Protein AF-0000000082330488 (afdb_homodimer)

Nearest PDB structures (foldseek):
  5jdq-assembly1_A  TM=1.752E-01  e=2.697E-01  Methanocaldococcus jannaschii DSM 2661
  3gi8-assembly1_C  TM=2.253E-01  e=5.415E-01  Methanocaldococcus jannaschii
  5jdq-assembly1_A  TM=1.752E-01  e=2.741E-01  Methanocaldococcus jannaschii DSM 2661
  5hxs-assembly1_A  TM=1.822E-01  e=3.880E-01  Methanocaldococcus jannaschii DSM 2661
  3gi8-assembly1_C  TM=2.253E-01  e=4.617E-01  Methanocaldococcus jannaschii

Radius of gyration: 28.43 Å; Cα contacts (8 Å, |Δi|>4): 1187; chains: 2; bounding box: 70×102×54 Å

Solvent-accessible surface area (backbone atoms only — not comparable to full-atom values): 33733 Å² total; per-residue (Å²): 135,80,78,71,72,74,54,67,67,55,55,53,49,51,50,51,48,50,50,63,70,45,34,75,83,74,42,57,65,68,59,41,44,50,49,28,55,13,36,35,42,9,40,33,17,28,20,49,20,56,24,25,33,29,34,54,54,51,58,48,19,54,15,37,18,20,25,43,0,20,48,45,12,49,41,39,29,67,76,68,63,43,53,48,69,58,18,23,53,50,3,13,50,53,6,20,50,49,14,43,57,57,16,52,51,52,59,78,38,60,60,44,57,35,21,47,51,33,36,47,50,20,57,34,51,53,47,52,28,56,70,38,32,89,74,53,22,21,82,79,16,38,72,79,63,62,52,66,66,85,53,90,62,77,50,65,73,48,42,71,74,71,39,87,42,47,67,49,48,38,42,52,53,50,28,52,52,36,48,52,50,36,51,50,50,48,51,50,52,54,53,44,54,71,35,74,64,24,51,50,27,42,44,38,43,72,37,48,67,61,41,45,72,74,70,44,67,60,47,61,53,49,22,48,33,30,19,52,22,10,27,45,13,0,35,31,22,13,51,45,40,28,73,48,74,50,51,26,41,79,74,35,22,33,62,65,41,12,52,47,40,51,44,26,18,31,68,23,13,50,52,59,47,58,27,9,27,54,30,20,34,53,44,44,54,51,51,50,50,36,50,69,31,74,58,56,44,81,92,73,72,44,36,35,32,76,43,35,66,42,53,47,46,51,49,47,47,50,46,53,65,74,34,75,79,21,48,35,56,56,50,47,48,46,46,43,50,49,45,50,49,48,51,59,64,64,48,68,90,119,134,79,78,72,72,74,54,68,67,54,54,54,49,50,50,53,48,50,51,63,69,45,35,76,81,75,41,56,68,68,57,38,45,50,48,29,54,14,36,36,42,9,39,33,16,27,20,48,19,56,23,25,34,27,33,53,54,52,57,49,20,54,15,37,18,21,24,43,0,20,49,46,11,49,41,39,28,66,75,69,63,45,51,50,69,58,18,23,52,50,4,14,51,52,6,19,52,48,14,43,57,58,16,52,52,53,58,77,37,60,59,45,58,35,21,48,52,33,36,48,49,20,57,33,50,53,47,50,29,57,71,37,34,90,73,53,23,21,83,78,15,36,73,78,62,61,52,66,66,86,50,88,63,77,51,65,72,49,41,71,74,70,39,86,42,47,66,49,47,37,41,52,53,51,28,52,52,36,48,52,50,35,52,51,50,49,51,50,52,53,52,44,55,72,35,73,64,24,51,50,29,42,42,38,43,72,38,49,67,61,41,44,71,74,70,45,66,60,48,61,53,49,22,48,32,31,19,51,22,9,27,45,14,0,35,30,21,13,51,46,40,29,73,48,72,50,52,27,43,78,73,35,22,34,64,65,41,13,52,47,40,51,44,26,18,32,68,22,12,50,53,57,45,59,28,9,27,52,32,19,36,53,44,44,54,53,51,50,48,36,51,68,31,75,57,55,43,79,90,74,73,44,36,35,33,74,44,34,66,43,53,47,47,51,50,45,48,51,46,54,65,73,34,74,79,20,49,34,56,57,50,46,47,47,47,41,51,51,45,51,48,49,50,61,63,65,48,67,91,117

Foldseek 3Di:
DPCPVCPPVVVVVVVVLVCLVCVLVVDDLVVLLLLLLLLLLLLLLLLQLLQCQQQVQHALFSLLLLVQLQQQLQLCCPVVVDALVVSLQVLLVRLLVVLLVLLVVVLPDDDPVSNVVNLCNLVVVLVVCQVCCVRQVHQFFDADGAANDDQPDDDVVCVVSPQPDSSSVSSSVSSVVSVVLSVVSLVVSVVCCPDPLVVLSNVNSVPVVVCVVVPHSNSVSSSVSSSSSSSSSSSSNSNVSNSDGGDGCVVRRDSLSSLVSVLLCQAQARSPSVRSSVSSSVVSVVLVCQLPFQDADVVPRDGSNVCVSVVVVVVSVVSCVPRVRGCVVVVVVVVVVVVVVVVVVPPPPD/DPCPVCPVVVVVVVVVLVCLVCVLVVDDLVVLLLLLLLLLLLLLLLLQLLQCQQQVQHALFSLLLLVQLQQQLQLCCPVVVDALVVSLQVLLVRLLVVLLVLLVVVLPDDDPVSNVVNLCNLVVVLVVCQVCCVRQVHQFFDADGAANDDQPDDDVVCVVSPQPDSSSVSSSVSSVVSVVLSVVSLVVSVVCCPDPLVVLSNVNSVPVVVCVVVPHSNSVSSSVSSSSSSSSSSSSNSNVSNSDGGDGCVDRRDSLSSLVSVLLCQQQFRSPSVRSSVSSSVVSVVLVCQLPFQDADVVPRDGSNVCVSVVVVVVSVVSCVPRVRGCVVVVVVVVVVVVVVVVVVPPPPD

Structure (mmCIF, N/CA/C/O backbone):
data_AF-0000000082330488-model_v1
#
loop_
_entity.id
_entity.type
_entity.pdbx_description
1 polymer 'Branched-chain amino acid ABC transporter permease'
#
loop_
_atom_site.group_PDB
_atom_site.id
_atom_site.type_symbol
_atom_site.label_atom_id
_atom_site.label_alt_id
_atom_site.label_comp_id
_atom_site.label_asym_id
_atom_site.label_entity_id
_atom_site.label_seq_id
_atom_site.pdbx_PDB_ins_code
_atom_site.Cartn_x
_atom_site.Cartn_y
_atom_site.Cartn_z
_atom_site.occupancy
_atom_site.B_iso_or_equiv
_atom_site.auth_seq_id
_atom_site.auth_comp_id
_atom_site.auth_asym_id
_atom_site.auth_atom_id
_atom_site.pdbx_PDB_model_num
ATOM 1 N N . MET A 1 1 ? 30.219 -48.906 -13.133 1 31.17 1 MET A N 1
ATOM 2 C CA . MET A 1 1 ? 28.906 -48.281 -13.148 1 31.17 1 MET A CA 1
ATOM 3 C C . MET A 1 1 ? 28.688 -47.438 -11.875 1 31.17 1 MET A C 1
ATOM 5 O O . MET A 1 1 ? 28.453 -48 -10.805 1 31.17 1 MET A O 1
ATOM 9 N N . THR A 1 2 ? 29.562 -46.469 -11.594 1 36.12 2 THR A N 1
ATOM 10 C CA . THR A 1 2 ? 29.703 -45.656 -10.414 1 36.12 2 THR A CA 1
ATOM 11 C C . THR A 1 2 ? 28.344 -45.094 -9.984 1 36.12 2 THR A C 1
ATOM 13 O O . THR A 1 2 ? 27.531 -44.688 -10.828 1 36.12 2 THR A O 1
ATOM 16 N N . HIS A 1 3 ? 27.781 -45.594 -8.938 1 36.88 3 HIS A N 1
ATOM 17 C CA . HIS A 1 3 ? 26.562 -45.156 -8.258 1 36.88 3 HIS A CA 1
ATOM 18 C C . HIS A 1 3 ? 26.453 -43.625 -8.219 1 36.88 3 HIS A C 1
ATOM 20 O O . HIS A 1 3 ? 27.25 -42.969 -7.539 1 36.88 3 HIS A O 1
ATOM 26 N N . ARG A 1 4 ? 26.344 -42.938 -9.305 1 41.59 4 ARG A N 1
ATOM 27 C CA . ARG A 1 4 ? 25.922 -41.562 -9.227 1 41.59 4 ARG A CA 1
ATOM 28 C C . ARG A 1 4 ? 24.922 -41.344 -8.102 1 41.59 4 ARG A C 1
ATOM 30 O O . ARG A 1 4 ? 23.797 -41.844 -8.164 1 41.59 4 ARG A O 1
ATOM 37 N N . VAL A 1 5 ? 25.359 -41.406 -6.953 1 43.69 5 VAL A N 1
ATOM 38 C CA . VAL A 1 5 ? 24.609 -41.031 -5.762 1 43.69 5 VAL A CA 1
ATOM 39 C C . VAL A 1 5 ? 23.578 -39.969 -6.113 1 43.69 5 VAL A C 1
ATOM 41 O O . VAL A 1 5 ? 23.953 -38.875 -6.566 1 43.69 5 VAL A O 1
ATOM 44 N N . SER A 1 6 ? 22.375 -40.25 -6.59 1 53.44 6 SER A N 1
ATOM 45 C CA . SER A 1 6 ? 21.266 -39.344 -6.926 1 53.44 6 SER A CA 1
ATOM 46 C C . SER A 1 6 ? 21.172 -38.219 -5.934 1 53.44 6 SER A C 1
ATOM 48 O O . SER A 1 6 ? 21.172 -38.406 -4.719 1 53.44 6 SER A O 1
ATOM 50 N N . ASN A 1 7 ? 21.703 -37.031 -6.105 1 64.69 7 ASN A N 1
ATOM 51 C CA . ASN A 1 7 ? 21.688 -35.812 -5.297 1 64.69 7 ASN A CA 1
ATOM 52 C C . ASN A 1 7 ? 20.375 -35.688 -4.52 1 64.69 7 ASN A C 1
ATOM 54 O O . ASN A 1 7 ? 19.297 -35.812 -5.094 1 64.69 7 ASN A O 1
ATOM 58 N N . PRO A 1 8 ? 20.438 -35.906 -3.131 1 73.06 8 PRO A N 1
ATOM 59 C CA . PRO A 1 8 ? 19.281 -35.812 -2.238 1 73.06 8 PRO A CA 1
ATOM 60 C C . PRO A 1 8 ? 18.281 -34.75 -2.676 1 73.06 8 PRO A C 1
ATOM 62 O O . PRO A 1 8 ? 17.078 -34.875 -2.432 1 73.06 8 PRO A O 1
ATOM 65 N N . ARG A 1 9 ? 18.703 -33.844 -3.318 1 74.88 9 ARG A N 1
ATOM 66 C CA . ARG A 1 9 ? 17.797 -32.781 -3.783 1 74.88 9 ARG A CA 1
ATOM 67 C C . ARG A 1 9 ? 16.875 -33.312 -4.887 1 74.88 9 ARG A C 1
ATOM 69 O O . ARG A 1 9 ? 15.703 -32.938 -4.949 1 74.88 9 ARG A O 1
ATOM 76 N N . TYR A 1 10 ? 17.359 -34.188 -5.648 1 78.38 10 TYR A N 1
ATOM 77 C CA . TYR A 1 10 ? 16.562 -34.719 -6.734 1 78.38 10 TYR A CA 1
ATOM 78 C C . TYR A 1 10 ? 15.531 -35.719 -6.199 1 78.38 10 TYR A C 1
ATOM 80 O O . TYR A 1 10 ? 14.406 -35.781 -6.688 1 78.38 10 TYR A O 1
ATOM 88 N N . LEU A 1 11 ? 15.93 -36.438 -5.195 1 84.06 11 LEU A N 1
ATOM 89 C CA . LEU A 1 11 ? 15.016 -37.406 -4.59 1 84.06 11 LEU A CA 1
ATOM 90 C C . LEU A 1 11 ? 13.844 -36.688 -3.922 1 84.06 11 LEU A C 1
ATOM 92 O O . LEU A 1 11 ? 12.695 -37.125 -4.043 1 84.06 11 LEU A O 1
ATOM 96 N N . VAL A 1 12 ? 14.172 -35.594 -3.258 1 84.06 12 VAL A N 1
ATOM 97 C CA . VAL A 1 12 ? 13.125 -34.812 -2.609 1 84.06 12 VAL A CA 1
ATOM 98 C C . VAL A 1 12 ? 12.164 -34.281 -3.662 1 84.06 12 VAL A C 1
ATOM 100 O O . VAL A 1 12 ? 10.945 -34.281 -3.471 1 84.06 12 VAL A O 1
ATOM 103 N N . GLY A 1 13 ? 12.688 -33.875 -4.766 1 86.81 13 GLY A N 1
ATOM 104 C CA . GLY A 1 13 ? 11.867 -33.375 -5.852 1 86.81 13 GLY A CA 1
ATOM 105 C C . GLY A 1 13 ? 10.945 -34.406 -6.441 1 86.81 13 GLY A C 1
ATOM 106 O O . GLY A 1 13 ? 9.766 -34.156 -6.688 1 86.81 13 GLY A O 1
ATOM 107 N N . ILE A 1 14 ? 11.484 -35.562 -6.586 1 88.25 14 ILE A N 1
ATOM 108 C CA . ILE A 1 14 ? 10.711 -36.656 -7.16 1 88.25 14 ILE A CA 1
ATOM 109 C C . ILE A 1 14 ? 9.602 -37.094 -6.191 1 88.25 14 ILE A C 1
ATOM 111 O O . ILE A 1 14 ? 8.469 -37.312 -6.605 1 88.25 14 ILE A O 1
ATOM 115 N N . VAL A 1 15 ? 9.953 -37.156 -4.938 1 88.75 15 VAL A N 1
ATOM 116 C CA . VAL A 1 15 ? 8.969 -37.531 -3.928 1 88.75 15 VAL A CA 1
ATOM 117 C C . VAL A 1 15 ? 7.852 -36.5 -3.893 1 88.75 15 VAL A C 1
ATOM 119 O O . VAL A 1 15 ? 6.668 -36.844 -3.844 1 88.75 15 VAL A O 1
ATOM 122 N N . CYS A 1 16 ? 8.234 -35.188 -3.943 1 90.12 16 CYS A N 1
ATOM 123 C CA . CYS A 1 16 ? 7.238 -34.125 -3.949 1 90.12 16 CYS A CA 1
ATOM 124 C C . CYS A 1 16 ? 6.332 -34.25 -5.172 1 90.12 16 CYS A C 1
ATOM 126 O O . CYS A 1 16 ? 5.117 -34.062 -5.062 1 90.12 16 CYS A O 1
ATOM 128 N N . LEU A 1 17 ? 6.898 -34.625 -6.27 1 90.81 17 LEU A N 1
ATOM 129 C CA . LEU A 1 17 ? 6.133 -34.75 -7.504 1 90.81 17 LEU A CA 1
ATOM 130 C C . LEU A 1 17 ? 5.148 -35.906 -7.398 1 90.81 17 LEU A C 1
ATOM 132 O O . LEU A 1 17 ? 3.994 -35.781 -7.816 1 90.81 17 LEU A O 1
ATOM 136 N N . ILE A 1 18 ? 5.617 -37 -6.844 1 91.12 18 ILE A N 1
ATOM 137 C CA . ILE A 1 18 ? 4.773 -38.188 -6.703 1 91.12 18 ILE A CA 1
ATOM 138 C C . ILE A 1 18 ? 3.635 -37.906 -5.727 1 91.12 18 ILE A C 1
ATOM 140 O O . ILE A 1 18 ? 2.486 -38.281 -5.973 1 91.12 18 ILE A O 1
ATOM 144 N N . VAL A 1 19 ? 3.963 -37.219 -4.699 1 92.12 19 VAL A N 1
ATOM 145 C CA . VAL A 1 19 ? 2.957 -36.875 -3.699 1 92.12 19 VAL A CA 1
ATOM 146 C C . VAL A 1 19 ? 1.905 -35.969 -4.32 1 92.12 19 VAL A C 1
ATOM 148 O O . VAL A 1 19 ? 0.704 -36.156 -4.133 1 92.12 19 VAL A O 1
ATOM 151 N N . LEU A 1 20 ? 2.352 -34.969 -5.098 1 94.81 20 LEU A N 1
ATOM 152 C CA . LEU A 1 20 ? 1.415 -34.062 -5.734 1 94.81 20 LEU A CA 1
ATOM 153 C C . LEU A 1 20 ? 0.59 -34.781 -6.801 1 94.81 20 LEU A C 1
ATOM 155 O O . LEU A 1 20 ? -0.61 -34.531 -6.934 1 94.81 20 LEU A O 1
ATOM 159 N N . ALA A 1 21 ? 1.259 -35.688 -7.504 1 93.94 21 ALA A N 1
ATOM 160 C CA . ALA A 1 21 ? 0.555 -36.406 -8.555 1 93.94 21 ALA A CA 1
ATOM 161 C C . ALA A 1 21 ? -0.475 -37.375 -7.965 1 93.94 21 ALA A C 1
ATOM 163 O O . ALA A 1 21 ? -1.525 -37.625 -8.562 1 93.94 21 ALA A O 1
ATOM 164 N N . SER A 1 22 ? -0.263 -37.906 -6.773 1 93.94 22 SER A N 1
ATOM 165 C CA . SER A 1 22 ? -1.142 -38.906 -6.164 1 93.94 22 SER A CA 1
ATOM 166 C C . SER A 1 22 ? -2.111 -38.25 -5.18 1 93.94 22 SER A C 1
ATOM 168 O O . SER A 1 22 ? -2.846 -38.969 -4.477 1 93.94 22 SER A O 1
ATOM 170 N N . ALA A 1 23 ? -2.137 -36.969 -5.133 1 93.25 23 ALA A N 1
ATOM 171 C CA . ALA A 1 23 ? -2.914 -36.25 -4.133 1 93.25 23 ALA A CA 1
ATOM 172 C C . ALA A 1 23 ? -4.395 -36.625 -4.219 1 93.25 23 ALA A C 1
ATOM 174 O O . ALA A 1 23 ? -5.066 -36.75 -3.197 1 93.25 23 ALA A O 1
ATOM 175 N N . PRO A 1 24 ? -4.965 -36.812 -5.453 1 90.56 24 PRO A N 1
ATOM 176 C CA . PRO A 1 24 ? -6.395 -37.125 -5.531 1 90.56 24 PRO A CA 1
ATOM 177 C C . PRO A 1 24 ? -6.742 -38.438 -4.855 1 90.56 24 PRO A C 1
ATOM 179 O O . PRO A 1 24 ? -7.887 -38.625 -4.434 1 90.56 24 PRO A O 1
ATOM 182 N N . LEU A 1 25 ? -5.785 -39.312 -4.734 1 89.75 25 LEU A N 1
ATOM 183 C CA . LEU A 1 25 ? -6.02 -40.594 -4.109 1 89.75 25 LEU A CA 1
ATOM 184 C C . LEU A 1 25 ? -5.852 -40.5 -2.596 1 89.75 25 LEU A C 1
ATOM 186 O O . LEU A 1 25 ? -6.289 -41.406 -1.868 1 89.75 25 LEU A O 1
ATOM 190 N N . LEU A 1 26 ? -5.258 -39.469 -2.125 1 90 26 LEU A N 1
ATOM 191 C CA . LEU A 1 26 ? -4.887 -39.375 -0.716 1 90 26 LEU A CA 1
ATOM 192 C C . LEU A 1 26 ? -5.75 -38.344 0.012 1 90 26 LEU A C 1
ATOM 194 O O . LEU A 1 26 ? -5.906 -38.406 1.233 1 90 26 LEU A O 1
ATOM 198 N N . LEU A 1 27 ? -6.305 -37.406 -0.746 1 92.25 27 LEU A N 1
ATOM 199 C CA . LEU A 1 27 ? -7 -36.281 -0.123 1 92.25 27 LEU A CA 1
ATOM 200 C C . LEU A 1 27 ? -8.492 -36.344 -0.422 1 92.25 27 LEU A C 1
ATOM 202 O O . LEU A 1 27 ? -8.906 -36.906 -1.44 1 92.25 27 LEU A O 1
ATOM 206 N N . ASP A 1 28 ? -9.289 -35.781 0.47 1 92 28 ASP A N 1
ATOM 207 C CA . ASP A 1 28 ? -10.719 -35.625 0.191 1 92 28 ASP A CA 1
ATOM 208 C C . ASP A 1 28 ? -10.945 -34.531 -0.872 1 92 28 ASP A C 1
ATOM 210 O O . ASP A 1 28 ? -10.062 -33.719 -1.144 1 92 28 ASP A O 1
ATOM 214 N N . VAL A 1 29 ? -12.102 -34.531 -1.41 1 91.12 29 VAL A N 1
ATOM 215 C CA . VAL A 1 29 ? -12.43 -33.75 -2.584 1 91.12 29 VAL A CA 1
ATOM 216 C C . VAL A 1 29 ? -12.281 -32.25 -2.254 1 91.12 29 VAL A C 1
ATOM 218 O O . VAL A 1 29 ? -11.781 -31.469 -3.07 1 91.12 29 VAL A O 1
ATOM 221 N N . LEU A 1 30 ? -12.672 -31.844 -1.094 1 91.31 30 LEU A N 1
ATOM 222 C CA . LEU A 1 30 ? -12.602 -30.422 -0.728 1 91.31 30 LEU A CA 1
ATOM 223 C C . LEU A 1 30 ? -11.156 -29.984 -0.543 1 91.31 30 LEU A C 1
ATOM 225 O O . LEU A 1 30 ? -10.773 -28.891 -0.986 1 91.31 30 LEU A O 1
ATOM 229 N N . THR A 1 31 ? -10.367 -30.766 0.078 1 94.69 31 THR A N 1
ATOM 230 C CA . THR A 1 31 ? -8.945 -30.484 0.257 1 94.69 31 THR A CA 1
ATOM 231 C C . THR A 1 31 ? -8.227 -30.453 -1.087 1 94.69 31 THR A C 1
ATOM 233 O O . THR A 1 31 ? -7.305 -29.656 -1.29 1 94.69 31 THR A O 1
ATOM 236 N N . LEU A 1 32 ? -8.641 -31.344 -1.96 1 94.75 32 LEU A N 1
ATOM 237 C CA . LEU A 1 32 ? -8.055 -31.359 -3.297 1 94.75 32 LEU A CA 1
ATOM 238 C C . LEU A 1 32 ? -8.352 -30.062 -4.043 1 94.75 32 LEU A C 1
ATOM 240 O O . LEU A 1 32 ? -7.488 -29.531 -4.742 1 94.75 32 LEU A O 1
ATOM 244 N N . ARG A 1 33 ? -9.578 -29.578 -3.875 1 94.25 33 ARG A N 1
ATOM 245 C CA . ARG A 1 33 ? -9.945 -28.297 -4.473 1 94.25 33 ARG A CA 1
ATOM 246 C C . ARG A 1 33 ? -9.07 -27.172 -3.93 1 94.25 33 ARG A C 1
ATOM 248 O O . ARG A 1 33 ? -8.617 -26.312 -4.688 1 94.25 33 ARG A O 1
ATOM 255 N N . GLN A 1 34 ? -8.844 -27.141 -2.662 1 95.44 34 GLN A N 1
ATOM 256 C CA . GLN A 1 34 ? -7.98 -26.141 -2.031 1 95.44 34 GLN A CA 1
ATOM 257 C C . GLN A 1 34 ? -6.547 -26.25 -2.549 1 95.44 34 GLN A C 1
ATOM 259 O O . GLN A 1 34 ? -5.875 -25.234 -2.748 1 95.44 34 GLN A O 1
ATOM 264 N N . LEU A 1 35 ? -6.117 -27.484 -2.703 1 97.31 35 LEU A N 1
ATOM 265 C CA . LEU A 1 35 ? -4.758 -27.688 -3.197 1 97.31 35 LEU A CA 1
ATOM 266 C C . LEU A 1 35 ? -4.598 -27.109 -4.602 1 97.31 35 LEU A C 1
ATOM 268 O O . LEU A 1 35 ? -3.541 -26.578 -4.941 1 97.31 35 LEU A O 1
ATOM 272 N N . SER A 1 36 ? -5.645 -27.25 -5.426 1 97.38 36 SER A N 1
ATOM 273 C CA . SER A 1 36 ? -5.609 -26.625 -6.746 1 97.38 36 SER A CA 1
ATOM 274 C C . SER A 1 36 ? -5.395 -25.109 -6.641 1 97.38 36 SER A C 1
ATOM 276 O O . SER A 1 36 ? -4.543 -24.547 -7.328 1 97.38 36 SER A O 1
ATOM 278 N N . SER A 1 37 ? -6.141 -24.484 -5.777 1 97.12 37 SER A N 1
ATOM 279 C CA . SER A 1 37 ? -5.992 -23.047 -5.559 1 97.12 37 SER A CA 1
ATOM 280 C C . SER A 1 37 ? -4.605 -22.719 -5.016 1 97.12 37 SER A C 1
ATOM 282 O O . SER A 1 37 ? -4.02 -21.688 -5.383 1 97.12 37 SER A O 1
ATOM 284 N N . ALA A 1 38 ? -4.094 -23.578 -4.176 1 98.25 38 ALA A N 1
ATOM 285 C CA . ALA A 1 38 ? -2.758 -23.391 -3.613 1 98.25 38 ALA A CA 1
ATOM 286 C C . ALA A 1 38 ? -1.693 -23.406 -4.707 1 98.25 38 ALA A C 1
ATOM 288 O O . ALA A 1 38 ? -0.708 -22.672 -4.637 1 98.25 38 ALA A O 1
ATOM 289 N N . LEU A 1 39 ? -1.894 -24.266 -5.656 1 98.69 39 LEU A N 1
ATOM 290 C CA . LEU A 1 39 ? -0.95 -24.344 -6.766 1 98.69 39 LEU A CA 1
ATOM 291 C C . LEU A 1 39 ? -0.935 -23.047 -7.566 1 98.69 39 LEU A C 1
ATOM 293 O O . LEU A 1 39 ? 0.125 -22.594 -8.008 1 98.69 39 LEU A O 1
ATOM 297 N N . PHE A 1 40 ? -2.09 -22.406 -7.742 1 98.56 40 PHE A N 1
ATOM 298 C CA . PHE A 1 40 ? -2.145 -21.141 -8.438 1 98.56 40 PHE A CA 1
ATOM 299 C C . PHE A 1 40 ? -1.447 -20.047 -7.633 1 98.56 40 PHE A C 1
ATOM 301 O O . PHE A 1 40 ? -0.769 -19.188 -8.195 1 98.56 40 PHE A O 1
ATOM 308 N N . LEU A 1 41 ? -1.611 -20.109 -6.324 1 98.38 41 LEU A N 1
ATOM 309 C CA . LEU A 1 41 ? -0.888 -19.156 -5.477 1 98.38 41 LEU A CA 1
ATOM 310 C C . LEU A 1 41 ? 0.618 -19.375 -5.586 1 98.38 41 LEU A C 1
ATOM 312 O O . LEU A 1 41 ? 1.39 -18.422 -5.582 1 98.38 41 LEU A O 1
ATOM 316 N N . GLY A 1 42 ? 1.017 -20.641 -5.645 1 98.69 42 GLY A N 1
ATOM 317 C CA . GLY A 1 42 ? 2.422 -20.938 -5.871 1 98.69 42 GLY A CA 1
ATOM 318 C C . GLY A 1 42 ? 2.955 -20.359 -7.168 1 98.69 42 GLY A C 1
ATOM 319 O O . GLY A 1 42 ? 4.062 -19.828 -7.203 1 98.69 42 GLY A O 1
ATOM 320 N N . MET A 1 43 ? 2.178 -20.484 -8.242 1 98.81 43 MET A N 1
ATOM 321 C CA . MET A 1 43 ? 2.555 -19.891 -9.523 1 98.81 43 MET A CA 1
ATOM 322 C C . MET A 1 43 ? 2.697 -18.391 -9.406 1 98.81 43 MET A C 1
ATOM 324 O O . MET A 1 43 ? 3.654 -17.797 -9.914 1 98.81 43 MET A O 1
ATOM 328 N N . PHE A 1 44 ? 1.735 -17.828 -8.719 1 98.81 44 PHE A N 1
ATOM 329 C CA . PHE A 1 44 ? 1.749 -16.391 -8.5 1 98.81 44 PHE A CA 1
ATOM 330 C C . PHE A 1 44 ? 2.984 -15.977 -7.707 1 98.81 44 PHE A C 1
ATOM 332 O O . PHE A 1 44 ? 3.631 -14.984 -8.031 1 98.81 44 PHE A O 1
ATOM 339 N N . ALA A 1 45 ? 3.311 -16.75 -6.68 1 98.75 45 ALA A N 1
ATOM 340 C CA . ALA A 1 45 ? 4.492 -16.484 -5.863 1 98.75 45 ALA A CA 1
ATOM 341 C C . ALA A 1 45 ? 5.77 -16.609 -6.688 1 98.75 45 ALA A C 1
ATOM 343 O O . ALA A 1 45 ? 6.691 -15.797 -6.539 1 98.75 45 ALA A O 1
ATOM 344 N N . MET A 1 46 ? 5.836 -17.594 -7.574 1 98.75 46 MET A N 1
ATOM 345 C CA . MET A 1 46 ? 6.988 -17.75 -8.461 1 98.75 46 MET A CA 1
ATOM 346 C C . MET A 1 46 ? 7.125 -16.531 -9.375 1 98.75 46 MET A C 1
ATOM 348 O O . MET A 1 46 ? 8.242 -16.078 -9.648 1 98.75 46 MET A O 1
ATOM 352 N N . SER A 1 47 ? 5.984 -16.047 -9.82 1 98.81 47 SER A N 1
ATOM 353 C CA . SER A 1 47 ? 6.016 -14.883 -10.703 1 98.81 47 SER A CA 1
ATOM 354 C C . SER A 1 47 ? 6.582 -13.664 -9.984 1 98.81 47 SER A C 1
ATOM 356 O O . SER A 1 47 ? 7.336 -12.883 -10.578 1 98.81 47 SER A O 1
ATOM 358 N N . TRP A 1 48 ? 6.242 -13.461 -8.758 1 98.56 48 TRP A N 1
ATOM 359 C CA . TRP A 1 48 ? 6.789 -12.359 -7.973 1 98.56 48 TRP A CA 1
ATOM 360 C C . TRP A 1 48 ? 8.289 -12.539 -7.75 1 98.56 48 TRP A C 1
ATOM 362 O O . TRP A 1 48 ? 9.062 -11.594 -7.879 1 98.56 48 TRP A O 1
ATOM 372 N N . ASP A 1 49 ? 8.664 -13.789 -7.41 1 98.12 49 ASP A N 1
ATOM 373 C CA . ASP A 1 49 ? 10.062 -14.086 -7.105 1 98.12 49 ASP A CA 1
ATOM 374 C C . ASP A 1 49 ? 10.953 -13.852 -8.328 1 98.12 49 ASP A C 1
ATOM 376 O O . ASP A 1 49 ? 12.109 -13.453 -8.195 1 98.12 49 ASP A O 1
ATOM 380 N N . TYR A 1 50 ? 10.414 -14.133 -9.453 1 98 50 TYR A N 1
ATOM 381 C CA . TYR A 1 50 ? 11.156 -14.008 -10.703 1 98 50 TYR A CA 1
ATOM 382 C C . TYR A 1 50 ? 11.641 -12.578 -10.906 1 98 50 TYR A C 1
ATOM 384 O O . TYR A 1 50 ? 12.789 -12.359 -11.297 1 98 50 TYR A O 1
ATOM 392 N N . VAL A 1 51 ? 10.789 -11.625 -10.578 1 96.88 51 VAL A N 1
ATOM 393 C CA . VAL A 1 51 ? 11.203 -10.242 -10.812 1 96.88 51 VAL A CA 1
ATOM 394 C C . VAL A 1 51 ? 11.766 -9.648 -9.523 1 96.88 51 VAL A C 1
ATOM 396 O O . VAL A 1 51 ? 12.859 -9.078 -9.516 1 96.88 51 VAL A O 1
ATOM 399 N N . SER A 1 52 ? 11.102 -9.797 -8.469 1 96 52 SER A N 1
ATOM 400 C CA . SER A 1 52 ? 11.516 -9.172 -7.215 1 96 52 SER A CA 1
ATOM 401 C C . SER A 1 52 ? 12.68 -9.922 -6.578 1 96 52 SER A C 1
ATOM 403 O O . SER A 1 52 ? 13.625 -9.312 -6.078 1 96 52 SER A O 1
ATOM 405 N N . GLY A 1 53 ? 12.648 -11.211 -6.578 1 94.94 53 GLY A N 1
ATOM 406 C CA . GLY A 1 53 ? 13.68 -12.023 -5.961 1 94.94 53 GLY A CA 1
ATOM 407 C C . GLY A 1 53 ? 14.977 -12.055 -6.758 1 94.94 53 GLY A C 1
ATOM 408 O O . GLY A 1 53 ? 16.062 -11.953 -6.191 1 94.94 53 GLY A O 1
ATOM 409 N N . TYR A 1 54 ? 14.867 -12.125 -8.031 1 96.25 54 TYR A N 1
ATOM 410 C CA . TYR A 1 54 ? 16.062 -12.344 -8.844 1 96.25 54 TYR A CA 1
ATOM 411 C C . TYR A 1 54 ? 16.656 -11.016 -9.305 1 96.25 54 TYR A C 1
ATOM 413 O O . TYR A 1 54 ? 17.875 -10.875 -9.391 1 96.25 54 TYR A O 1
ATOM 421 N N . THR A 1 55 ? 15.805 -10.055 -9.633 1 94.44 55 THR A N 1
ATOM 422 C CA . THR A 1 55 ? 16.344 -8.797 -10.133 1 94.44 55 THR A CA 1
ATOM 423 C C . THR A 1 55 ? 16.5 -7.781 -9 1 94.44 55 THR A C 1
ATOM 425 O O . THR A 1 55 ? 17.188 -6.77 -9.148 1 94.44 55 THR A O 1
ATOM 428 N N . GLY A 1 56 ? 15.789 -7.992 -7.957 1 92.31 56 GLY A N 1
ATOM 429 C CA . GLY A 1 56 ? 15.828 -7.043 -6.859 1 92.31 56 GLY A CA 1
ATOM 430 C C . GLY A 1 56 ? 14.828 -5.906 -7.016 1 92.31 56 GLY A C 1
ATOM 431 O O . GLY A 1 56 ? 14.773 -5.004 -6.18 1 92.31 56 GLY A O 1
ATOM 432 N N . GLN A 1 57 ? 14.039 -5.957 -8.094 1 93.19 57 GLN A N 1
ATOM 433 C CA . GLN A 1 57 ? 12.977 -4.977 -8.289 1 93.19 57 GLN A CA 1
ATOM 434 C C . GLN A 1 57 ? 11.727 -5.348 -7.496 1 93.19 57 GLN A C 1
ATOM 436 O O . GLN A 1 57 ? 10.844 -6.035 -8.008 1 93.19 57 GLN A O 1
ATOM 441 N N . LEU A 1 58 ? 11.633 -4.855 -6.344 1 92.81 58 LEU A N 1
ATOM 442 C CA . LEU A 1 58 ? 10.539 -5.25 -5.457 1 92.81 58 LEU A CA 1
ATOM 443 C C . LEU A 1 58 ? 9.219 -4.66 -5.922 1 92.81 58 LEU A C 1
ATOM 445 O O . LEU A 1 58 ? 9.07 -3.438 -5.992 1 92.81 58 LEU A O 1
ATOM 449 N N . SER A 1 59 ? 8.344 -5.48 -6.238 1 95.44 59 SER A N 1
ATOM 450 C CA . SER A 1 59 ? 6.984 -5.09 -6.609 1 95.44 59 SER A CA 1
ATOM 451 C C . SER A 1 59 ? 6.043 -5.16 -5.41 1 95.44 59 SER A C 1
ATOM 453 O O . SER A 1 59 ? 5.801 -6.242 -4.867 1 95.44 59 SER A O 1
ATOM 455 N N . PHE A 1 60 ? 5.414 -4.047 -5.07 1 95.19 60 PHE A N 1
ATOM 456 C CA . PHE A 1 60 ? 4.512 -4.012 -3.924 1 95.19 60 PHE A CA 1
ATOM 457 C C . PHE A 1 60 ? 3.059 -4.105 -4.375 1 95.19 60 PHE A C 1
ATOM 459 O O . PHE A 1 60 ? 2.15 -4.172 -3.545 1 95.19 60 PHE A O 1
ATOM 466 N N . GLY A 1 61 ? 2.836 -4.113 -5.594 1 96.81 61 GLY A N 1
ATOM 467 C CA . GLY A 1 61 ? 1.506 -4.25 -6.168 1 96.81 61 GLY A CA 1
ATOM 468 C C . GLY A 1 61 ? 1.399 -5.383 -7.168 1 96.81 61 GLY A C 1
ATOM 469 O O . GLY A 1 61 ? 0.823 -5.219 -8.242 1 96.81 61 GLY A O 1
ATOM 470 N N . HIS A 1 62 ? 1.954 -6.457 -6.82 1 98 62 HIS A N 1
ATOM 471 C CA . HIS A 1 62 ? 2.059 -7.574 -7.754 1 98 62 HIS A CA 1
ATOM 472 C C . HIS A 1 62 ? 0.686 -8.156 -8.07 1 98 62 HIS A C 1
ATOM 474 O O . HIS A 1 62 ? 0.514 -8.828 -9.086 1 98 62 HIS A O 1
ATOM 480 N N . SER A 1 63 ? -0.256 -7.848 -7.23 1 98.62 63 SER A N 1
ATOM 481 C CA . SER A 1 63 ? -1.614 -8.336 -7.449 1 98.62 63 SER A CA 1
ATOM 482 C C . SER A 1 63 ? -2.205 -7.77 -8.734 1 98.62 63 SER A C 1
ATOM 484 O O . SER A 1 63 ? -3.186 -8.305 -9.266 1 98.62 63 SER A O 1
ATOM 486 N N . MET A 1 64 ? -1.607 -6.723 -9.25 1 98.44 64 MET A N 1
ATOM 487 C CA . MET A 1 64 ? -2.1 -6.148 -10.5 1 98.44 64 MET A CA 1
ATOM 488 C C . MET A 1 64 ? -2.113 -7.195 -11.609 1 98.44 64 MET A C 1
ATOM 490 O O . MET A 1 64 ? -3.049 -7.246 -12.414 1 98.44 64 MET A O 1
ATOM 494 N N . PHE A 1 65 ? -1.12 -8.055 -11.617 1 98.81 65 PHE A N 1
ATOM 495 C CA . PHE A 1 65 ? -1.015 -9.055 -12.68 1 98.81 65 PHE A CA 1
ATOM 496 C C . PHE A 1 65 ? -2.066 -10.141 -12.5 1 98.81 65 PHE A C 1
ATOM 498 O O . PHE A 1 65 ? -2.752 -10.508 -13.461 1 98.81 65 PHE A O 1
ATOM 505 N N . PHE A 1 66 ? -2.154 -10.57 -11.234 1 98.69 66 PHE A N 1
ATOM 506 C CA . PHE A 1 66 ? -3.164 -11.562 -10.875 1 98.69 66 PHE A CA 1
ATOM 507 C C . PHE A 1 66 ? -4.562 -11.047 -11.188 1 98.69 66 PHE A C 1
ATOM 509 O O . PHE A 1 66 ? -5.363 -11.742 -11.82 1 98.69 66 PHE A O 1
ATOM 516 N N . GLY A 1 67 ? -4.832 -9.82 -10.859 1 98.75 67 GLY A N 1
ATOM 517 C CA . GLY A 1 67 ? -6.117 -9.172 -11.062 1 98.75 67 GLY A CA 1
ATOM 518 C C . GLY A 1 67 ? -6.414 -8.875 -12.516 1 98.75 67 GLY A C 1
ATOM 519 O O . GLY A 1 67 ? -7.504 -9.172 -13.008 1 98.75 67 GLY A O 1
ATOM 520 N N . ILE A 1 68 ? -5.477 -8.297 -13.227 1 98.81 68 ILE A N 1
ATOM 521 C CA . ILE A 1 68 ? -5.691 -7.973 -14.633 1 98.81 68 ILE A CA 1
ATOM 522 C C . ILE A 1 68 ? -5.977 -9.25 -15.422 1 98.81 68 ILE A C 1
ATOM 524 O O . ILE A 1 68 ? -6.906 -9.297 -16.234 1 98.81 68 ILE A O 1
ATOM 528 N N . GLY A 1 69 ? -5.215 -10.273 -15.188 1 98.88 69 GLY A N 1
ATOM 529 C CA . GLY A 1 69 ? -5.48 -11.555 -15.836 1 98.88 69 GLY A CA 1
ATOM 530 C C . GLY A 1 69 ? -6.844 -12.117 -15.5 1 98.88 69 GLY A C 1
ATOM 531 O O . GLY A 1 69 ? -7.605 -12.5 -16.391 1 98.88 69 GLY A O 1
ATOM 532 N N . GLY A 1 70 ? -7.141 -12.188 -14.211 1 98.75 70 GLY A N 1
ATOM 533 C CA . GLY A 1 70 ? -8.406 -12.734 -13.75 1 98.75 70 GLY A CA 1
ATOM 534 C C . GLY A 1 70 ? -9.609 -11.961 -14.25 1 98.75 70 GLY A C 1
ATOM 535 O O . GLY A 1 70 ? -10.562 -12.547 -14.766 1 98.75 70 GLY A O 1
ATOM 536 N N . TYR A 1 71 ? -9.547 -10.648 -14.203 1 98.69 71 TYR A N 1
ATOM 537 C CA . TYR A 1 71 ? -10.695 -9.836 -14.586 1 98.69 71 TYR A CA 1
ATOM 538 C C . TYR A 1 71 ? -10.875 -9.812 -16.094 1 98.69 71 TYR A C 1
ATOM 540 O O . TYR A 1 71 ? -12 -9.805 -16.594 1 98.69 71 TYR A O 1
ATOM 548 N N . THR A 1 72 ? -9.758 -9.734 -16.797 1 98.81 72 THR A N 1
ATOM 549 C CA . THR A 1 72 ? -9.875 -9.805 -18.25 1 98.81 72 THR A CA 1
ATOM 550 C C . THR A 1 72 ? -10.547 -11.109 -18.672 1 98.81 72 THR A C 1
ATOM 552 O O . THR A 1 72 ? -11.484 -11.094 -19.469 1 98.81 72 THR A O 1
ATOM 555 N N . ALA A 1 73 ? -10.109 -12.211 -18.141 1 98.81 73 ALA A N 1
ATOM 556 C CA . ALA A 1 73 ? -10.703 -13.508 -18.469 1 98.81 73 ALA A CA 1
ATOM 557 C C . ALA A 1 73 ? -12.172 -13.555 -18.078 1 98.81 73 ALA A C 1
ATOM 559 O O . ALA A 1 73 ? -13.023 -13.977 -18.875 1 98.81 73 ALA A O 1
ATOM 560 N N . ALA A 1 74 ? -12.469 -13.094 -16.891 1 98.62 74 ALA A N 1
ATOM 561 C CA . ALA A 1 74 ? -13.836 -13.172 -16.375 1 98.62 74 ALA A CA 1
ATOM 562 C C . ALA A 1 74 ? -14.789 -12.312 -17.203 1 98.62 74 ALA A C 1
ATOM 564 O O . ALA A 1 74 ? -15.867 -12.766 -17.578 1 98.62 74 ALA A O 1
ATOM 565 N N . VAL A 1 75 ? -14.383 -11.117 -17.531 1 98.12 75 VAL A N 1
ATOM 566 C CA . VAL A 1 75 ? -15.25 -10.18 -18.234 1 98.12 75 VAL A CA 1
ATOM 567 C C . VAL A 1 75 ? -15.492 -10.672 -19.656 1 98.12 75 VAL A C 1
ATOM 569 O O . VAL A 1 75 ? -16.625 -10.617 -20.156 1 98.12 75 VAL A O 1
ATOM 572 N N . LEU A 1 76 ? -14.445 -11.156 -20.297 1 98.5 76 LEU A N 1
ATOM 573 C CA . LEU A 1 76 ? -14.594 -11.664 -21.656 1 98.5 76 LEU A CA 1
ATOM 574 C C . LEU A 1 76 ? -15.5 -12.898 -21.688 1 98.5 76 LEU A C 1
ATOM 576 O O . LEU A 1 76 ? -16.266 -13.094 -22.625 1 98.5 76 LEU A O 1
ATOM 580 N N . ASN A 1 77 ? -15.43 -13.711 -20.672 1 98.5 77 ASN A N 1
ATOM 581 C CA . ASN A 1 77 ? -16.281 -14.898 -20.578 1 98.5 77 ASN A CA 1
ATOM 582 C C . ASN A 1 77 ? -17.734 -14.523 -20.344 1 98.5 77 ASN A C 1
ATOM 584 O O . ASN A 1 77 ? -18.625 -14.969 -21.062 1 98.5 77 ASN A O 1
ATOM 588 N N . LEU A 1 78 ? -17.969 -13.688 -19.438 1 97.62 78 LEU A N 1
ATOM 589 C CA . LEU A 1 78 ? -19.312 -13.367 -18.984 1 97.62 78 LEU A CA 1
ATOM 590 C C . LEU A 1 78 ? -20.016 -12.469 -20 1 97.62 78 LEU A C 1
ATOM 592 O O . LEU A 1 78 ? -21.219 -12.625 -20.25 1 97.62 78 LEU A O 1
ATOM 596 N N . ASN A 1 79 ? -19.297 -11.516 -20.562 1 96.56 79 ASN A N 1
ATOM 597 C CA . ASN A 1 79 ? -19.953 -10.5 -21.375 1 96.56 79 ASN A CA 1
ATOM 598 C C . ASN A 1 79 ? -19.938 -10.883 -22.859 1 96.56 79 ASN A C 1
ATOM 600 O O . ASN A 1 79 ? -20.797 -10.453 -23.625 1 96.56 79 ASN A O 1
ATOM 604 N N . PHE A 1 80 ? -18.969 -11.695 -23.25 1 97.38 80 PHE A N 1
ATOM 605 C CA . PHE A 1 80 ? -18.844 -11.992 -24.672 1 97.38 80 PHE A CA 1
ATOM 606 C C . PHE A 1 80 ? -19.016 -13.492 -24.922 1 97.38 80 PHE A C 1
ATOM 608 O O . PHE A 1 80 ? -19.047 -13.93 -26.078 1 97.38 80 PHE A O 1
ATOM 615 N N . GLY A 1 81 ? -18.984 -14.258 -23.922 1 96.88 81 GLY A N 1
ATOM 616 C CA . GLY A 1 81 ? -19.25 -15.68 -24.047 1 96.88 81 GLY A CA 1
ATOM 617 C C . GLY A 1 81 ? -18.062 -16.453 -24.594 1 96.88 81 GLY A C 1
ATOM 618 O O . GLY A 1 81 ? -18.219 -17.562 -25.125 1 96.88 81 GLY A O 1
ATOM 619 N N . TYR A 1 82 ? -16.906 -15.852 -24.531 1 98 82 TYR A N 1
ATOM 620 C CA . TYR A 1 82 ? -15.727 -16.547 -25.031 1 98 82 TYR A CA 1
ATOM 621 C C . TYR A 1 82 ? -15.375 -17.734 -24.156 1 98 82 TYR A C 1
ATOM 623 O O . TYR A 1 82 ? -15.633 -17.719 -22.938 1 98 82 TYR A O 1
ATOM 631 N N . SER A 1 83 ? -14.828 -18.734 -24.75 1 97.94 83 SER A N 1
ATOM 632 C CA . SER A 1 83 ? -14.484 -19.969 -24.031 1 97.94 83 SER A CA 1
ATOM 633 C C . SER A 1 83 ? -13.391 -19.703 -23 1 97.94 83 SER A C 1
ATOM 635 O O . SER A 1 83 ? -12.578 -18.797 -23.156 1 97.94 83 SER A O 1
ATOM 637 N N . PRO A 1 84 ? -13.328 -20.5 -21.969 1 97.56 84 PRO A N 1
ATOM 638 C CA . PRO A 1 84 ? -12.312 -20.328 -20.938 1 97.56 84 PRO A CA 1
ATOM 639 C C . PRO A 1 84 ? -10.891 -20.344 -21.484 1 97.56 84 PRO A C 1
ATOM 641 O O . PRO A 1 84 ? -10.055 -19.531 -21.062 1 97.56 84 PRO A O 1
ATOM 644 N N . VAL A 1 85 ? -10.57 -21.188 -22.422 1 97.75 85 VAL A N 1
ATOM 645 C CA . VAL A 1 85 ? -9.227 -21.266 -22.969 1 97.75 85 VAL A CA 1
ATOM 646 C C . VAL A 1 85 ? -8.859 -19.938 -23.625 1 97.75 85 VAL A C 1
ATOM 648 O O . VAL A 1 85 ? -7.766 -19.406 -23.391 1 97.75 85 VAL A O 1
ATOM 651 N N . LEU A 1 86 ? -9.789 -19.375 -24.375 1 98.38 86 LEU A N 1
ATOM 652 C CA . LEU A 1 86 ? -9.531 -18.109 -25.062 1 98.38 86 LEU A CA 1
ATOM 653 C C . LEU A 1 86 ? -9.414 -16.969 -24.062 1 98.38 86 LEU A C 1
ATOM 655 O O . LEU A 1 86 ? -8.57 -16.078 -24.219 1 98.38 86 LEU A O 1
ATOM 659 N N . THR A 1 87 ? -10.328 -16.984 -23.094 1 98.75 87 THR A N 1
ATOM 660 C CA . 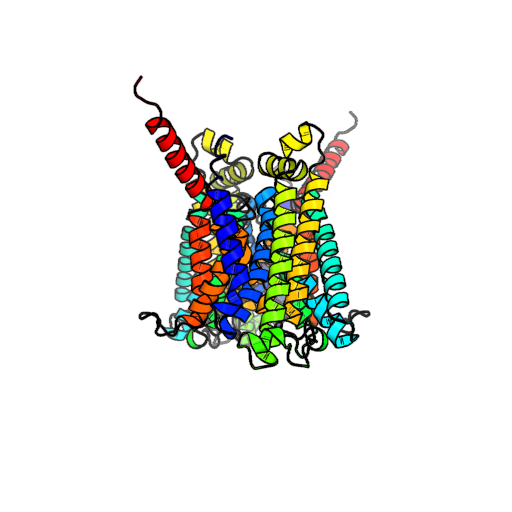THR A 1 87 ? -10.312 -15.883 -22.141 1 98.75 87 THR A CA 1
ATOM 661 C C . THR A 1 87 ? -9.07 -15.945 -21.25 1 98.75 87 THR A C 1
ATOM 663 O O . THR A 1 87 ? -8.531 -14.906 -20.859 1 98.75 87 THR A O 1
ATOM 666 N N . ILE A 1 88 ? -8.57 -17.156 -20.938 1 98.75 88 ILE A N 1
ATOM 667 C CA . ILE A 1 88 ? -7.336 -17.312 -20.172 1 98.75 88 ILE A CA 1
ATOM 668 C C . ILE A 1 88 ? -6.156 -16.766 -20.984 1 98.75 88 ILE A C 1
ATOM 670 O O . ILE A 1 88 ? -5.316 -16.047 -20.453 1 98.75 88 ILE A O 1
ATOM 674 N N . LEU A 1 89 ? -6.094 -17.078 -22.266 1 98.81 89 LEU A N 1
ATOM 675 C CA . LEU A 1 89 ? -5.035 -16.578 -23.125 1 98.81 89 LEU A CA 1
ATOM 676 C C . LEU A 1 89 ? -5.082 -15.047 -23.203 1 98.81 89 LEU A C 1
ATOM 678 O O . LEU A 1 89 ? -4.047 -14.383 -23.094 1 98.81 89 LEU A O 1
ATOM 682 N N . ALA A 1 90 ? -6.293 -14.523 -23.344 1 98.88 90 ALA A N 1
ATOM 683 C CA . ALA A 1 90 ? -6.453 -13.078 -23.406 1 98.88 90 ALA A CA 1
ATOM 684 C C . ALA A 1 90 ? -6.027 -12.414 -22.109 1 98.88 90 ALA A C 1
ATOM 686 O O . ALA A 1 90 ? -5.363 -11.375 -22.109 1 98.88 90 ALA A O 1
ATOM 687 N N . GLY A 1 91 ? -6.492 -13.008 -20.953 1 98.94 91 GLY A N 1
ATOM 688 C CA . GLY A 1 91 ? -6.082 -12.484 -19.672 1 98.94 91 GLY A CA 1
ATOM 689 C C . GLY A 1 91 ? -4.582 -12.539 -19.453 1 98.94 91 GLY A C 1
ATOM 690 O O . GLY A 1 91 ? -3.998 -11.609 -18.891 1 98.94 91 GLY A O 1
ATOM 691 N N . THR A 1 92 ? -3.965 -13.609 -19.906 1 98.88 92 THR A N 1
ATOM 692 C CA . THR A 1 92 ? -2.52 -13.773 -19.797 1 98.88 92 THR A CA 1
ATOM 693 C C . THR A 1 92 ? -1.796 -12.703 -20.609 1 98.88 92 THR A C 1
ATOM 695 O O . THR A 1 92 ? -0.86 -12.07 -20.109 1 98.88 92 THR A O 1
ATOM 698 N N . VAL A 1 93 ? -2.232 -12.422 -21.797 1 98.88 93 VAL A N 1
ATOM 699 C CA . VAL A 1 93 ? -1.637 -11.414 -22.672 1 98.88 93 VAL A CA 1
ATOM 700 C C . VAL A 1 93 ? -1.827 -10.023 -22.078 1 98.88 93 VAL A C 1
ATOM 702 O O . VAL A 1 93 ? -0.894 -9.219 -22.062 1 98.88 93 VAL A O 1
ATOM 705 N N . ALA A 1 94 ? -3.029 -9.781 -21.562 1 98.88 94 ALA A N 1
ATOM 706 C CA . ALA A 1 94 ? -3.309 -8.477 -20.969 1 98.88 94 ALA A CA 1
ATOM 707 C C . ALA A 1 94 ? -2.379 -8.211 -19.781 1 98.88 94 ALA A C 1
ATOM 709 O O . ALA A 1 94 ? -1.849 -7.109 -19.641 1 98.88 94 ALA A O 1
ATOM 710 N N . ALA A 1 95 ? -2.215 -9.203 -18.938 1 98.88 95 ALA A N 1
ATOM 711 C CA . ALA A 1 95 ? -1.318 -9.062 -17.781 1 98.88 95 ALA A CA 1
ATOM 712 C C . ALA A 1 95 ? 0.131 -8.922 -18.234 1 98.88 95 ALA A C 1
ATOM 714 O O . ALA A 1 95 ? 0.916 -8.195 -17.625 1 98.88 95 ALA A O 1
ATOM 715 N N . GLY A 1 96 ? 0.494 -9.641 -19.312 1 98.81 96 GLY A N 1
ATOM 716 C CA . GLY A 1 96 ? 1.815 -9.461 -19.891 1 98.81 96 GLY A CA 1
ATOM 717 C C . GLY A 1 96 ? 2.057 -8.047 -20.391 1 98.81 96 GLY A C 1
ATOM 718 O O . GLY A 1 96 ? 3.137 -7.484 -20.188 1 98.81 96 GLY A O 1
ATOM 719 N N . ILE A 1 97 ? 1.106 -7.453 -21.031 1 98.69 97 ILE A N 1
ATOM 720 C CA . ILE A 1 97 ? 1.188 -6.074 -21.5 1 98.69 97 ILE A CA 1
ATOM 721 C C . ILE A 1 97 ? 1.338 -5.133 -20.312 1 98.69 97 ILE A C 1
ATOM 723 O O . ILE A 1 97 ? 2.127 -4.184 -20.344 1 98.69 97 ILE A O 1
ATOM 727 N N . ALA A 1 98 ? 0.583 -5.402 -19.266 1 98.06 98 ALA A N 1
ATOM 728 C CA . ALA A 1 98 ? 0.74 -4.609 -18.047 1 98.06 98 ALA A CA 1
ATOM 729 C C . ALA A 1 98 ? 2.162 -4.719 -17.5 1 98.06 98 ALA A C 1
ATOM 731 O O . ALA A 1 98 ? 2.729 -3.73 -17.031 1 98.06 98 ALA A O 1
ATOM 732 N N . GLY A 1 99 ? 2.66 -5.965 -17.531 1 98 99 GLY A N 1
ATOM 733 C CA . GLY A 1 99 ? 4.043 -6.152 -17.125 1 98 99 GLY A CA 1
ATOM 734 C C . GLY A 1 99 ? 5.023 -5.348 -17.953 1 98 99 GLY A C 1
ATOM 735 O O . GLY A 1 99 ? 5.973 -4.773 -17.406 1 98 99 GLY A O 1
ATOM 736 N N . LEU A 1 100 ? 4.797 -5.234 -19.219 1 97.06 100 LEU A N 1
ATOM 737 C CA . LEU A 1 100 ? 5.613 -4.426 -20.125 1 97.06 100 LEU A CA 1
ATOM 738 C C . LEU A 1 100 ? 5.512 -2.945 -19.75 1 97.06 100 LEU A C 1
ATOM 740 O O . LEU A 1 100 ? 6.523 -2.24 -19.719 1 97.06 100 LEU A O 1
ATOM 744 N N . LEU A 1 101 ? 4.367 -2.539 -19.453 1 94.5 101 LEU A N 1
ATOM 745 C CA . LEU A 1 101 ? 4.141 -1.135 -19.141 1 94.5 101 LEU A CA 1
ATOM 746 C C . LEU A 1 101 ? 4.801 -0.768 -17.812 1 94.5 101 LEU A C 1
ATOM 748 O O . LEU A 1 101 ? 5.418 0.292 -17.688 1 94.5 101 LEU A O 1
ATOM 752 N N . VAL A 1 102 ? 4.641 -1.603 -16.844 1 91 102 VAL A N 1
ATOM 753 C CA . VAL A 1 102 ? 5.23 -1.345 -15.523 1 91 102 VAL A CA 1
ATOM 754 C C . VAL A 1 102 ? 6.75 -1.465 -15.609 1 91 102 VAL A C 1
ATOM 756 O O . VAL A 1 102 ? 7.473 -0.885 -14.797 1 91 102 VAL A O 1
ATOM 759 N N . GLY A 1 103 ? 7.199 -2.271 -16.562 1 89.31 103 GLY A N 1
ATOM 760 C CA . GLY A 1 103 ? 8.633 -2.391 -16.766 1 89.31 103 GLY A CA 1
ATOM 761 C C . GLY A 1 103 ? 9.273 -1.093 -17.219 1 89.31 103 GLY A C 1
ATOM 762 O O . GLY A 1 103 ? 10.461 -0.865 -16.969 1 89.31 103 GLY A O 1
ATOM 763 N N . VAL A 1 104 ? 8.539 -0.184 -17.734 1 86.81 104 VAL A N 1
ATOM 764 C CA . VAL A 1 104 ? 9.078 1.065 -18.266 1 86.81 104 VAL A CA 1
ATOM 765 C C . VAL A 1 104 ? 9.57 1.943 -17.125 1 86.81 104 VAL A C 1
ATOM 767 O O . VAL A 1 104 ? 10.711 2.408 -17.141 1 86.81 104 VAL A O 1
ATOM 770 N N . PRO A 1 105 ? 8.734 2.152 -16.109 1 82.75 105 PRO A N 1
ATOM 771 C CA . PRO A 1 105 ? 9.266 2.91 -14.969 1 82.75 105 PRO A CA 1
ATOM 772 C C . PRO A 1 105 ? 10.5 2.262 -14.352 1 82.75 105 PRO A C 1
ATOM 774 O O . PRO A 1 105 ? 11.352 2.955 -13.781 1 82.75 105 PRO A O 1
ATOM 777 N N . ALA A 1 106 ? 10.578 1.003 -14.414 1 75.69 106 ALA A N 1
ATOM 778 C CA . ALA A 1 106 ? 11.711 0.284 -13.844 1 75.69 106 ALA A CA 1
ATOM 779 C C . ALA A 1 106 ? 13.008 0.642 -14.562 1 75.69 106 ALA A C 1
ATOM 781 O O . ALA A 1 106 ? 14.102 0.362 -14.07 1 75.69 106 ALA A O 1
ATOM 782 N N . LEU A 1 107 ? 12.844 1.243 -15.734 1 79.19 107 LEU A N 1
ATOM 783 C CA . LEU A 1 107 ? 14.008 1.678 -16.5 1 79.19 107 LEU A CA 1
ATOM 784 C C . LEU A 1 107 ? 14.68 2.873 -15.836 1 79.19 107 LEU A C 1
ATOM 786 O O . LEU A 1 107 ? 15.891 3.059 -15.969 1 79.19 107 LEU A O 1
ATOM 790 N N . ARG A 1 108 ? 13.836 3.568 -15.055 1 79.38 108 ARG A N 1
ATOM 791 C CA . ARG A 1 108 ? 14.336 4.844 -14.562 1 79.38 108 ARG A CA 1
ATOM 792 C C . ARG A 1 108 ? 14.312 4.891 -13.039 1 79.38 108 ARG A C 1
ATOM 794 O O . ARG A 1 108 ? 15.078 5.629 -12.414 1 79.38 108 ARG A O 1
ATOM 801 N N . LEU A 1 109 ? 13.453 4.113 -12.617 1 79.06 109 LEU A N 1
ATOM 802 C CA . LEU A 1 109 ? 13.234 4.207 -11.18 1 79.06 109 LEU A CA 1
ATOM 803 C C . LEU A 1 109 ? 13.828 3.002 -10.461 1 79.06 109 LEU A C 1
ATOM 805 O O . LEU A 1 109 ? 13.953 1.924 -11.047 1 79.06 109 LEU A O 1
ATOM 809 N N . ARG A 1 110 ? 14.266 3.324 -9.21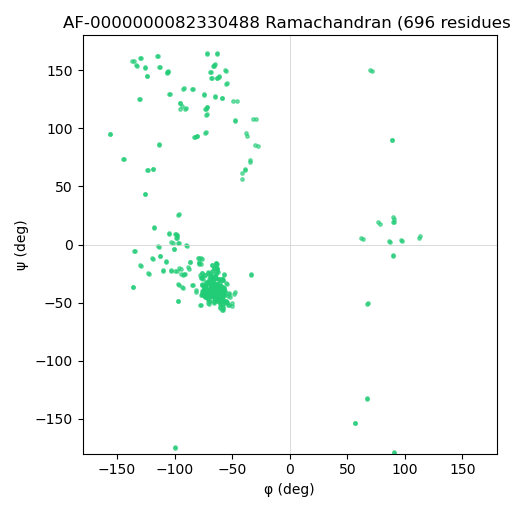9 1 79.81 110 ARG A N 1
ATOM 810 C CA . ARG A 1 110 ? 14.797 2.254 -8.383 1 79.81 110 ARG A CA 1
ATOM 811 C C . ARG A 1 110 ? 14.289 2.373 -6.949 1 79.81 110 ARG A C 1
ATOM 813 O O . ARG A 1 110 ? 13.742 3.408 -6.562 1 79.81 110 ARG A O 1
ATOM 820 N N . GLY A 1 111 ? 14.383 1.192 -6.391 1 81.62 111 GLY A N 1
ATOM 821 C CA . GLY A 1 111 ? 14.148 1.206 -4.957 1 81.62 111 GLY A CA 1
ATOM 822 C C . GLY A 1 111 ? 12.719 1.542 -4.586 1 81.62 111 GLY A C 1
ATOM 823 O O . GLY A 1 111 ? 11.781 0.936 -5.105 1 81.62 111 GLY A O 1
ATOM 824 N N . PRO A 1 112 ? 12.602 2.447 -3.645 1 83.38 112 PRO A N 1
ATOM 825 C CA . PRO A 1 112 ? 11.273 2.734 -3.098 1 83.38 112 PRO A CA 1
ATOM 826 C C . PRO A 1 112 ? 10.344 3.389 -4.117 1 83.38 112 PRO A C 1
ATOM 828 O O . PRO A 1 112 ? 9.125 3.25 -4.02 1 83.38 112 PRO A O 1
ATOM 831 N N . TYR A 1 113 ? 10.859 3.988 -5.078 1 85.44 113 TYR A N 1
ATOM 832 C CA . TYR A 1 113 ? 10.016 4.672 -6.055 1 85.44 113 TYR A CA 1
ATOM 833 C C . TYR A 1 113 ? 9.328 3.674 -6.977 1 85.44 113 TYR A C 1
ATOM 835 O O . TYR A 1 113 ? 8.141 3.822 -7.289 1 85.44 113 TYR A O 1
ATOM 843 N N . LEU A 1 114 ? 10.109 2.711 -7.422 1 88.31 114 LEU A N 1
ATOM 844 C CA . LEU A 1 114 ? 9.492 1.647 -8.211 1 88.31 114 LEU A CA 1
ATOM 845 C C . LEU A 1 114 ? 8.453 0.898 -7.387 1 88.31 114 LEU A C 1
ATOM 847 O O . LEU A 1 114 ? 7.371 0.585 -7.883 1 88.31 114 LEU A O 1
ATOM 851 N N . ALA A 1 115 ? 8.805 0.609 -6.148 1 90.12 115 ALA A N 1
ATOM 852 C CA . ALA A 1 115 ? 7.879 -0.074 -5.242 1 90.12 115 ALA A CA 1
ATOM 853 C C . ALA A 1 115 ? 6.578 0.708 -5.098 1 90.12 115 ALA A C 1
ATOM 855 O O . ALA A 1 115 ? 5.492 0.121 -5.09 1 90.12 115 ALA A O 1
ATOM 856 N N . LEU A 1 116 ? 6.66 1.974 -5.043 1 90.12 116 LEU A N 1
ATOM 857 C CA . LEU A 1 116 ? 5.484 2.822 -4.883 1 90.12 116 LEU A CA 1
ATOM 858 C C . LEU A 1 116 ? 4.625 2.803 -6.141 1 90.12 116 LEU A C 1
ATOM 860 O O . LEU A 1 116 ? 3.396 2.721 -6.059 1 90.12 116 LEU A O 1
ATOM 864 N N . ILE A 1 117 ? 5.25 2.869 -7.266 1 90.12 117 ILE A N 1
ATOM 865 C CA . ILE A 1 117 ? 4.52 2.85 -8.531 1 90.12 117 ILE A CA 1
ATOM 866 C C . ILE A 1 117 ? 3.74 1.544 -8.656 1 90.12 117 ILE A C 1
ATOM 868 O O . ILE A 1 117 ? 2.564 1.549 -9.031 1 90.12 117 ILE A O 1
ATOM 872 N N . THR A 1 118 ? 4.441 0.494 -8.352 1 94.88 118 THR A N 1
ATOM 873 C CA . THR A 1 118 ? 3.762 -0.793 -8.453 1 94.88 118 THR A CA 1
ATOM 874 C C . THR A 1 118 ? 2.654 -0.906 -7.41 1 94.88 118 THR A C 1
ATOM 876 O O . THR A 1 118 ? 1.631 -1.549 -7.652 1 94.88 118 THR A O 1
ATOM 879 N N . LEU A 1 119 ? 2.811 -0.29 -6.301 1 94.19 119 LEU A N 1
ATOM 880 C CA . LEU A 1 119 ? 1.823 -0.307 -5.227 1 94.19 119 LEU A CA 1
ATOM 881 C C . LEU A 1 119 ? 0.541 0.397 -5.652 1 94.19 119 LEU A C 1
ATOM 883 O O . LEU A 1 119 ? -0.559 -0.042 -5.309 1 94.19 119 LEU A O 1
ATOM 887 N N . ILE A 1 120 ? 0.629 1.447 -6.395 1 94.81 120 ILE A N 1
ATOM 888 C CA . ILE A 1 120 ? -0.495 2.324 -6.707 1 94.81 120 ILE A CA 1
ATOM 889 C C . ILE A 1 120 ? -1.387 1.667 -7.754 1 94.81 120 ILE A C 1
ATOM 891 O O . ILE A 1 120 ? -2.6 1.885 -7.773 1 94.81 120 ILE A O 1
ATOM 895 N N . VAL A 1 121 ? -0.869 0.766 -8.57 1 95.44 121 VAL A N 1
ATOM 896 C CA . VAL A 1 121 ? -1.604 0.223 -9.703 1 95.44 121 VAL A CA 1
ATOM 897 C C . VAL A 1 121 ? -2.793 -0.597 -9.211 1 95.44 121 VAL A C 1
ATOM 899 O O . VAL A 1 121 ? -3.934 -0.361 -9.617 1 95.44 121 VAL A O 1
ATOM 902 N N . PRO A 1 122 ? -2.582 -1.489 -8.289 1 96.56 122 PRO A N 1
ATOM 903 C CA . PRO A 1 122 ? -3.768 -2.217 -7.824 1 96.56 122 PRO A CA 1
ATOM 904 C C . PRO A 1 122 ? -4.781 -1.311 -7.129 1 96.56 122 PRO A C 1
ATOM 906 O O . PRO A 1 122 ? -5.984 -1.574 -7.176 1 96.56 122 PRO A O 1
ATOM 909 N N . LEU A 1 123 ? -4.348 -0.252 -6.512 1 94.06 123 LEU A N 1
ATOM 910 C CA . LEU A 1 123 ? -5.27 0.693 -5.895 1 94.06 123 LEU A CA 1
ATOM 911 C C . LEU A 1 123 ? -6.176 1.331 -6.941 1 94.06 123 LEU A C 1
ATOM 913 O O . LEU A 1 123 ? -7.383 1.46 -6.73 1 94.06 123 LEU A O 1
ATOM 917 N N . VAL A 1 124 ? -5.594 1.661 -8.078 1 94.12 124 VAL A N 1
ATOM 918 C CA . VAL A 1 124 ? -6.363 2.223 -9.18 1 94.12 124 VAL A CA 1
ATOM 919 C C . VAL A 1 124 ? -7.367 1.191 -9.688 1 94.12 124 VAL A C 1
ATOM 921 O O . VAL A 1 124 ? -8.547 1.506 -9.883 1 94.12 124 VAL A O 1
ATOM 924 N N . LEU A 1 125 ? -6.918 0.032 -9.828 1 96.56 125 LEU A N 1
ATOM 925 C CA . LEU A 1 125 ? -7.742 -1.016 -10.422 1 96.56 125 LEU A CA 1
ATOM 926 C C . LEU A 1 125 ? -8.906 -1.373 -9.508 1 96.56 125 LEU A C 1
ATOM 928 O O . LEU A 1 125 ? -10.023 -1.614 -9.977 1 96.56 125 LEU A O 1
ATOM 932 N N . VAL A 1 126 ? -8.648 -1.43 -8.219 1 95.94 126 VAL A N 1
ATOM 933 C CA . VAL A 1 126 ? -9.719 -1.712 -7.27 1 95.94 126 VAL A CA 1
ATOM 934 C C . VAL A 1 126 ? -10.781 -0.621 -7.352 1 95.94 126 VAL A C 1
ATOM 936 O O . VAL A 1 126 ? -11.984 -0.909 -7.301 1 95.94 126 VAL A O 1
ATOM 939 N N . GLN A 1 127 ? -10.367 0.628 -7.508 1 92.94 127 GLN A N 1
ATOM 940 C CA . GLN A 1 127 ? -11.328 1.721 -7.645 1 92.94 127 GLN A CA 1
ATOM 941 C C . GLN A 1 127 ? -12.164 1.565 -8.914 1 92.94 127 GLN A C 1
ATOM 943 O O . GLN A 1 127 ? -13.367 1.823 -8.906 1 92.94 127 GLN A O 1
ATOM 948 N N . ILE A 1 128 ? -11.539 1.142 -9.938 1 94.06 128 ILE A N 1
ATOM 949 C CA . ILE A 1 128 ? -12.25 0.928 -11.195 1 94.06 128 ILE A CA 1
ATOM 950 C C . ILE A 1 128 ? -13.289 -0.179 -11.023 1 94.06 128 ILE A C 1
ATOM 952 O O . ILE A 1 128 ? -14.422 -0.05 -11.477 1 94.06 128 ILE A O 1
ATOM 956 N N . VAL A 1 129 ? -12.938 -1.236 -10.367 1 96.31 129 VAL A N 1
ATOM 957 C CA . VAL A 1 129 ? -13.852 -2.344 -10.102 1 96.31 129 VAL A CA 1
ATOM 958 C C . VAL A 1 129 ? -15.055 -1.841 -9.305 1 96.31 129 VAL A C 1
ATOM 960 O O . VAL A 1 129 ? -16.188 -2.244 -9.57 1 96.31 129 VAL A O 1
ATOM 963 N N . ASN A 1 130 ? -14.812 -0.944 -8.406 1 92.31 130 ASN A N 1
ATOM 964 C CA . ASN A 1 130 ? -15.875 -0.431 -7.543 1 92.31 130 ASN A CA 1
ATOM 965 C C . ASN A 1 130 ? -16.766 0.557 -8.281 1 92.31 130 ASN A C 1
ATOM 967 O O . ASN A 1 130 ? -17.953 0.688 -7.965 1 92.31 130 ASN A O 1
ATOM 971 N N . ILE A 1 131 ? -16.234 1.25 -9.266 1 91.44 131 ILE A N 1
ATOM 972 C CA . ILE A 1 131 ? -16.969 2.262 -10.016 1 91.44 131 ILE A CA 1
ATOM 973 C C . ILE A 1 131 ? -17.906 1.582 -11.023 1 91.44 131 ILE A C 1
ATOM 975 O O . ILE A 1 131 ? -18.969 2.102 -11.336 1 91.44 131 ILE A O 1
ATOM 979 N N . PHE A 1 132 ? -17.5 0.335 -11.469 1 92.38 132 PHE A N 1
ATOM 980 C CA . PHE A 1 132 ? -18.297 -0.384 -12.461 1 92.38 132 PHE A CA 1
ATOM 981 C C . PHE A 1 132 ? -18.703 -1.756 -11.938 1 92.38 132 PHE A C 1
ATOM 983 O O . PHE A 1 132 ? -18.391 -2.777 -12.547 1 92.38 132 PHE A O 1
ATOM 990 N N . PRO A 1 133 ? -19.469 -1.781 -10.922 1 93.38 133 PRO A N 1
ATOM 991 C CA . PRO A 1 133 ? -19.828 -3.066 -10.312 1 93.38 133 PRO A CA 1
ATOM 992 C C . PRO A 1 133 ? -20.656 -3.953 -11.242 1 93.38 133 PRO A C 1
ATOM 994 O O . PRO A 1 133 ? -20.594 -5.184 -11.148 1 93.38 133 PRO A O 1
ATOM 997 N N . ASP A 1 134 ? -21.422 -3.389 -12.141 1 93.31 134 ASP A N 1
ATOM 998 C CA . ASP A 1 134 ? -22.25 -4.172 -13.055 1 93.31 134 ASP A CA 1
ATOM 999 C C . ASP A 1 134 ? -21.391 -4.996 -14.008 1 93.31 134 ASP A C 1
ATOM 1001 O O . ASP A 1 134 ? -21.766 -6.117 -14.367 1 93.31 134 ASP A O 1
ATOM 1005 N N . THR A 1 135 ? -20.266 -4.418 -14.336 1 93.88 135 THR A N 1
ATOM 1006 C CA . THR A 1 135 ? -19.391 -5.094 -15.297 1 93.88 135 THR A CA 1
ATOM 1007 C C . THR A 1 135 ? -18.312 -5.883 -14.57 1 93.88 135 THR A C 1
ATOM 1009 O O . THR A 1 135 ? -17.922 -6.969 -15.008 1 93.88 135 THR A O 1
ATOM 1012 N N . LEU A 1 136 ? -17.844 -5.352 -13.43 1 97 136 LEU A N 1
ATOM 1013 C CA . LEU A 1 136 ? -16.641 -5.918 -12.82 1 97 136 LEU A CA 1
ATOM 1014 C C . LEU A 1 136 ? -16.969 -6.578 -11.484 1 97 136 LEU A C 1
ATOM 1016 O O . LEU A 1 136 ? -16.078 -7.121 -10.82 1 97 136 LEU A O 1
ATOM 1020 N N . GLY A 1 137 ? -18.234 -6.508 -11.078 1 96.44 137 GLY A N 1
ATOM 1021 C CA . GLY A 1 137 ? -18.703 -7.293 -9.945 1 96.44 137 GLY A CA 1
ATOM 1022 C C . GLY A 1 137 ? -18.562 -6.574 -8.617 1 96.44 137 GLY A C 1
ATOM 1023 O O . GLY A 1 137 ? -19.062 -7.043 -7.594 1 96.44 137 GLY A O 1
ATOM 1024 N N . GLY A 1 138 ? -17.875 -5.43 -8.594 1 95.62 138 GLY A N 1
ATOM 1025 C CA . GLY A 1 138 ? -17.688 -4.703 -7.348 1 95.62 138 GLY A CA 1
ATOM 1026 C C . GLY A 1 138 ? -17.031 -5.535 -6.262 1 95.62 138 GLY A C 1
ATOM 1027 O O . GLY A 1 138 ? -16.266 -6.461 -6.555 1 95.62 138 GLY A O 1
ATOM 1028 N N . GLU A 1 139 ? -17.312 -5.18 -5.004 1 91.56 139 GLU A N 1
ATOM 1029 C CA . GLU A 1 139 ? -16.719 -5.871 -3.867 1 91.56 139 GLU A CA 1
ATOM 1030 C C . GLU A 1 139 ? -17.25 -7.297 -3.746 1 91.56 139 GLU A C 1
ATOM 1032 O O . GLU A 1 139 ? -16.562 -8.18 -3.232 1 91.56 139 GLU A O 1
ATOM 1037 N N . GLY A 1 140 ? -18.422 -7.52 -4.246 1 93.5 140 GLY A N 1
ATOM 1038 C CA . GLY A 1 140 ? -19.094 -8.812 -4.129 1 93.5 140 GLY A CA 1
ATOM 1039 C C . GLY A 1 140 ? -18.547 -9.844 -5.098 1 93.5 140 GLY A C 1
ATOM 1040 O O . GLY A 1 140 ? -18.766 -11.047 -4.922 1 93.5 140 GLY A O 1
ATOM 1041 N N . GLY A 1 141 ? -17.812 -9.383 -6.141 1 96.56 141 GLY A N 1
ATOM 1042 C CA . GLY A 1 141 ? -17.203 -10.312 -7.082 1 96.56 141 GLY A CA 1
ATOM 1043 C C . GLY A 1 141 ? -18.094 -10.633 -8.266 1 96.56 141 GLY A C 1
ATOM 1044 O O . GLY A 1 141 ? -19.141 -10.008 -8.445 1 96.56 141 GLY A O 1
ATOM 1045 N N . LEU A 1 142 ? -17.625 -11.445 -9.102 1 97.25 142 LEU A N 1
ATOM 1046 C CA . LEU A 1 142 ? -18.297 -11.875 -10.312 1 97.25 142 LEU A CA 1
ATOM 1047 C C . LEU A 1 142 ? -18.828 -13.305 -10.164 1 97.25 142 LEU A C 1
ATOM 1049 O O . LEU A 1 142 ? -18.281 -14.094 -9.391 1 97.25 142 LEU A O 1
ATOM 1053 N N . GLN A 1 143 ? -19.938 -13.602 -10.844 1 95.94 143 GLN A N 1
ATOM 1054 C CA . GLN A 1 143 ? -20.531 -14.93 -10.766 1 95.94 143 GLN A CA 1
ATOM 1055 C C . GLN A 1 143 ? -20.891 -15.469 -12.148 1 95.94 143 GLN A C 1
ATOM 1057 O O . GLN A 1 143 ? -21.031 -14.695 -13.094 1 95.94 143 GLN A O 1
ATOM 1062 N N . GLY A 1 144 ? -20.922 -16.828 -12.211 1 94.75 144 GLY A N 1
ATOM 1063 C CA . GLY A 1 144 ? -21.484 -17.469 -13.398 1 94.75 144 GLY A CA 1
ATOM 1064 C C . GLY A 1 144 ? -20.453 -17.719 -14.484 1 94.75 144 GLY A C 1
ATOM 1065 O O . GLY A 1 144 ? -20.781 -17.797 -15.664 1 94.75 144 GLY A O 1
ATOM 1066 N N . LEU A 1 145 ? -19.203 -17.719 -14.133 1 96.38 145 LEU A N 1
ATOM 1067 C CA . LEU A 1 145 ? -18.172 -18.016 -15.125 1 96.38 145 LEU A CA 1
ATOM 1068 C C . LEU A 1 145 ? -18.25 -19.484 -15.562 1 96.38 145 LEU A C 1
ATOM 1070 O O . LEU A 1 145 ? -18.594 -20.359 -14.758 1 96.38 145 LEU A O 1
ATOM 1074 N N . ASP A 1 146 ? -17.984 -19.656 -16.828 1 95.44 146 ASP A N 1
ATOM 1075 C CA . ASP A 1 146 ? -17.891 -21.031 -17.312 1 95.44 146 ASP A CA 1
ATOM 1076 C C . ASP A 1 146 ? -16.766 -21.797 -16.625 1 95.44 146 ASP A C 1
ATOM 1078 O O . ASP A 1 146 ? -15.711 -21.219 -16.312 1 95.44 146 ASP A O 1
ATOM 1082 N N . PRO A 1 147 ? -17.016 -23.047 -16.406 1 92.06 147 PRO A N 1
ATOM 1083 C CA . PRO A 1 147 ? -15.953 -23.844 -15.812 1 92.06 147 PRO A CA 1
ATOM 1084 C C . PRO A 1 147 ? -14.742 -24 -16.734 1 92.06 147 PRO A C 1
ATOM 1086 O O . PRO A 1 147 ? -14.875 -23.891 -17.953 1 92.06 147 PRO A O 1
ATOM 1089 N N . LEU A 1 148 ? -13.617 -24.203 -16.125 1 91.25 148 LEU A N 1
ATOM 1090 C CA . LEU A 1 148 ? -12.367 -24.375 -16.844 1 91.25 148 LEU A CA 1
ATOM 1091 C C . LEU A 1 148 ? -12.492 -25.469 -17.906 1 91.25 148 LEU A C 1
ATOM 1093 O O . LEU A 1 148 ? -12.125 -25.266 -19.062 1 91.25 148 LEU A O 1
ATOM 1097 N N . ILE A 1 149 ? -12.945 -26.594 -17.484 1 88.31 149 ILE A N 1
ATOM 1098 C CA . ILE A 1 149 ? -13.258 -27.719 -18.344 1 88.31 149 ILE A CA 1
ATOM 1099 C C . ILE A 1 149 ? -14.648 -28.25 -18.016 1 88.31 149 ILE A C 1
ATOM 1101 O O . ILE A 1 149 ? -14.953 -28.531 -16.859 1 88.31 149 ILE A O 1
ATOM 1105 N N . ALA A 1 150 ? -15.422 -28.312 -18.984 1 85.12 150 ALA A N 1
ATOM 1106 C CA . ALA A 1 150 ? -16.766 -28.828 -18.766 1 85.12 150 ALA A CA 1
ATOM 1107 C C . ALA A 1 150 ? -16.75 -30.344 -18.562 1 85.12 150 ALA A C 1
ATOM 1109 O O . ALA A 1 150 ? -16.125 -31.078 -19.328 1 85.12 150 ALA A O 1
ATOM 1110 N N . VAL A 1 151 ? -17.172 -30.719 -17.344 1 83.38 151 VAL A N 1
ATOM 1111 C CA . VAL A 1 151 ? -17.344 -32.125 -17.047 1 83.38 151 VAL A CA 1
ATOM 1112 C C . VAL A 1 151 ? -18.828 -32.438 -16.828 1 83.38 151 VAL A C 1
ATOM 1114 O O . VAL A 1 151 ? -19.328 -32.344 -15.719 1 83.38 151 VAL A O 1
ATOM 1117 N N . ASP A 1 152 ? -19.453 -32.688 -17.828 1 79.19 152 ASP A N 1
ATOM 1118 C CA . ASP A 1 152 ? -20.906 -32.844 -17.781 1 79.19 152 ASP A CA 1
ATOM 1119 C C . ASP A 1 152 ? -21.266 -34.312 -17.562 1 79.19 152 ASP A C 1
ATOM 1121 O O . ASP A 1 152 ? -22.375 -34.625 -17.094 1 79.19 152 ASP A O 1
ATOM 1125 N N . GLU A 1 153 ? -20.375 -35.219 -17.953 1 76 153 GLU A N 1
ATOM 1126 C CA . GLU A 1 153 ? -20.594 -36.656 -17.781 1 76 153 GLU A CA 1
ATOM 1127 C C . GLU A 1 153 ? -19.453 -37.281 -17 1 76 153 GLU A C 1
ATOM 1129 O O . GLU A 1 153 ? -18.312 -36.812 -17.047 1 76 153 GLU A O 1
ATOM 1134 N N . PRO A 1 154 ? -19.859 -38.312 -16.156 1 80.62 154 PRO A N 1
ATOM 1135 C CA . PRO A 1 154 ? -18.812 -39 -15.398 1 80.62 154 PRO A CA 1
ATOM 1136 C C . PRO A 1 154 ? -17.703 -39.562 -16.281 1 80.62 154 PRO A C 1
ATOM 1138 O O . PRO A 1 154 ? -17.984 -40 -17.391 1 80.62 154 PRO A O 1
ATOM 1141 N N . ILE A 1 155 ? -16.609 -39.406 -15.836 1 82.62 155 ILE A N 1
ATOM 1142 C CA . ILE A 1 155 ? -15.43 -39.938 -16.5 1 82.62 155 ILE A CA 1
ATOM 1143 C C . ILE A 1 155 ? -15.141 -41.344 -15.984 1 82.62 155 ILE A C 1
ATOM 1145 O O . ILE A 1 155 ? -14.867 -41.531 -14.797 1 82.62 155 ILE A O 1
ATOM 1149 N N . GLY A 1 156 ? -15.203 -42.25 -16.797 1 81.06 156 GLY A N 1
ATOM 1150 C CA . GLY A 1 156 ? -15.133 -43.688 -16.469 1 81.06 156 GLY A CA 1
ATOM 1151 C C . GLY A 1 156 ? -13.961 -44.031 -15.578 1 81.06 156 GLY A C 1
ATOM 1152 O O . GLY A 1 156 ? -14.133 -44.656 -14.539 1 81.06 156 GLY A O 1
ATOM 1153 N N . ILE A 1 157 ? -12.797 -43.625 -15.984 1 81.69 157 ILE A N 1
ATOM 1154 C CA . ILE A 1 157 ? -11.586 -43.969 -15.266 1 81.69 157 ILE A CA 1
ATOM 1155 C C . ILE A 1 157 ? -11.633 -43.438 -13.844 1 81.69 157 ILE A C 1
ATOM 1157 O O . ILE A 1 157 ? -11.18 -44.094 -12.898 1 81.69 157 ILE A O 1
ATOM 1161 N N . LEU A 1 158 ? -12.188 -42.312 -13.664 1 83.88 158 LEU A N 1
ATOM 1162 C CA . LEU A 1 158 ? -12.273 -41.719 -12.336 1 83.88 158 LEU A CA 1
ATOM 1163 C C . LEU A 1 158 ? -13.328 -42.406 -11.484 1 83.88 158 LEU A C 1
ATOM 1165 O O . LEU A 1 158 ? -13.141 -42.594 -10.281 1 83.88 158 LEU A O 1
ATOM 1169 N N . SER A 1 159 ? -14.391 -42.781 -12.125 1 82.31 159 SER A N 1
ATOM 1170 C CA . SER A 1 159 ? -15.406 -43.562 -11.43 1 82.31 159 SER A CA 1
ATOM 1171 C C . SER A 1 159 ? -14.844 -44.906 -10.945 1 82.31 159 SER A C 1
ATOM 1173 O O . SER A 1 159 ? -15.172 -45.344 -9.844 1 82.31 159 SER A O 1
ATOM 1175 N N . ALA A 1 160 ? -14.047 -45.375 -11.797 1 80.06 160 ALA A N 1
ATOM 1176 C CA . ALA A 1 160 ? -13.469 -46.688 -11.5 1 80.06 160 ALA A CA 1
ATOM 1177 C C . ALA A 1 160 ? -12.531 -46.594 -10.297 1 80.06 160 ALA A C 1
ATOM 1179 O O . ALA A 1 160 ? -12.359 -47.594 -9.578 1 80.06 160 ALA A O 1
ATOM 1180 N N . ILE A 1 161 ? -11.992 -45.469 -10.102 1 78.88 161 ILE A N 1
ATOM 1181 C CA . ILE A 1 161 ? -11.016 -45.375 -9.031 1 78.88 161 ILE A CA 1
ATOM 1182 C C . ILE A 1 161 ? -11.664 -44.781 -7.789 1 78.88 161 ILE A C 1
ATOM 1184 O O . ILE A 1 161 ? -10.969 -44.344 -6.875 1 78.88 161 ILE A O 1
ATOM 1188 N N . GLY A 1 162 ? -13.016 -44.625 -7.785 1 77.88 162 GLY A N 1
ATOM 1189 C CA . GLY A 1 162 ? -13.711 -44.344 -6.535 1 77.88 162 GLY A CA 1
ATOM 1190 C C . GLY A 1 162 ? -14.312 -42.969 -6.477 1 77.88 162 GLY A C 1
ATOM 1191 O O . GLY A 1 162 ? -14.883 -42.562 -5.457 1 77.88 162 GLY A O 1
ATOM 1192 N N . PHE A 1 163 ? -14.211 -42.281 -7.637 1 81.5 163 PHE A N 1
ATOM 1193 C CA . PHE A 1 163 ? -14.844 -40.969 -7.625 1 81.5 163 PHE A CA 1
ATOM 1194 C C . PHE A 1 163 ? -16.266 -41.062 -8.164 1 81.5 163 PHE A C 1
ATOM 1196 O O . PHE A 1 163 ? -16.5 -41.594 -9.25 1 81.5 163 PHE A O 1
ATOM 1203 N N . GLU A 1 164 ? -17.234 -40.781 -7.539 1 74.19 164 GLU A N 1
ATOM 1204 C CA . GLU A 1 164 ? -18.609 -41.156 -7.863 1 74.19 164 GLU A CA 1
ATOM 1205 C C . GLU A 1 164 ? -19.359 -40 -8.539 1 74.19 164 GLU A C 1
ATOM 1207 O O . GLU A 1 164 ? -20.219 -40.219 -9.391 1 74.19 164 GLU A O 1
ATOM 1212 N N . GLY A 1 165 ? -18.922 -38.719 -8.344 1 82.56 165 GLY A N 1
ATOM 1213 C CA . GLY A 1 165 ? -19.766 -37.625 -8.781 1 82.56 165 GLY A CA 1
ATOM 1214 C C . GLY A 1 165 ? -19.062 -36.656 -9.711 1 82.56 165 GLY A C 1
ATOM 1215 O O . GLY A 1 165 ? -17.828 -36.656 -9.805 1 82.56 165 GLY A O 1
ATOM 1216 N N . THR A 1 166 ? -20.031 -36.031 -10.578 1 83.31 166 THR A N 1
ATOM 1217 C CA . THR A 1 166 ? -19.531 -35.062 -11.555 1 83.31 166 THR A CA 1
ATOM 1218 C C . THR A 1 166 ? -18.719 -33.969 -10.875 1 83.31 166 THR A C 1
ATOM 1220 O O . THR A 1 166 ? -17.719 -33.5 -11.43 1 83.31 166 THR A O 1
ATOM 1223 N N . PHE A 1 167 ? -19.156 -33.688 -9.711 1 84.94 167 PHE A N 1
ATOM 1224 C CA . PHE A 1 167 ? -18.422 -32.688 -8.953 1 84.94 167 PHE A CA 1
ATOM 1225 C C . PHE A 1 167 ? -17.016 -33.156 -8.633 1 84.94 167 PHE A C 1
ATOM 1227 O O . PHE A 1 167 ? -16.047 -32.438 -8.859 1 84.94 167 PHE A O 1
ATOM 1234 N N . GLU A 1 168 ? -16.922 -34.344 -8.219 1 88.56 168 GLU A N 1
ATOM 1235 C CA . GLU A 1 168 ? -15.617 -34.938 -7.883 1 88.56 168 GLU A CA 1
ATOM 1236 C C . GLU A 1 168 ? -14.734 -35.031 -9.125 1 88.56 168 GLU A C 1
ATOM 1238 O O . GLU A 1 168 ? -13.531 -34.781 -9.062 1 88.56 168 GLU A O 1
ATOM 1243 N N . HIS A 1 169 ? -15.406 -35.469 -10.148 1 90.06 169 HIS A N 1
ATOM 1244 C CA . HIS A 1 169 ? -14.664 -35.562 -11.398 1 90.06 169 HIS A CA 1
ATOM 1245 C C . HIS A 1 169 ? -14.102 -34.219 -11.836 1 90.06 169 HIS A C 1
ATOM 1247 O O . HIS A 1 169 ? -12.945 -34.156 -12.258 1 90.06 169 HIS A O 1
ATOM 1253 N N . ARG A 1 170 ? -14.891 -33.25 -11.68 1 90.19 170 ARG A N 1
ATOM 1254 C CA . ARG A 1 170 ? -14.461 -31.891 -12.039 1 90.19 170 ARG A CA 1
ATOM 1255 C C . ARG A 1 170 ? -13.281 -31.438 -11.18 1 90.19 170 ARG A C 1
ATOM 1257 O O . ARG A 1 170 ? -12.328 -30.859 -11.688 1 90.19 170 ARG A O 1
ATOM 1264 N N . VAL A 1 171 ? -13.344 -31.703 -9.93 1 92.88 171 VAL A N 1
ATOM 1265 C CA . VAL A 1 171 ? -12.305 -31.297 -9 1 92.88 171 VAL A CA 1
ATOM 1266 C C . VAL A 1 171 ? -10.984 -31.969 -9.359 1 92.88 171 VAL A C 1
ATOM 1268 O O . VAL A 1 171 ? -9.93 -31.344 -9.352 1 92.88 171 VAL A O 1
ATOM 1271 N N . VAL A 1 172 ? -11.062 -33.25 -9.734 1 93.06 172 VAL A N 1
ATOM 1272 C CA . VAL A 1 172 ? -9.859 -34 -10.07 1 93.06 172 VAL A CA 1
ATOM 1273 C C . VAL A 1 172 ? -9.258 -33.469 -11.367 1 93.06 172 VAL A C 1
ATOM 1275 O O . VAL A 1 172 ? -8.047 -33.281 -11.461 1 93.06 172 VAL A O 1
ATOM 1278 N N . VAL A 1 173 ? -10.125 -33.188 -12.32 1 92.75 173 VAL A N 1
ATOM 1279 C CA . VAL A 1 173 ? -9.664 -32.688 -13.609 1 92.75 173 VAL A CA 1
ATOM 1280 C C . VAL A 1 173 ? -9.008 -31.312 -13.414 1 92.75 173 VAL A C 1
ATOM 1282 O O . VAL A 1 173 ? -7.918 -31.062 -13.938 1 92.75 173 VAL A O 1
ATOM 1285 N N . TYR A 1 174 ? -9.672 -30.453 -12.641 1 94.69 174 TYR A N 1
ATOM 1286 C CA . TYR A 1 174 ? -9.125 -29.125 -12.359 1 94.69 174 TYR A CA 1
ATOM 1287 C C . TYR A 1 174 ? -7.777 -29.234 -11.664 1 94.69 174 TYR A C 1
ATOM 1289 O O . TYR A 1 174 ? -6.863 -28.453 -11.945 1 94.69 174 TYR A O 1
ATOM 1297 N N . TYR A 1 175 ? -7.668 -30.172 -10.781 1 96.12 175 TYR A N 1
ATOM 1298 C CA . TYR A 1 175 ? -6.426 -30.359 -10.039 1 96.12 175 TYR A CA 1
ATOM 1299 C C . TYR A 1 175 ? -5.277 -30.703 -10.984 1 96.12 175 TYR A C 1
ATOM 1301 O O . TYR A 1 175 ? -4.199 -30.109 -10.891 1 96.12 175 TYR A O 1
ATOM 1309 N N . TYR A 1 176 ? -5.477 -31.625 -11.875 1 95.38 176 TYR A N 1
ATOM 1310 C CA . TYR A 1 176 ? -4.398 -32.062 -12.758 1 95.38 176 TYR A CA 1
ATOM 1311 C C . TYR A 1 176 ? -4.043 -30.953 -13.758 1 95.38 176 TYR A C 1
ATOM 1313 O O . TYR A 1 176 ? -2.885 -30.828 -14.164 1 95.38 176 TYR A O 1
ATOM 1321 N N . VAL A 1 177 ? -5.039 -30.141 -14.148 1 95.94 177 VAL A N 1
ATOM 1322 C CA . VAL A 1 177 ? -4.738 -28.984 -14.984 1 95.94 177 VAL A CA 1
ATOM 1323 C C . VAL A 1 177 ? -3.859 -28 -14.211 1 95.94 177 VAL A C 1
ATOM 1325 O O . VAL A 1 177 ? -2.846 -27.531 -14.727 1 95.94 177 VAL A O 1
ATOM 1328 N N . ALA A 1 178 ? -4.273 -27.688 -12.953 1 97.88 178 ALA A N 1
ATOM 1329 C CA . ALA A 1 178 ? -3.492 -26.781 -12.102 1 97.88 178 ALA A CA 1
ATOM 1330 C C . ALA A 1 178 ? -2.084 -27.328 -11.891 1 97.88 178 ALA A C 1
ATOM 1332 O O . ALA A 1 178 ? -1.106 -26.578 -11.945 1 97.88 178 ALA A O 1
ATOM 1333 N N . LEU A 1 179 ? -1.975 -28.656 -11.656 1 98.06 179 LEU A N 1
ATOM 1334 C CA . LEU A 1 179 ? -0.681 -29.281 -11.422 1 98.06 179 LEU A CA 1
ATOM 1335 C C . LEU A 1 179 ? 0.194 -29.203 -12.672 1 98.06 179 LEU A C 1
ATOM 1337 O O . LEU A 1 179 ? 1.38 -28.875 -12.578 1 98.06 179 LEU A O 1
ATOM 1341 N N . ALA A 1 180 ? -0.394 -29.531 -13.797 1 97.88 180 ALA A N 1
ATOM 1342 C CA . ALA A 1 180 ? 0.352 -29.469 -15.047 1 97.88 180 ALA A CA 1
ATOM 1343 C C . ALA A 1 180 ? 0.875 -28.062 -15.305 1 97.88 180 ALA A C 1
ATOM 1345 O O . ALA A 1 180 ? 2.033 -27.875 -15.688 1 97.88 180 ALA A O 1
ATOM 1346 N N . LEU A 1 181 ? 0.02 -27.062 -15.094 1 98.38 181 LEU A N 1
ATOM 1347 C CA . LEU A 1 181 ? 0.424 -25.672 -15.289 1 98.38 181 LEU A CA 1
ATOM 1348 C C . LEU A 1 181 ? 1.508 -25.281 -14.289 1 98.38 181 LEU A C 1
ATOM 1350 O O . LEU A 1 181 ? 2.484 -24.625 -14.656 1 98.38 181 LEU A O 1
ATOM 1354 N N . PHE A 1 182 ? 1.299 -25.625 -13.039 1 98.62 182 PHE A N 1
ATOM 1355 C CA . PHE A 1 182 ? 2.271 -25.328 -11.992 1 98.62 182 PHE A CA 1
ATOM 1356 C C . PHE A 1 182 ? 3.639 -25.906 -12.352 1 98.62 182 PHE A C 1
ATOM 1358 O O . PHE A 1 182 ? 4.652 -25.219 -12.258 1 98.62 182 PHE A O 1
ATOM 1365 N N . LEU A 1 183 ? 3.699 -27.188 -12.75 1 98.12 183 LEU A N 1
ATOM 1366 C CA . LEU A 1 183 ? 4.949 -27.859 -13.086 1 98.12 183 LEU A CA 1
ATOM 1367 C C . LEU A 1 183 ? 5.586 -27.234 -14.328 1 98.12 183 LEU A C 1
ATOM 1369 O O . LEU A 1 183 ? 6.809 -27.094 -14.398 1 98.12 183 LEU A O 1
ATOM 1373 N N . ALA A 1 184 ? 4.781 -26.875 -15.305 1 98.44 184 ALA A N 1
ATOM 1374 C CA . ALA A 1 184 ? 5.293 -26.219 -16.5 1 98.44 184 ALA A CA 1
ATOM 1375 C C . ALA A 1 184 ? 5.934 -24.875 -16.172 1 98.44 184 ALA A C 1
ATOM 1377 O O . ALA A 1 184 ? 7.031 -24.562 -16.641 1 98.44 184 ALA A O 1
ATOM 1378 N N . ILE A 1 185 ? 5.234 -24.094 -15.352 1 98.56 185 ILE A N 1
ATOM 1379 C CA . ILE A 1 185 ? 5.73 -22.781 -14.969 1 98.56 185 ILE A CA 1
ATOM 1380 C C . ILE A 1 185 ? 6.98 -22.922 -14.102 1 98.56 185 ILE A C 1
ATOM 1382 O O . ILE A 1 185 ? 7.945 -22.172 -14.258 1 98.56 185 ILE A O 1
ATOM 1386 N N . TYR A 1 186 ? 6.934 -23.859 -13.172 1 97.75 186 TYR A N 1
ATOM 1387 C CA . TYR A 1 186 ? 8.117 -24.141 -12.359 1 97.75 186 TYR A CA 1
ATOM 1388 C C . TYR A 1 186 ? 9.305 -24.5 -13.242 1 97.75 186 TYR A C 1
ATOM 1390 O O . TYR A 1 186 ? 10.406 -23.953 -13.055 1 97.75 186 TYR A O 1
ATOM 1398 N N . ALA A 1 187 ? 9.094 -25.422 -14.188 1 97.12 187 ALA A N 1
ATOM 1399 C CA . ALA A 1 187 ? 10.156 -25.828 -15.094 1 97.12 187 ALA A CA 1
ATOM 1400 C C . ALA A 1 187 ? 10.672 -24.641 -15.906 1 97.12 187 ALA A C 1
ATOM 1402 O O . ALA A 1 187 ? 11.883 -24.469 -16.078 1 97.12 187 ALA A O 1
ATOM 1403 N N . LEU A 1 188 ? 9.727 -23.828 -16.344 1 97.88 188 LEU A N 1
ATOM 1404 C CA . LEU A 1 188 ? 10.078 -22.641 -17.125 1 97.88 188 LEU A CA 1
ATOM 1405 C C . LEU A 1 188 ? 10.969 -21.703 -16.312 1 97.88 188 LEU A C 1
ATOM 1407 O O . LEU A 1 188 ? 12.039 -21.312 -16.781 1 97.88 188 LEU A O 1
ATOM 1411 N N . PHE A 1 189 ? 10.523 -21.328 -15.125 1 97.75 189 PHE A N 1
ATOM 1412 C CA . PHE A 1 189 ? 11.289 -20.406 -14.305 1 97.75 189 PHE A CA 1
ATOM 1413 C C . PHE A 1 189 ? 12.586 -21.047 -13.836 1 97.75 189 PHE A C 1
ATOM 1415 O O . PHE A 1 189 ? 13.609 -20.359 -13.703 1 97.75 189 PHE A O 1
ATOM 1422 N N . TYR A 1 190 ? 12.523 -22.344 -13.586 1 93.19 190 TYR A N 1
ATOM 1423 C CA . TYR A 1 190 ? 13.727 -23.078 -13.18 1 93.19 190 TYR A CA 1
ATOM 1424 C C . TYR A 1 190 ? 14.797 -23 -14.258 1 93.19 190 TYR A C 1
ATOM 1426 O O . TYR A 1 190 ? 15.969 -22.75 -13.969 1 93.19 190 TYR A O 1
ATOM 1434 N N . VAL A 1 191 ? 14.453 -23.219 -15.492 1 95.19 191 VAL A N 1
ATOM 1435 C CA . VAL A 1 191 ? 15.383 -23.188 -16.609 1 95.19 191 VAL A CA 1
ATOM 1436 C C . VAL A 1 191 ? 15.867 -21.75 -16.844 1 95.19 191 VAL A C 1
ATOM 1438 O O . VAL A 1 191 ? 17.062 -21.516 -17.031 1 95.19 191 VAL A O 1
ATOM 1441 N N . PHE A 1 192 ? 15 -20.766 -16.766 1 95.06 192 PHE A N 1
ATOM 1442 C CA . PHE A 1 192 ? 15.352 -19.375 -17.047 1 95.06 192 PHE A CA 1
ATOM 1443 C C . PHE A 1 192 ? 16.312 -18.828 -15.992 1 95.06 192 PHE A C 1
ATOM 1445 O O . PHE A 1 192 ? 17.25 -18.109 -16.312 1 95.06 192 PHE A O 1
ATOM 1452 N N . THR A 1 193 ? 16.094 -19.172 -14.734 1 93.38 193 THR A N 1
ATOM 1453 C CA . THR A 1 193 ? 16.906 -18.609 -13.664 1 93.38 193 THR A CA 1
ATOM 1454 C C . THR A 1 193 ? 18.281 -19.266 -13.625 1 93.38 193 THR A C 1
ATOM 1456 O O . THR A 1 193 ? 19.203 -18.766 -12.984 1 93.38 193 THR A O 1
ATOM 1459 N N . ARG A 1 194 ? 18.469 -20.406 -14.359 1 93.44 194 ARG A N 1
ATOM 1460 C CA . ARG A 1 194 ? 19.766 -21.062 -14.453 1 93.44 194 ARG A CA 1
ATOM 1461 C C . ARG A 1 194 ? 20.422 -20.812 -15.805 1 93.44 194 ARG A C 1
ATOM 1463 O O . ARG A 1 194 ? 21.484 -21.359 -16.094 1 93.44 194 ARG A O 1
ATOM 1470 N N . SER A 1 195 ? 19.891 -19.984 -16.516 1 96.75 195 SER A N 1
ATOM 1471 C CA . SER A 1 195 ? 20.422 -19.578 -17.812 1 96.75 195 SER A CA 1
ATOM 1472 C C . SER A 1 195 ? 21.188 -18.266 -17.703 1 96.75 195 SER A C 1
ATOM 1474 O O . SER A 1 195 ? 21.438 -17.766 -16.609 1 96.75 195 SER A O 1
ATOM 1476 N N . TYR A 1 196 ? 21.609 -17.781 -18.891 1 96.12 196 TYR A N 1
ATOM 1477 C CA . TYR A 1 196 ? 22.297 -16.484 -19 1 96.12 196 TYR A CA 1
ATOM 1478 C C . TYR A 1 196 ? 21.406 -15.359 -18.469 1 96.12 196 TYR A C 1
ATOM 1480 O O . TYR A 1 196 ? 21.891 -14.477 -17.75 1 96.12 196 TYR A O 1
ATOM 1488 N N . VAL A 1 197 ? 20.172 -15.461 -18.719 1 96.12 197 VAL A N 1
ATOM 1489 C CA . VAL A 1 197 ? 19.219 -14.438 -18.297 1 96.12 197 VAL A CA 1
ATOM 1490 C C . VAL A 1 197 ? 19.172 -14.383 -16.766 1 96.12 197 VAL A C 1
ATOM 1492 O O . VAL A 1 197 ? 19.219 -13.305 -16.172 1 96.12 197 VAL A O 1
ATOM 1495 N N . GLY A 1 198 ? 19.062 -15.516 -16.141 1 96.5 198 GLY A N 1
ATOM 1496 C CA . GLY A 1 198 ? 19.062 -15.578 -14.688 1 96.5 198 GLY A CA 1
ATOM 1497 C C . GLY A 1 198 ? 20.297 -14.992 -14.055 1 96.5 198 GLY A C 1
ATOM 1498 O O . GLY A 1 198 ? 20.219 -14.328 -13.023 1 96.5 198 GLY A O 1
ATOM 1499 N N . SER A 1 199 ? 21.422 -15.203 -14.734 1 96.88 199 SER A N 1
ATOM 1500 C CA . SER A 1 199 ? 22.688 -14.672 -14.234 1 96.88 199 SER A CA 1
ATOM 1501 C C . SER A 1 199 ? 22.719 -13.148 -14.305 1 96.88 199 SER A C 1
ATOM 1503 O O . SER A 1 199 ? 23.234 -12.484 -13.406 1 96.88 199 SER A O 1
ATOM 1505 N N . ILE A 1 200 ? 22.172 -12.672 -15.32 1 97.5 200 ILE A N 1
ATOM 1506 C CA . ILE A 1 200 ? 22.125 -11.227 -15.461 1 97.5 200 ILE A CA 1
ATOM 1507 C C . ILE A 1 200 ? 21.172 -10.633 -14.43 1 97.5 200 ILE A C 1
ATOM 1509 O O . ILE A 1 200 ? 21.438 -9.578 -13.859 1 97.5 200 ILE A O 1
ATOM 1513 N N . PHE A 1 201 ? 20.031 -11.312 -14.203 1 97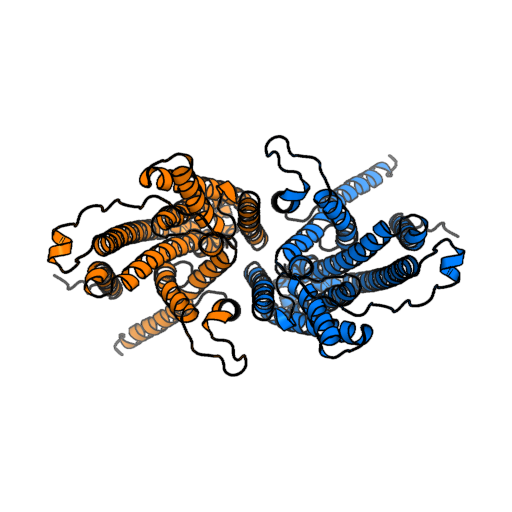.25 201 PHE A N 1
ATOM 1514 C CA . PHE A 1 201 ? 19.094 -10.867 -13.18 1 97.25 201 PHE A CA 1
ATOM 1515 C C . PHE A 1 201 ? 19.797 -10.734 -11.828 1 97.25 201 PHE A C 1
ATOM 1517 O O . PHE A 1 201 ? 19.719 -9.695 -11.18 1 97.25 201 PHE A O 1
ATOM 1524 N N . THR A 1 202 ? 20.5 -11.727 -11.461 1 96.31 202 THR A N 1
ATOM 1525 C CA . THR A 1 202 ? 21.203 -11.75 -10.18 1 96.31 202 THR A CA 1
ATOM 1526 C C . THR A 1 202 ? 22.266 -10.664 -10.117 1 96.31 202 THR A C 1
ATOM 1528 O O . THR A 1 202 ? 22.453 -10.023 -9.078 1 96.31 202 THR A O 1
ATOM 1531 N N . ALA A 1 203 ? 22.969 -10.469 -11.219 1 96.81 203 ALA A N 1
ATOM 1532 C CA . ALA A 1 203 ? 23.984 -9.414 -11.289 1 96.81 203 ALA A CA 1
ATOM 1533 C C . ALA A 1 203 ? 23.359 -8.039 -11.102 1 96.81 203 ALA A C 1
ATOM 1535 O O . ALA A 1 203 ? 23.922 -7.172 -10.438 1 96.81 203 ALA A O 1
ATOM 1536 N N . ILE A 1 204 ? 22.188 -7.836 -11.695 1 94.75 204 ILE A N 1
ATOM 1537 C CA . ILE A 1 204 ? 21.469 -6.574 -11.555 1 94.75 204 ILE A CA 1
ATOM 1538 C C . ILE A 1 204 ? 21.109 -6.352 -10.086 1 94.75 204 ILE A C 1
ATOM 1540 O O . ILE A 1 204 ? 21.266 -5.246 -9.562 1 94.75 204 ILE A O 1
ATOM 1544 N N . ARG A 1 205 ? 20.594 -7.395 -9.453 1 93.44 205 ARG A N 1
ATOM 1545 C CA . ARG A 1 205 ? 20.219 -7.312 -8.047 1 93.44 205 ARG A CA 1
ATOM 1546 C C . ARG A 1 205 ? 21.422 -6.93 -7.184 1 93.44 205 ARG A C 1
ATOM 1548 O O . ARG A 1 205 ? 21.281 -6.16 -6.23 1 93.44 205 ARG A O 1
ATOM 1555 N N . GLU A 1 206 ? 22.531 -7.422 -7.547 1 92.31 206 GLU A N 1
ATOM 1556 C CA . GLU A 1 206 ? 23.734 -7.191 -6.75 1 92.31 206 GLU A CA 1
ATOM 1557 C C . GLU A 1 206 ? 24.297 -5.789 -6.988 1 92.31 206 GLU A C 1
ATOM 1559 O O . GLU A 1 206 ? 24.641 -5.082 -6.039 1 92.31 206 GLU A O 1
ATOM 1564 N N . ASP A 1 207 ? 24.484 -5.488 -8.242 1 94.19 207 ASP A N 1
ATOM 1565 C CA . ASP A 1 207 ? 25.031 -4.176 -8.578 1 94.19 207 ASP A CA 1
ATOM 1566 C C . ASP A 1 207 ? 24.656 -3.771 -10 1 94.19 207 ASP A C 1
ATOM 1568 O O . ASP A 1 207 ? 25.375 -4.078 -10.953 1 94.19 207 ASP A O 1
ATOM 1572 N N . GLU A 1 208 ? 23.594 -3.033 -10.031 1 92.75 208 GLU A N 1
ATOM 1573 C CA . GLU A 1 208 ? 23.078 -2.645 -11.352 1 92.75 208 GLU A CA 1
ATOM 1574 C C . GLU A 1 208 ? 24.094 -1.767 -12.086 1 92.75 208 GLU A C 1
ATOM 1576 O O . GLU A 1 208 ? 24.203 -1.852 -13.312 1 92.75 208 GLU A O 1
ATOM 1581 N N . ASP A 1 209 ? 24.75 -0.896 -11.375 1 92 209 ASP A N 1
ATOM 1582 C CA . ASP A 1 209 ? 25.734 -0.006 -11.992 1 92 209 ASP A CA 1
ATOM 1583 C C . ASP A 1 209 ? 26.891 -0.798 -12.602 1 92 209 ASP A C 1
ATOM 1585 O O . ASP A 1 209 ? 27.391 -0.451 -13.672 1 92 209 ASP A O 1
ATOM 1589 N N . ALA A 1 210 ? 27.281 -1.846 -11.945 1 94.88 210 ALA A N 1
ATOM 1590 C CA . ALA A 1 210 ? 28.344 -2.703 -12.477 1 94.88 210 ALA A CA 1
ATOM 1591 C C . ALA A 1 210 ? 27.891 -3.387 -13.766 1 94.88 210 ALA A C 1
ATOM 1593 O O . ALA A 1 210 ? 28.688 -3.533 -14.703 1 94.88 210 ALA A O 1
ATOM 1594 N N . VAL A 1 211 ? 26.656 -3.783 -13.844 1 95.81 211 VAL A N 1
ATOM 1595 C CA . VAL A 1 211 ? 26.109 -4.426 -15.031 1 95.81 211 VAL A CA 1
ATOM 1596 C C . VAL A 1 211 ? 26.141 -3.453 -16.203 1 95.81 211 VAL A C 1
ATOM 1598 O O . VAL A 1 211 ? 26.562 -3.816 -17.312 1 95.81 211 VAL A O 1
ATOM 1601 N N . ARG A 1 212 ? 25.812 -2.225 -15.961 1 93.38 212 ARG A N 1
ATOM 1602 C CA . ARG A 1 212 ? 25.844 -1.2 -17 1 93.38 212 ARG A CA 1
ATOM 1603 C C . ARG A 1 212 ? 27.266 -0.893 -17.438 1 93.38 212 ARG A C 1
ATOM 1605 O O . ARG A 1 212 ? 27.516 -0.649 -18.609 1 93.38 212 ARG A O 1
ATOM 1612 N N . ALA A 1 213 ? 28.125 -0.923 -16.531 1 96.38 213 ALA A N 1
ATOM 1613 C CA . ALA A 1 213 ? 29.531 -0.59 -16.797 1 96.38 213 ALA A CA 1
ATOM 1614 C C . ALA A 1 213 ? 30.156 -1.587 -17.766 1 96.38 213 ALA A C 1
ATOM 1616 O O . ALA A 1 213 ? 31.078 -1.242 -18.516 1 96.38 213 ALA A O 1
ATOM 1617 N N . VAL A 1 214 ? 29.672 -2.777 -17.859 1 96.56 214 VAL A N 1
ATOM 1618 C CA . VAL A 1 214 ? 30.25 -3.781 -18.734 1 96.56 214 VAL A CA 1
ATOM 1619 C C . VAL A 1 214 ? 29.469 -3.844 -20.047 1 96.56 214 VAL A C 1
ATOM 1621 O O . VAL A 1 214 ? 29.688 -4.742 -20.859 1 96.56 214 VAL A O 1
ATOM 1624 N N . GLY A 1 215 ? 28.516 -2.955 -20.234 1 95.19 215 GLY A N 1
ATOM 1625 C CA . GLY A 1 215 ? 27.875 -2.766 -21.516 1 95.19 215 GLY A CA 1
ATOM 1626 C C . GLY A 1 215 ? 26.562 -3.525 -21.641 1 95.19 215 GLY A C 1
ATOM 1627 O O . GLY A 1 215 ? 25.984 -3.598 -22.734 1 95.19 215 GLY A O 1
ATOM 1628 N N . VAL A 1 216 ? 26.141 -4.164 -20.609 1 95.88 216 VAL A N 1
ATOM 1629 C CA . VAL A 1 216 ? 24.891 -4.898 -20.656 1 95.88 216 VAL A CA 1
ATOM 1630 C C . VAL A 1 216 ? 23.734 -3.945 -20.359 1 95.88 216 VAL A C 1
ATOM 1632 O O . VAL A 1 216 ? 23.812 -3.125 -19.438 1 95.88 216 VAL A O 1
ATOM 1635 N N . ASN A 1 217 ? 22.688 -4.027 -21.156 1 94.5 217 ASN A N 1
ATOM 1636 C CA . ASN A 1 217 ? 21.516 -3.174 -20.969 1 94.5 217 ASN A CA 1
ATOM 1637 C C . ASN A 1 217 ? 20.594 -3.709 -19.875 1 94.5 217 ASN A C 1
ATOM 1639 O O . ASN A 1 217 ? 19.703 -4.508 -20.141 1 94.5 217 ASN A O 1
ATOM 1643 N N . ALA A 1 218 ? 20.766 -3.252 -18.703 1 94.06 218 ALA A N 1
ATOM 1644 C CA . ALA A 1 218 ? 19.984 -3.717 -17.547 1 94.06 218 ALA A CA 1
ATOM 1645 C C . ALA A 1 218 ? 18.5 -3.445 -17.75 1 94.06 218 ALA A C 1
ATOM 1647 O O . ALA A 1 218 ? 17.656 -4.234 -17.312 1 94.06 218 ALA A O 1
ATOM 1648 N N . ALA A 1 219 ? 18.203 -2.424 -18.453 1 91.38 219 ALA A N 1
ATOM 1649 C CA . ALA A 1 219 ? 16.812 -1.996 -18.656 1 91.38 219 ALA A CA 1
ATOM 1650 C C . ALA A 1 219 ? 16.016 -3.055 -19.406 1 91.38 219 ALA A C 1
ATOM 1652 O O . ALA A 1 219 ? 14.883 -3.363 -19.031 1 91.38 219 ALA A O 1
ATOM 1653 N N . LYS A 1 220 ? 16.547 -3.547 -20.391 1 94.12 220 LYS A N 1
ATOM 1654 C CA . LYS A 1 220 ? 15.867 -4.547 -21.203 1 94.12 220 LYS A CA 1
ATOM 1655 C C . LYS A 1 220 ? 15.555 -5.797 -20.375 1 94.12 220 LYS A C 1
ATOM 1657 O O . LYS A 1 220 ? 14.5 -6.406 -20.547 1 94.12 220 LYS A O 1
ATOM 1662 N N . PHE A 1 221 ? 16.484 -6.148 -19.547 1 95.44 221 PHE A N 1
ATOM 1663 C CA . PHE A 1 221 ? 16.297 -7.348 -18.734 1 95.44 221 PHE A CA 1
ATOM 1664 C C . PHE A 1 221 ? 15.266 -7.113 -17.641 1 95.44 221 PHE A C 1
ATOM 1666 O O . PHE A 1 221 ? 14.492 -8.016 -17.312 1 95.44 221 PHE A O 1
ATOM 1673 N N . LYS A 1 222 ? 15.242 -5.941 -17.094 1 95.31 222 LYS A N 1
ATOM 1674 C CA . LYS A 1 222 ? 14.227 -5.605 -16.109 1 95.31 222 LYS A CA 1
ATOM 1675 C C . LYS A 1 222 ? 12.828 -5.617 -16.719 1 95.31 222 LYS A C 1
ATOM 1677 O O . LYS A 1 222 ? 11.891 -6.152 -16.141 1 95.31 222 LYS A O 1
ATOM 1682 N N . VAL A 1 223 ? 12.758 -5.055 -17.891 1 96 223 VAL A N 1
ATOM 1683 C CA . VAL A 1 223 ? 11.484 -5.035 -18.594 1 96 223 VAL A CA 1
ATOM 1684 C C . VAL A 1 223 ? 11.047 -6.465 -18.906 1 96 223 VAL A C 1
ATOM 1686 O O . VAL A 1 223 ? 9.875 -6.812 -18.734 1 96 223 VAL A O 1
ATOM 1689 N N . PHE A 1 224 ? 11.961 -7.227 -19.328 1 96.88 224 PHE A N 1
ATOM 1690 C CA . PHE A 1 224 ? 11.672 -8.625 -19.625 1 96.88 224 PHE A CA 1
ATOM 1691 C C . PHE A 1 224 ? 11.188 -9.352 -18.375 1 96.88 224 PHE A C 1
ATOM 1693 O O . PHE A 1 224 ? 10.234 -10.125 -18.422 1 96.88 224 PHE A O 1
ATOM 1700 N N . ALA A 1 225 ? 11.844 -9.141 -17.266 1 97.31 225 ALA A N 1
ATOM 1701 C CA . ALA A 1 225 ? 11.461 -9.773 -16 1 97.31 225 ALA A CA 1
ATOM 1702 C C . ALA A 1 225 ? 10.031 -9.406 -15.609 1 97.31 225 ALA A C 1
ATOM 1704 O O . ALA A 1 225 ? 9.242 -10.281 -15.25 1 97.31 225 ALA A O 1
ATOM 1705 N N . PHE A 1 226 ? 9.695 -8.156 -15.75 1 97.94 226 PHE A N 1
ATOM 1706 C CA . PHE A 1 226 ? 8.352 -7.711 -15.406 1 97.94 226 PHE A CA 1
ATOM 1707 C C . PHE A 1 226 ? 7.32 -8.281 -16.375 1 97.94 226 PHE A C 1
ATOM 1709 O O . PHE A 1 226 ? 6.227 -8.672 -15.969 1 97.94 226 PHE A O 1
ATOM 1716 N N . THR A 1 227 ? 7.66 -8.297 -17.625 1 98.38 227 THR A N 1
ATOM 1717 C CA . THR A 1 227 ? 6.746 -8.836 -18.625 1 98.38 227 THR A CA 1
ATOM 1718 C C . THR A 1 227 ? 6.449 -10.305 -18.359 1 98.38 227 THR A C 1
ATOM 1720 O O . THR A 1 227 ? 5.289 -10.719 -18.328 1 98.38 227 THR A O 1
ATOM 1723 N N . MET A 1 228 ? 7.488 -11.062 -18.141 1 98.25 228 MET A N 1
ATOM 1724 C CA . MET A 1 228 ? 7.32 -12.492 -17.859 1 98.25 228 MET A CA 1
ATOM 1725 C C . MET A 1 228 ? 6.555 -12.711 -16.562 1 98.25 228 MET A C 1
ATOM 1727 O O . MET A 1 228 ? 5.727 -13.617 -16.469 1 98.25 228 MET A O 1
ATOM 1731 N N . SER A 1 229 ? 6.859 -11.906 -15.547 1 98.44 229 SER A N 1
ATOM 1732 C CA . SER A 1 229 ? 6.117 -11.969 -14.289 1 98.44 229 SER A CA 1
ATOM 1733 C C . SER A 1 229 ? 4.637 -11.68 -14.508 1 98.44 229 SER A C 1
ATOM 1735 O O . SER A 1 229 ? 3.777 -12.352 -13.93 1 98.44 229 SER A O 1
ATOM 1737 N N . GLY A 1 230 ? 4.371 -10.656 -15.344 1 98.81 230 GLY A N 1
ATOM 1738 C CA . GLY A 1 230 ? 2.992 -10.344 -15.688 1 98.81 230 GLY A CA 1
ATOM 1739 C C . GLY A 1 230 ? 2.285 -11.477 -16.406 1 98.81 230 GLY A C 1
ATOM 1740 O O . GLY A 1 230 ? 1.139 -11.805 -16.094 1 98.81 230 GLY A O 1
ATOM 1741 N N . VAL A 1 231 ? 2.988 -12.102 -17.328 1 98.88 231 VAL A N 1
ATOM 1742 C CA . VAL A 1 231 ? 2.428 -13.203 -18.094 1 98.88 231 VAL A CA 1
ATOM 1743 C C . VAL A 1 231 ? 2.047 -14.352 -17.172 1 98.88 231 VAL A C 1
ATOM 1745 O O . VAL A 1 231 ? 0.908 -14.82 -17.188 1 98.88 231 VAL A O 1
ATOM 1748 N N . ILE A 1 232 ? 2.949 -14.719 -16.312 1 98.88 232 ILE A N 1
ATOM 1749 C CA . ILE A 1 232 ? 2.729 -15.891 -15.477 1 98.88 232 ILE A CA 1
ATOM 1750 C C . ILE A 1 232 ? 1.755 -15.539 -14.352 1 98.88 232 ILE A C 1
ATOM 1752 O O . ILE A 1 232 ? 0.879 -16.344 -14.008 1 98.88 232 ILE A O 1
ATOM 1756 N N . GLY A 1 233 ? 1.92 -14.375 -13.719 1 98.81 233 GLY A N 1
ATOM 1757 C CA . GLY A 1 233 ? 0.952 -13.93 -12.727 1 98.81 233 GLY A CA 1
ATOM 1758 C C . GLY A 1 233 ? -0.456 -13.812 -13.273 1 98.81 233 GLY A C 1
ATOM 1759 O O . GLY A 1 233 ? -1.421 -14.211 -12.617 1 98.81 233 GLY A O 1
ATOM 1760 N N . GLY A 1 234 ? -0.545 -13.273 -14.469 1 98.88 234 GLY A N 1
ATOM 1761 C CA . GLY A 1 234 ? -1.832 -13.156 -15.133 1 98.88 234 GLY A CA 1
ATOM 1762 C C . GLY A 1 234 ? -2.443 -14.492 -15.492 1 98.88 234 GLY A C 1
ATOM 1763 O O . GLY A 1 234 ? -3.656 -14.68 -15.375 1 98.88 234 GLY A O 1
ATOM 1764 N N . LEU A 1 235 ? -1.589 -15.422 -15.953 1 98.88 235 LEU A N 1
ATOM 1765 C CA . LEU A 1 235 ? -2.053 -16.766 -16.266 1 98.88 235 LEU A CA 1
ATOM 1766 C C . LEU A 1 235 ? -2.662 -17.438 -15.039 1 98.88 235 LEU A C 1
ATOM 1768 O O . LEU A 1 235 ? -3.721 -18.062 -15.133 1 98.88 235 LEU A O 1
ATOM 1772 N N . ALA A 1 236 ? -1.988 -17.312 -13.906 1 98.75 236 ALA A N 1
ATOM 1773 C CA . ALA A 1 236 ? -2.496 -17.875 -12.656 1 98.75 236 ALA A CA 1
ATOM 1774 C C . ALA A 1 236 ? -3.857 -17.281 -12.305 1 98.75 236 ALA A C 1
ATOM 1776 O O . ALA A 1 236 ? -4.793 -18.016 -11.977 1 98.75 236 ALA A O 1
ATOM 1777 N N . GLY A 1 237 ? -4.012 -15.984 -12.422 1 98.56 237 GLY A N 1
ATOM 1778 C CA . GLY A 1 237 ? -5.273 -15.328 -12.125 1 98.56 237 GLY A CA 1
ATOM 1779 C C . GLY A 1 237 ? -6.371 -15.672 -13.109 1 98.56 237 GLY A C 1
ATOM 1780 O O . GLY A 1 237 ? -7.504 -15.953 -12.711 1 98.56 237 GLY A O 1
ATOM 1781 N N . ALA A 1 238 ? -6 -15.664 -14.344 1 98.81 238 ALA A N 1
ATOM 1782 C CA . ALA A 1 238 ? -6.969 -15.938 -15.406 1 98.81 238 ALA A CA 1
ATOM 1783 C C . ALA A 1 238 ? -7.52 -17.359 -15.297 1 98.81 238 ALA A C 1
ATOM 1785 O O . ALA A 1 238 ? -8.695 -17.594 -15.578 1 98.81 238 ALA A O 1
ATOM 1786 N N . THR A 1 239 ? -6.684 -18.297 -14.953 1 98.62 239 THR A N 1
ATOM 1787 C CA . THR A 1 239 ? -7.133 -19.688 -14.812 1 98.62 239 THR A CA 1
ATOM 1788 C C . THR A 1 239 ? -7.938 -19.859 -13.523 1 98.62 239 THR A C 1
ATOM 1790 O O . THR A 1 239 ? -8.977 -20.531 -13.523 1 98.62 239 THR A O 1
ATOM 1793 N N . LEU A 1 240 ? -7.531 -19.234 -12.477 1 97.69 240 LEU A N 1
ATOM 1794 C CA . LEU A 1 240 ? -8.164 -19.375 -11.172 1 97.69 240 LEU A CA 1
ATOM 1795 C C . LEU A 1 240 ? -9.625 -18.938 -11.227 1 97.69 240 LEU A C 1
ATOM 1797 O O . LEU A 1 240 ? -10.484 -19.578 -10.602 1 97.69 240 LEU A O 1
ATOM 1801 N N . VAL A 1 241 ? -9.93 -17.891 -11.945 1 97.81 241 VAL A N 1
ATOM 1802 C CA . VAL A 1 241 ? -11.281 -17.328 -11.898 1 97.81 241 VAL A CA 1
ATOM 1803 C C . VAL A 1 241 ? -12.273 -18.328 -12.492 1 97.81 241 VAL A C 1
ATOM 1805 O O . VAL A 1 241 ? -13.477 -18.234 -12.234 1 97.81 241 VAL A O 1
ATOM 1808 N N . HIS A 1 242 ? -11.805 -19.266 -13.273 1 96.94 242 HIS A N 1
ATOM 1809 C CA . HIS A 1 242 ? -12.68 -20.297 -13.844 1 96.94 242 HIS A CA 1
ATOM 1810 C C . HIS A 1 242 ? -12.781 -21.5 -12.922 1 96.94 242 HIS A C 1
ATOM 1812 O O . HIS A 1 242 ? -13.445 -22.484 -13.25 1 96.94 242 HIS A O 1
ATOM 1818 N N . THR A 1 243 ? -12.094 -21.484 -11.789 1 94.06 243 THR A N 1
ATOM 1819 C CA . THR A 1 243 ? -12.117 -22.609 -10.859 1 94.06 243 THR A CA 1
ATOM 1820 C C . THR A 1 243 ? -12.828 -22.219 -9.562 1 94.06 243 THR A C 1
ATOM 1822 O O . THR A 1 243 ? -13.062 -23.062 -8.703 1 94.06 243 THR A O 1
ATOM 1825 N N . VAL A 1 244 ? -13.125 -20.938 -9.383 1 91 244 VAL A N 1
ATOM 1826 C CA . VAL A 1 244 ? -13.789 -20.484 -8.172 1 91 244 VAL A CA 1
ATOM 1827 C C . VAL A 1 244 ? -15.18 -19.938 -8.516 1 91 244 VAL A C 1
ATOM 1829 O O . VAL A 1 244 ? -15.445 -19.578 -9.664 1 91 244 VAL A O 1
ATOM 1832 N N . SER A 1 245 ? -16.062 -19.812 -7.516 1 87.94 245 SER A N 1
ATOM 1833 C CA . SER A 1 245 ? -17.469 -19.469 -7.758 1 87.94 245 SER A CA 1
ATOM 1834 C C . SER A 1 245 ? -17.656 -17.969 -7.879 1 87.94 245 SER A C 1
ATOM 1836 O O . SER A 1 245 ? -18.547 -17.5 -8.609 1 87.94 245 SER A O 1
ATOM 1838 N N . ASN A 1 246 ? -16.906 -17.156 -7.148 1 93.25 246 ASN A N 1
ATOM 1839 C CA . ASN A 1 246 ? -17.125 -15.719 -7.09 1 93.25 246 ASN A CA 1
ATOM 1840 C C . ASN A 1 246 ? -15.805 -14.961 -6.961 1 93.25 246 ASN A C 1
ATOM 1842 O O . ASN A 1 246 ? -15.492 -14.414 -5.902 1 93.25 246 ASN A O 1
ATOM 1846 N N . PRO A 1 247 ? -15.086 -14.922 -8.055 1 94.81 247 PRO A N 1
ATOM 1847 C CA . PRO A 1 247 ? -13.867 -14.117 -7.969 1 94.81 247 PRO A CA 1
ATOM 1848 C C . PRO A 1 247 ? -14.148 -12.656 -7.613 1 94.81 247 PRO A C 1
ATOM 1850 O O . PRO A 1 247 ? -15.008 -12.023 -8.234 1 94.81 247 PRO A O 1
ATOM 1853 N N . ALA A 1 248 ? -13.484 -12.211 -6.586 1 96.62 248 ALA A N 1
ATOM 1854 C CA . ALA A 1 248 ? -13.672 -10.867 -6.047 1 96.62 248 ALA A CA 1
ATOM 1855 C C . ALA A 1 248 ? -12.336 -10.156 -5.863 1 96.62 248 ALA A C 1
ATOM 1857 O O . ALA A 1 248 ? -11.281 -10.805 -5.84 1 96.62 248 ALA A O 1
ATOM 1858 N N . PRO A 1 249 ? -12.352 -8.867 -5.773 1 96.12 249 PRO A N 1
ATOM 1859 C CA . PRO A 1 249 ? -11.094 -8.125 -5.629 1 96.12 249 PRO A CA 1
ATOM 1860 C C . PRO A 1 249 ? -10.305 -8.531 -4.391 1 96.12 249 PRO A C 1
ATOM 1862 O O . PRO A 1 249 ? -9.07 -8.508 -4.402 1 96.12 249 PRO A O 1
ATOM 1865 N N . GLY A 1 250 ? -10.961 -8.938 -3.385 1 93.5 250 GLY A N 1
ATOM 1866 C CA . GLY A 1 250 ? -10.289 -9.336 -2.154 1 93.5 250 GLY A CA 1
ATOM 1867 C C . GLY A 1 250 ? -9.383 -10.531 -2.324 1 93.5 250 GLY A C 1
ATOM 1868 O O . GLY A 1 250 ? -8.398 -10.688 -1.594 1 93.5 250 GLY A O 1
ATOM 1869 N N . GLN A 1 251 ? -9.633 -11.281 -3.357 1 93.31 251 GLN A N 1
ATOM 1870 C CA . GLN A 1 251 ? -8.898 -12.531 -3.518 1 93.31 251 GLN A CA 1
ATOM 1871 C C . GLN A 1 251 ? -7.812 -12.391 -4.582 1 93.31 251 GLN A C 1
ATOM 1873 O O . GLN A 1 251 ? -6.844 -13.156 -4.586 1 93.31 251 GLN A O 1
ATOM 1878 N N . ILE A 1 252 ? -7.984 -11.414 -5.477 1 96.62 252 ILE A N 1
ATOM 1879 C CA . ILE A 1 252 ? -7.059 -11.5 -6.598 1 96.62 252 ILE A CA 1
ATOM 1880 C C . ILE A 1 252 ? -6.48 -10.125 -6.898 1 96.62 252 ILE A C 1
ATOM 1882 O O . ILE A 1 252 ? -5.551 -9.992 -7.703 1 96.62 252 ILE A O 1
ATOM 1886 N N . LEU A 1 253 ? -6.973 -9.039 -6.195 1 98 253 LEU A N 1
ATOM 1887 C CA . LEU A 1 253 ? -6.562 -7.734 -6.703 1 98 253 LEU A CA 1
ATOM 1888 C C . LEU A 1 253 ? -6.148 -6.812 -5.562 1 98 253 LEU A C 1
ATOM 1890 O O . LEU A 1 253 ? -5.164 -6.078 -5.68 1 98 253 LEU A O 1
ATOM 1894 N N . GLU A 1 254 ? -6.793 -6.879 -4.441 1 96.38 254 GLU A N 1
ATOM 1895 C CA . GLU A 1 254 ? -6.566 -5.93 -3.355 1 96.38 254 GLU A CA 1
ATOM 1896 C C . GLU A 1 254 ? -5.137 -6.023 -2.832 1 96.38 254 GLU A C 1
ATOM 1898 O O . GLU A 1 254 ? -4.449 -7.02 -3.062 1 96.38 254 GLU A O 1
ATOM 1903 N N . LEU A 1 255 ? -4.734 -5.078 -2.131 1 94.5 255 LEU A N 1
ATOM 1904 C CA . LEU A 1 255 ? -3.35 -4.938 -1.691 1 94.5 255 LEU A CA 1
ATOM 1905 C C . LEU A 1 255 ? -2.961 -6.07 -0.749 1 94.5 255 LEU A C 1
ATOM 1907 O O . LEU A 1 255 ? -1.792 -6.461 -0.689 1 94.5 255 LEU A O 1
ATOM 1911 N N . PHE A 1 256 ? -3.871 -6.609 -0.074 1 94 256 PHE A N 1
ATOM 1912 C CA . PHE A 1 256 ? -3.596 -7.762 0.774 1 94 256 PHE A CA 1
ATOM 1913 C C . PHE A 1 256 ? -2.889 -8.859 -0.014 1 94 256 PHE A C 1
ATOM 1915 O O . PHE A 1 256 ? -1.94 -9.469 0.479 1 94 256 PHE A O 1
ATOM 1922 N N . VAL A 1 257 ? -3.375 -9.047 -1.214 1 96.56 257 VAL A N 1
ATOM 1923 C CA . VAL A 1 257 ? -2.84 -10.109 -2.062 1 96.56 25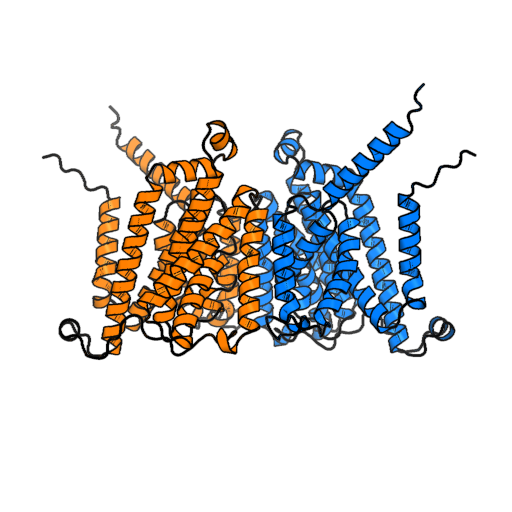7 VAL A CA 1
ATOM 1924 C C . VAL A 1 257 ? -1.379 -9.812 -2.398 1 96.56 257 VAL A C 1
ATOM 1926 O O . VAL A 1 257 ? -0.553 -10.727 -2.459 1 96.56 257 VAL A O 1
ATOM 1929 N N . SER A 1 258 ? -1.114 -8.539 -2.549 1 97.44 258 SER A N 1
ATOM 1930 C CA . SER A 1 258 ? 0.257 -8.141 -2.848 1 97.44 258 SER A CA 1
ATOM 1931 C C . SER A 1 258 ? 1.164 -8.328 -1.637 1 97.44 258 SER A C 1
ATOM 1933 O O . SER A 1 258 ? 2.291 -8.812 -1.766 1 97.44 258 SER A O 1
ATOM 1935 N N . VAL A 1 259 ? 0.719 -7.961 -0.492 1 95.62 259 VAL A N 1
ATOM 1936 C CA . VAL A 1 259 ? 1.518 -8.141 0.716 1 95.62 259 VAL A CA 1
ATOM 1937 C C . VAL A 1 259 ? 1.714 -9.625 0.992 1 95.62 259 VAL A C 1
ATOM 1939 O O . VAL A 1 259 ? 2.789 -10.047 1.422 1 95.62 259 VAL A O 1
ATOM 1942 N N . GLU A 1 260 ? 0.66 -10.352 0.7 1 96.12 260 GLU A N 1
ATOM 1943 C CA . GLU A 1 260 ? 0.694 -11.797 0.903 1 96.12 260 GLU A CA 1
ATOM 1944 C C . GLU A 1 260 ? 1.809 -12.438 0.086 1 96.12 260 GLU A C 1
ATOM 1946 O O . GLU A 1 260 ? 2.59 -13.234 0.611 1 96.12 260 GLU A O 1
ATOM 1951 N N . VAL A 1 261 ? 1.885 -12.102 -1.173 1 97.5 261 VAL A N 1
ATOM 1952 C CA . VAL A 1 261 ? 2.867 -12.758 -2.029 1 97.5 261 VAL A CA 1
ATOM 1953 C C . VAL A 1 261 ? 4.273 -12.297 -1.65 1 97.5 261 VAL A C 1
ATOM 1955 O O . VAL A 1 261 ? 5.234 -13.055 -1.771 1 97.5 261 VAL A O 1
ATOM 1958 N N . VAL A 1 262 ? 4.43 -11.062 -1.195 1 95.5 262 VAL A N 1
ATOM 1959 C CA . VAL A 1 262 ? 5.719 -10.586 -0.699 1 95.5 262 VAL A CA 1
ATOM 1960 C C . VAL A 1 262 ? 6.148 -11.43 0.502 1 95.5 262 VAL A C 1
ATOM 1962 O O . VAL A 1 262 ? 7.289 -11.891 0.569 1 95.5 262 VAL A O 1
ATOM 1965 N N . LEU A 1 263 ? 5.215 -11.648 1.4 1 93.81 263 LEU A N 1
ATOM 1966 C CA . LEU A 1 263 ? 5.5 -12.453 2.582 1 93.81 263 LEU A CA 1
ATOM 1967 C C . LEU A 1 263 ? 5.906 -13.867 2.189 1 93.81 263 LEU A C 1
ATOM 1969 O O . LEU A 1 263 ? 6.875 -14.414 2.721 1 93.81 263 LEU A O 1
ATOM 1973 N N . ILE A 1 264 ? 5.172 -14.445 1.257 1 96 264 ILE A N 1
ATOM 1974 C CA . ILE A 1 264 ? 5.465 -15.789 0.769 1 96 264 ILE A CA 1
ATOM 1975 C C . ILE A 1 264 ? 6.875 -15.828 0.187 1 96 264 ILE A C 1
ATOM 1977 O O . ILE A 1 264 ? 7.633 -16.766 0.449 1 96 264 ILE A O 1
ATOM 1981 N N . GLY A 1 265 ? 7.195 -14.828 -0.599 1 94.88 265 GLY A N 1
ATOM 1982 C CA . GLY A 1 265 ? 8.531 -14.742 -1.165 1 94.88 265 GLY A CA 1
ATOM 1983 C C . GLY A 1 265 ? 9.625 -14.703 -0.113 1 94.88 265 GLY A C 1
ATOM 1984 O O . GLY A 1 265 ? 10.625 -15.422 -0.219 1 94.88 265 GLY A O 1
ATOM 1985 N N . PHE A 1 266 ? 9.383 -13.914 0.918 1 90.75 266 PHE A N 1
ATOM 1986 C CA . PHE A 1 266 ? 10.383 -13.766 1.971 1 90.75 266 PHE A CA 1
ATOM 1987 C C . PHE A 1 266 ? 10.477 -15.031 2.811 1 90.75 266 PHE A C 1
ATOM 1989 O O . PHE A 1 266 ? 11.578 -15.5 3.113 1 90.75 266 PHE A O 1
ATOM 1996 N N . LEU A 1 267 ? 9.352 -15.609 3.115 1 90.81 267 LEU A N 1
ATOM 1997 C CA . LEU A 1 267 ? 9.312 -16.828 3.926 1 90.81 267 LEU A CA 1
ATOM 1998 C C . LEU A 1 267 ? 9.906 -18 3.164 1 90.81 267 LEU A C 1
ATOM 2000 O O . LEU A 1 267 ? 10.539 -18.875 3.762 1 90.81 267 LEU A O 1
ATOM 2004 N N . GLY A 1 268 ? 9.633 -18.047 1.875 1 93 268 GLY A N 1
ATOM 2005 C CA . GLY A 1 268 ? 10.102 -19.156 1.051 1 93 268 GLY A CA 1
ATOM 2006 C C . GLY A 1 268 ? 11.562 -19.031 0.652 1 93 268 GLY A C 1
ATOM 2007 O O . GLY A 1 268 ? 12.164 -20 0.183 1 93 268 GLY A O 1
ATOM 2008 N N . GLY A 1 269 ? 12.156 -17.875 0.875 1 91.69 269 GLY A N 1
ATOM 2009 C CA . GLY A 1 269 ? 13.484 -17.609 0.36 1 91.69 269 GLY A CA 1
ATOM 2010 C C . GLY A 1 269 ? 13.484 -17.016 -1.035 1 91.69 269 GLY A C 1
ATOM 2011 O O . GLY A 1 269 ? 13.594 -17.75 -2.025 1 91.69 269 GLY A O 1
ATOM 2012 N N . MET A 1 270 ? 13.438 -15.703 -1.098 1 91.94 270 MET A N 1
ATOM 2013 C CA . MET A 1 270 ? 13.367 -15.016 -2.383 1 91.94 270 MET A CA 1
ATOM 2014 C C . MET A 1 270 ? 14.617 -15.289 -3.217 1 91.94 270 MET A C 1
ATOM 2016 O O . MET A 1 270 ? 15.719 -15.383 -2.676 1 91.94 270 MET A O 1
ATOM 2020 N N . GLY A 1 271 ? 14.469 -15.422 -4.484 1 94.06 271 GLY A N 1
ATOM 2021 C CA . GLY A 1 271 ? 15.57 -15.672 -5.402 1 94.06 271 GLY A CA 1
ATOM 2022 C C . GLY A 1 271 ? 15.836 -17.141 -5.625 1 94.06 271 GLY A C 1
ATOM 2023 O O . GLY A 1 271 ? 16.953 -17.531 -6.008 1 94.06 271 GLY A O 1
ATOM 2024 N N . THR A 1 272 ? 14.797 -18.047 -5.371 1 94.69 272 THR A N 1
ATOM 2025 C CA . THR A 1 272 ? 15.039 -19.484 -5.531 1 94.69 272 THR A CA 1
ATOM 2026 C C . THR A 1 272 ? 13.969 -20.109 -6.41 1 94.69 272 THR A C 1
ATOM 2028 O O . THR A 1 272 ? 14.148 -21.234 -6.91 1 94.69 272 THR A O 1
ATOM 2031 N N . ILE A 1 273 ? 12.883 -19.484 -6.586 1 96.75 273 ILE A N 1
ATOM 2032 C CA . ILE A 1 273 ? 11.711 -19.953 -7.309 1 96.75 273 ILE A CA 1
ATOM 2033 C C . ILE A 1 273 ? 11.07 -21.109 -6.555 1 96.75 273 ILE A C 1
ATOM 2035 O O . ILE A 1 273 ? 9.867 -21.094 -6.266 1 96.75 273 ILE A O 1
ATOM 2039 N N . THR A 1 274 ? 11.891 -22.156 -6.168 1 95.62 274 THR A N 1
ATOM 2040 C CA . THR A 1 274 ? 11.375 -23.344 -5.477 1 95.62 274 THR A CA 1
ATOM 2041 C C . THR A 1 274 ? 10.828 -22.969 -4.105 1 95.62 274 THR A C 1
ATOM 2043 O O . THR A 1 274 ? 9.789 -23.484 -3.686 1 95.62 274 THR A O 1
ATOM 2046 N N . GLY A 1 275 ? 11.523 -22.125 -3.387 1 94.88 275 GLY A N 1
ATOM 2047 C CA . GLY A 1 275 ? 11.094 -21.688 -2.072 1 94.88 275 GLY A CA 1
ATOM 2048 C C . GLY A 1 275 ? 9.734 -21.016 -2.086 1 94.88 275 GLY A C 1
ATOM 2049 O O . GLY A 1 275 ? 8.797 -21.484 -1.443 1 94.88 275 GLY A O 1
ATOM 2050 N N . PRO A 1 276 ? 9.609 -19.969 -2.896 1 97.25 276 PRO A N 1
ATOM 2051 C CA . PRO A 1 276 ? 8.32 -19.297 -2.988 1 97.25 276 PRO A CA 1
ATOM 2052 C C . PRO A 1 276 ? 7.207 -20.203 -3.504 1 97.25 276 PRO A C 1
ATOM 2054 O O . PRO A 1 276 ? 6.062 -20.109 -3.049 1 97.25 276 PRO A O 1
ATOM 2057 N N . ALA A 1 277 ? 7.52 -21.078 -4.422 1 97.69 277 ALA A N 1
ATOM 2058 C CA . ALA A 1 277 ? 6.527 -22.047 -4.887 1 97.69 277 ALA A CA 1
ATOM 2059 C C . ALA A 1 277 ? 6.004 -22.891 -3.727 1 97.69 277 ALA A C 1
ATOM 2061 O O . ALA A 1 277 ? 4.793 -22.984 -3.516 1 97.69 277 ALA A O 1
ATOM 2062 N N . ALA A 1 278 ? 6.895 -23.453 -2.979 1 96.31 278 ALA A N 1
ATOM 2063 C CA . ALA A 1 278 ? 6.531 -24.312 -1.852 1 96.31 278 ALA A CA 1
ATOM 2064 C C . ALA A 1 278 ? 5.848 -23.5 -0.751 1 96.31 278 ALA A C 1
ATOM 2066 O O . ALA A 1 278 ? 4.832 -23.938 -0.197 1 96.31 278 ALA A O 1
ATOM 2067 N N . ALA A 1 279 ? 6.402 -22.359 -0.473 1 96.56 279 ALA A N 1
ATOM 2068 C CA . ALA A 1 279 ? 5.84 -21.5 0.568 1 96.56 279 ALA A CA 1
ATOM 2069 C C . ALA A 1 279 ? 4.434 -21.047 0.201 1 96.56 279 ALA A C 1
ATOM 2071 O O . ALA A 1 279 ? 3.576 -20.891 1.076 1 96.56 279 ALA A O 1
ATOM 2072 N N . GLY A 1 280 ? 4.234 -20.75 -1.078 1 97.88 280 GLY A N 1
ATOM 2073 C CA . GLY A 1 280 ? 2.902 -20.375 -1.521 1 97.88 280 GLY A CA 1
ATOM 2074 C C . GLY A 1 280 ? 1.863 -21.453 -1.267 1 97.88 280 GLY A C 1
ATOM 2075 O O . GLY A 1 280 ? 0.764 -21.156 -0.792 1 97.88 280 GLY A O 1
ATOM 2076 N N . ILE A 1 281 ? 2.238 -22.656 -1.568 1 97.44 281 ILE A N 1
ATOM 2077 C CA . ILE A 1 281 ? 1.328 -23.781 -1.356 1 97.44 281 ILE A CA 1
ATOM 2078 C C . ILE A 1 281 ? 1.053 -23.938 0.136 1 97.44 281 ILE A C 1
ATOM 2080 O O . ILE A 1 281 ? -0.103 -24.031 0.554 1 97.44 281 ILE A O 1
ATOM 2084 N N . VAL A 1 282 ? 2.057 -23.906 0.971 1 96.56 282 VAL A N 1
ATOM 2085 C CA . VAL A 1 282 ? 1.92 -24.094 2.414 1 96.56 282 VAL A CA 1
ATOM 2086 C C . VAL A 1 282 ? 1.104 -22.938 2.996 1 96.56 282 VAL A C 1
ATOM 2088 O O . VAL A 1 282 ? 0.225 -23.156 3.834 1 96.56 282 VAL A O 1
ATOM 2091 N N . TRP A 1 283 ? 1.371 -21.766 2.52 1 96.12 283 TRP A N 1
ATOM 2092 C CA . TRP A 1 283 ? 0.691 -20.578 3.029 1 96.12 283 TRP A CA 1
ATOM 2093 C C . TRP A 1 283 ? -0.812 -20.672 2.787 1 96.12 283 TRP A C 1
ATOM 2095 O O . TRP A 1 283 ? -1.608 -20.234 3.625 1 96.12 283 TRP A O 1
ATOM 2105 N N . TYR A 1 284 ? -1.168 -21.141 1.664 1 96.62 284 TYR A N 1
ATOM 2106 C CA . TYR A 1 284 ? -2.592 -21.281 1.376 1 96.62 284 TYR A CA 1
ATOM 2107 C C . TYR A 1 284 ? -3.303 -22.047 2.482 1 96.62 284 TYR A C 1
ATOM 2109 O O . TYR A 1 284 ? -4.363 -21.625 2.955 1 96.62 284 TYR A O 1
ATOM 2117 N N . PHE A 1 285 ? -2.725 -23.109 2.898 1 95.62 285 PHE A N 1
ATOM 2118 C CA . PHE A 1 285 ? -3.361 -23.953 3.896 1 95.62 285 PHE A CA 1
ATOM 2119 C C . PHE A 1 285 ? -3.258 -23.328 5.285 1 95.62 285 PHE A C 1
ATOM 2121 O O . PHE A 1 285 ? -4.156 -23.5 6.113 1 95.62 285 PHE A O 1
ATOM 2128 N N . VAL A 1 286 ? -2.193 -22.656 5.562 1 93.81 286 VAL A N 1
ATOM 2129 C CA . VAL A 1 286 ? -2.086 -21.922 6.816 1 93.81 286 VAL A CA 1
ATOM 2130 C C . VAL A 1 286 ? -3.193 -20.875 6.891 1 93.81 286 VAL A C 1
ATOM 2132 O O . VAL A 1 286 ? -3.879 -20.75 7.91 1 93.81 286 VAL A O 1
ATOM 2135 N N . LYS A 1 287 ? -3.342 -20.156 5.848 1 93.19 287 LYS A N 1
ATOM 2136 C CA . LYS A 1 287 ? -4.383 -19.125 5.766 1 93.19 287 LYS A CA 1
ATOM 2137 C C . LYS A 1 287 ? -5.77 -19.734 5.949 1 93.19 287 LYS A C 1
ATOM 2139 O O . LYS A 1 287 ? -6.59 -19.203 6.695 1 93.19 287 LYS A O 1
ATOM 2144 N N . ASP A 1 288 ? -5.973 -20.828 5.254 1 92.06 288 ASP A N 1
ATOM 2145 C CA . ASP A 1 288 ? -7.25 -21.516 5.375 1 92.06 288 ASP A CA 1
ATOM 2146 C C . ASP A 1 288 ? -7.488 -21.984 6.809 1 92.06 288 ASP A C 1
ATOM 2148 O O . ASP A 1 288 ? -8.594 -21.828 7.34 1 92.06 288 ASP A O 1
ATOM 2152 N N . ALA A 1 289 ? -6.488 -22.5 7.445 1 91.06 289 ALA A N 1
ATOM 2153 C CA . ALA A 1 289 ? -6.59 -22.953 8.828 1 91.06 289 ALA A CA 1
ATOM 2154 C C . ALA A 1 289 ? -6.883 -21.797 9.773 1 91.06 289 ALA A C 1
ATOM 2156 O O . ALA A 1 289 ? -7.68 -21.922 10.703 1 91.06 289 ALA A O 1
ATOM 2157 N N . LEU A 1 290 ? -6.289 -20.672 9.539 1 90.19 290 LEU A N 1
ATOM 2158 C CA . LEU A 1 290 ? -6.527 -19.5 10.359 1 90.19 290 LEU A CA 1
ATOM 2159 C C . LEU A 1 290 ? -7.949 -18.984 10.172 1 90.19 290 LEU A C 1
ATOM 2161 O O . LEU A 1 290 ? -8.625 -18.656 11.156 1 90.19 290 LEU A O 1
ATOM 2165 N N . GLN A 1 291 ? -8.336 -18.969 8.969 1 90.06 291 GLN A N 1
ATOM 2166 C CA . GLN A 1 291 ? -9.648 -18.422 8.641 1 90.06 291 GLN A CA 1
ATOM 2167 C C . GLN A 1 291 ? -10.758 -19.297 9.219 1 90.06 291 GLN A C 1
ATOM 2169 O O . GLN A 1 291 ? -11.828 -18.797 9.57 1 90.06 291 GLN A O 1
ATOM 2174 N N . THR A 1 292 ? -10.484 -20.562 9.367 1 88.31 292 THR A N 1
ATOM 2175 C CA . THR A 1 292 ? -11.531 -21.484 9.789 1 88.31 292 THR A CA 1
ATOM 2176 C C . THR A 1 292 ? -11.375 -21.844 11.273 1 88.31 292 THR A C 1
ATOM 2178 O O . THR A 1 292 ? -12.172 -22.594 11.82 1 88.31 292 THR A O 1
ATOM 2181 N N . SER A 1 293 ? -10.414 -21.266 11.914 1 88.12 293 SER A N 1
ATOM 2182 C CA . SER A 1 293 ? -10.164 -21.578 13.312 1 88.12 293 SER A CA 1
ATOM 2183 C C . SER A 1 293 ? -11.211 -20.938 14.219 1 88.12 293 SER A C 1
ATOM 2185 O O . SER A 1 293 ? -11.516 -19.75 14.078 1 88.12 293 SER A O 1
ATOM 2187 N N . ASN A 1 294 ? -11.781 -21.703 15.047 1 84.62 294 ASN A N 1
ATOM 2188 C CA . ASN A 1 294 ? -12.742 -21.219 16.016 1 84.62 294 ASN A CA 1
ATOM 2189 C C . ASN A 1 294 ? -12.086 -20.953 17.375 1 84.62 294 ASN A C 1
ATOM 2191 O O . ASN A 1 294 ? -12.758 -20.578 18.344 1 84.62 294 ASN A O 1
ATOM 2195 N N . ALA A 1 295 ? -10.773 -21.188 17.406 1 82.62 295 ALA A N 1
ATOM 2196 C CA . ALA A 1 295 ? -10.062 -20.906 18.656 1 82.62 295 ALA A CA 1
ATOM 2197 C C . ALA A 1 295 ? -10.094 -19.422 18.984 1 82.62 295 ALA A C 1
ATOM 2199 O O . ALA A 1 295 ? -9.984 -18.578 18.094 1 82.62 295 ALA A O 1
ATOM 2200 N N . ALA A 1 296 ? -10.523 -19.078 20.156 1 77.25 296 ALA A N 1
ATOM 2201 C CA . ALA A 1 296 ? -10.664 -17.688 20.547 1 77.25 296 ALA A CA 1
ATOM 2202 C C . ALA A 1 296 ? -9.391 -17.188 21.234 1 77.25 296 ALA A C 1
ATOM 2204 O O . ALA A 1 296 ? -8.711 -17.938 21.938 1 77.25 296 ALA A O 1
ATOM 2205 N N . ILE A 1 297 ? -8.977 -16.078 20.859 1 72.38 297 ILE A N 1
ATOM 2206 C CA . ILE A 1 297 ? -7.926 -15.414 21.625 1 72.38 297 ILE A CA 1
ATOM 2207 C C . ILE A 1 297 ? -8.5 -14.891 22.953 1 72.38 297 ILE A C 1
ATOM 2209 O O . ILE A 1 297 ? -9.445 -14.102 22.953 1 72.38 297 ILE A O 1
ATOM 2213 N N . PRO A 1 298 ? -8.109 -15.453 24 1 66.12 298 PRO A N 1
ATOM 2214 C CA . PRO A 1 298 ? -8.688 -15.164 25.312 1 66.12 298 PRO A CA 1
ATOM 2215 C C . PRO A 1 298 ? -8.82 -13.672 25.594 1 66.12 298 PRO A C 1
ATOM 2217 O O . PRO A 1 298 ? -9.836 -13.227 26.141 1 66.12 298 PRO A O 1
ATOM 2220 N N . ILE A 1 299 ? -7.859 -12.867 25.25 1 62.62 299 ILE A N 1
ATOM 2221 C CA . ILE A 1 299 ? -7.844 -11.461 25.641 1 62.62 299 ILE A CA 1
ATOM 2222 C C . ILE A 1 299 ? -8.875 -10.688 24.812 1 62.62 299 ILE A C 1
ATOM 2224 O O . ILE A 1 299 ? -9.547 -9.789 25.344 1 62.62 299 ILE A O 1
ATOM 2228 N N . LEU A 1 300 ? -9.234 -11.109 23.609 1 69.5 300 LEU A N 1
ATOM 2229 C CA . LEU A 1 300 ? -10.047 -10.305 22.703 1 69.5 300 LEU A CA 1
ATOM 2230 C C . LEU A 1 300 ? -11.461 -10.867 22.594 1 69.5 300 LEU A C 1
ATOM 2232 O O . LEU A 1 300 ? -12.391 -10.148 22.219 1 69.5 300 LEU A O 1
ATOM 2236 N N . GLY A 1 301 ? -11.633 -12.086 23.047 1 69.44 301 GLY A N 1
ATOM 2237 C CA . GLY A 1 301 ? -12.93 -12.734 22.969 1 69.44 301 GLY A CA 1
ATOM 2238 C C . GLY A 1 301 ? -13.391 -12.953 21.531 1 69.44 301 GLY A C 1
ATOM 2239 O O . GLY A 1 301 ? -14.57 -13.234 21.297 1 69.44 301 GLY A O 1
ATOM 2240 N N . THR A 1 302 ? -12.555 -12.633 20.578 1 79.25 302 THR A N 1
ATOM 2241 C CA . THR A 1 302 ? -12.891 -12.789 19.172 1 79.25 302 THR A CA 1
ATOM 2242 C C . THR A 1 302 ? -12.188 -14 18.578 1 79.25 302 THR A C 1
ATOM 2244 O O . THR A 1 302 ? -11.016 -14.258 18.875 1 79.25 302 THR A O 1
ATOM 2247 N N . PRO A 1 303 ? -12.953 -14.812 17.922 1 84.69 303 PRO A N 1
ATOM 2248 C CA . PRO A 1 303 ? -12.328 -15.977 17.281 1 84.69 303 PRO A CA 1
ATOM 2249 C C . PRO A 1 303 ? -11.203 -15.578 16.328 1 84.69 303 PRO A C 1
ATOM 2251 O O . PRO A 1 303 ? -11.234 -14.492 15.742 1 84.69 303 PRO A O 1
ATOM 2254 N N . ILE A 1 304 ? -10.25 -16.438 16.203 1 85.94 304 ILE A N 1
ATOM 2255 C CA . ILE A 1 304 ? -9.086 -16.219 15.336 1 85.94 304 ILE A CA 1
ATOM 2256 C C . ILE A 1 304 ? -9.539 -16 13.898 1 85.94 304 ILE A C 1
ATOM 2258 O O . ILE A 1 304 ? -8.945 -15.203 13.172 1 85.94 304 ILE A O 1
ATOM 2262 N N . GLY A 1 305 ? -10.523 -16.703 13.523 1 87.38 305 GLY A N 1
ATOM 2263 C CA . GLY A 1 305 ? -11.039 -16.578 12.164 1 87.38 305 GLY A CA 1
ATOM 2264 C C . GLY A 1 305 ? -11.453 -15.156 11.82 1 87.38 305 GLY A C 1
ATOM 2265 O O . GLY A 1 305 ? -11.352 -14.734 10.664 1 87.38 305 GLY A O 1
ATOM 2266 N N . GLU A 1 306 ? -11.789 -14.43 12.859 1 83.88 306 GLU A N 1
ATOM 2267 C CA . GLU A 1 306 ? -12.258 -13.07 12.648 1 83.88 306 GLU A CA 1
ATOM 2268 C C . GLU A 1 306 ? -11.094 -12.078 12.602 1 83.88 306 GLU A C 1
ATOM 2270 O O . GLU A 1 306 ? -11.211 -11 12.031 1 83.88 306 GLU A O 1
ATOM 2275 N N . ILE A 1 307 ? -9.984 -12.5 13.164 1 88.69 307 ILE A N 1
ATOM 2276 C CA . ILE A 1 307 ? -8.891 -11.539 13.25 1 88.69 307 ILE A CA 1
ATOM 2277 C C . ILE A 1 307 ? -7.695 -12.047 12.445 1 88.69 307 ILE A C 1
ATOM 2279 O O . ILE A 1 307 ? -6.582 -11.547 12.594 1 88.69 307 ILE A O 1
ATOM 2283 N N . TRP A 1 308 ? -7.855 -12.984 11.625 1 91.06 308 TRP A N 1
ATOM 2284 C CA . TRP A 1 308 ? -6.75 -13.656 10.945 1 91.06 308 TRP A CA 1
ATOM 2285 C C . TRP A 1 308 ? -5.953 -12.664 10.102 1 91.06 308 TRP A C 1
ATOM 2287 O O . TRP A 1 308 ? -4.727 -12.766 10.008 1 91.06 308 TRP A O 1
ATOM 2297 N N . GLN A 1 309 ? -6.621 -11.688 9.531 1 90.81 309 GLN A N 1
ATOM 2298 C CA . GLN A 1 309 ? -5.895 -10.719 8.703 1 90.81 309 GLN A CA 1
ATOM 2299 C C . GLN A 1 309 ? -4.961 -9.867 9.555 1 90.81 309 GLN A C 1
ATOM 2301 O O . GLN A 1 309 ? -3.857 -9.523 9.125 1 90.81 309 GLN A O 1
ATOM 2306 N N . VAL A 1 310 ? -5.41 -9.477 10.734 1 91.06 310 VAL A N 1
ATOM 2307 C CA . VAL A 1 310 ? -4.562 -8.727 11.656 1 91.06 310 VAL A CA 1
ATOM 2308 C C . VAL A 1 310 ? -3.33 -9.555 12.016 1 91.06 310 VAL A C 1
ATOM 2310 O O . VAL A 1 310 ? -2.207 -9.047 12 1 91.06 310 VAL A O 1
ATOM 2313 N N . LEU A 1 311 ? -3.59 -10.797 12.328 1 89 311 LEU A N 1
ATOM 2314 C CA . LEU A 1 311 ? -2.492 -11.703 12.656 1 89 311 LEU A CA 1
ATOM 2315 C C . LEU A 1 311 ? -1.535 -11.844 11.477 1 89 311 LEU A C 1
ATOM 2317 O O . LEU A 1 311 ? -0.316 -11.836 11.656 1 89 311 LEU A O 1
ATOM 2321 N N . PHE A 1 312 ? -2.133 -11.93 10.359 1 89.19 312 PHE A N 1
ATOM 2322 C CA . PHE A 1 312 ? -1.335 -12.008 9.141 1 89.19 312 PHE A CA 1
ATOM 2323 C C . PHE A 1 312 ? -0.414 -10.797 9.016 1 89.19 312 PHE A C 1
ATOM 2325 O O . PHE A 1 312 ? 0.789 -10.945 8.797 1 89.19 312 PHE A O 1
ATOM 2332 N N . PHE A 1 313 ? -0.923 -9.594 9.07 1 89.12 313 PHE A N 1
ATOM 2333 C CA . PHE A 1 313 ? -0.132 -8.383 8.906 1 89.12 313 PHE A CA 1
ATOM 2334 C C . PHE A 1 313 ? 0.898 -8.25 10.023 1 89.12 313 PHE A C 1
ATOM 2336 O O . PHE A 1 313 ? 2.01 -7.766 9.789 1 89.12 313 PHE A O 1
ATOM 2343 N N . PHE A 1 314 ? 0.531 -8.695 11.156 1 87.44 314 PHE A N 1
ATOM 2344 C CA . PHE A 1 314 ? 1.468 -8.672 12.273 1 87.44 314 PHE A CA 1
ATOM 2345 C C . PHE A 1 314 ? 2.641 -9.609 12.016 1 87.44 314 PHE A C 1
ATOM 2347 O O . PHE A 1 314 ? 3.795 -9.242 12.25 1 87.44 314 PHE A O 1
ATOM 2354 N N . VAL A 1 315 ? 2.34 -10.812 11.523 1 87.75 315 VAL A N 1
ATOM 2355 C CA . VAL A 1 315 ? 3.391 -11.766 11.18 1 87.75 315 VAL A CA 1
ATOM 2356 C C . VAL A 1 315 ? 4.254 -11.195 10.055 1 87.75 315 VAL A C 1
ATOM 2358 O O . VAL A 1 315 ? 5.477 -11.328 10.078 1 87.75 315 VAL A O 1
ATOM 2361 N N . ALA A 1 316 ? 3.559 -10.602 9.078 1 89.5 316 ALA A N 1
ATOM 2362 C CA . ALA A 1 316 ? 4.293 -9.977 7.98 1 89.5 316 ALA A CA 1
ATOM 2363 C C . ALA A 1 316 ? 5.273 -8.93 8.5 1 89.5 316 ALA A C 1
ATOM 2365 O O . ALA A 1 316 ? 6.43 -8.891 8.078 1 89.5 316 ALA A O 1
ATOM 2366 N N . LEU A 1 317 ? 4.859 -8.109 9.453 1 88.31 317 LEU A N 1
ATOM 2367 C CA . LEU A 1 317 ? 5.711 -7.086 10.047 1 88.31 317 LEU A CA 1
ATOM 2368 C C . LEU A 1 317 ? 6.898 -7.715 10.766 1 88.31 317 LEU A C 1
ATOM 2370 O O . LEU A 1 317 ? 8.039 -7.27 10.602 1 88.31 317 LEU A O 1
ATOM 2374 N N . LEU A 1 318 ? 6.652 -8.781 11.469 1 86.88 318 LEU A N 1
ATOM 2375 C CA . LEU A 1 318 ? 7.695 -9.445 12.234 1 86.88 318 LEU A CA 1
ATOM 2376 C C . LEU A 1 318 ? 8.727 -10.086 11.312 1 86.88 318 LEU A C 1
ATOM 2378 O O . LEU A 1 318 ? 9.93 -9.977 11.547 1 86.88 318 LEU A O 1
ATOM 2382 N N . VAL A 1 319 ? 8.242 -10.703 10.281 1 84.88 319 VAL A N 1
ATOM 2383 C CA . VAL A 1 319 ? 9.125 -11.383 9.344 1 84.88 319 VAL A CA 1
ATOM 2384 C C . VAL A 1 319 ? 9.977 -10.352 8.602 1 84.88 319 VAL A C 1
ATOM 2386 O O . VAL A 1 319 ? 11.188 -10.531 8.453 1 84.88 319 VAL A O 1
ATOM 2389 N N . LEU A 1 320 ? 9.352 -9.281 8.18 1 81.5 320 LEU A N 1
ATOM 2390 C CA . LEU A 1 320 ? 10.07 -8.258 7.43 1 81.5 320 LEU A CA 1
ATOM 2391 C C . LEU A 1 320 ? 11.078 -7.543 8.32 1 81.5 320 LEU A C 1
ATOM 2393 O O . LEU A 1 320 ? 12.133 -7.117 7.848 1 81.5 320 LEU A O 1
ATOM 2397 N N . PHE A 1 321 ? 10.742 -7.426 9.555 1 80.56 321 PHE A N 1
ATOM 2398 C CA . PHE A 1 321 ? 11.656 -6.781 10.5 1 80.56 321 PHE A CA 1
ATOM 2399 C C . PHE A 1 321 ? 12.844 -7.684 10.805 1 80.56 321 PHE A C 1
ATOM 2401 O O . PHE A 1 321 ? 13.977 -7.215 10.891 1 80.56 321 PHE A O 1
ATOM 2408 N N . ALA A 1 322 ? 12.609 -8.938 11.047 1 77.5 322 ALA A N 1
ATOM 2409 C CA . ALA A 1 322 ? 13.641 -9.867 11.508 1 77.5 322 ALA A CA 1
ATOM 2410 C C . ALA A 1 322 ? 14.484 -10.367 10.344 1 77.5 322 ALA A C 1
ATOM 2412 O O . ALA A 1 322 ? 15.664 -10.68 10.516 1 77.5 322 ALA A O 1
ATOM 2413 N N . LEU A 1 323 ? 13.883 -10.656 9.141 1 65.44 323 LEU A N 1
ATOM 2414 C CA . LEU A 1 323 ? 14.578 -11.344 8.062 1 65.44 323 LEU A CA 1
ATOM 2415 C C . LEU A 1 323 ? 14.648 -10.469 6.816 1 65.44 323 LEU A C 1
ATOM 2417 O O . LEU A 1 323 ? 14.055 -10.805 5.789 1 65.44 323 LEU A O 1
ATOM 2421 N N . PRO A 1 324 ? 15.383 -9.352 6.98 1 58.75 324 PRO A N 1
ATOM 2422 C CA . PRO A 1 324 ? 15.289 -8.531 5.773 1 58.75 324 PRO A CA 1
ATOM 2423 C C . PRO A 1 324 ? 15.781 -9.258 4.523 1 58.75 324 PRO A C 1
ATOM 2425 O O . PRO A 1 324 ? 15.383 -8.922 3.408 1 58.75 324 PRO A O 1
ATOM 2428 N N . LYS A 1 325 ? 16.719 -10.164 4.715 1 57 325 LYS A N 1
ATOM 2429 C CA . LYS A 1 325 ? 17.203 -10.812 3.504 1 57 325 LYS A CA 1
ATOM 2430 C C . LYS A 1 325 ? 16.5 -12.148 3.277 1 57 325 LYS A C 1
ATOM 2432 O O . LYS A 1 325 ? 16.906 -12.922 2.396 1 57 325 LYS A O 1
ATOM 2437 N N . GLY A 1 326 ? 15.375 -12.422 3.709 1 53.12 326 GLY A N 1
ATOM 2438 C CA . GLY A 1 326 ? 14.641 -13.664 3.566 1 53.12 326 GLY A CA 1
ATOM 2439 C C . GLY A 1 326 ? 15.211 -14.797 4.402 1 53.12 326 GLY A C 1
ATOM 2440 O O . GLY A 1 326 ? 16.312 -14.672 4.949 1 53.12 326 GLY A O 1
ATOM 2441 N N . VAL A 1 327 ? 14.469 -15.781 4.902 1 48.59 327 VAL A N 1
ATOM 2442 C CA . VAL A 1 327 ? 14.82 -16.891 5.77 1 48.59 327 VAL A CA 1
ATOM 2443 C C . VAL A 1 327 ? 15.844 -17.781 5.078 1 48.59 327 VAL A C 1
ATOM 2445 O O . VAL A 1 327 ? 16.75 -18.312 5.723 1 48.59 327 VAL A O 1
ATOM 2448 N N . LEU A 1 328 ? 15.742 -18 3.84 1 46.81 328 LEU A N 1
ATOM 2449 C CA . LEU A 1 328 ? 16.516 -19.094 3.262 1 46.81 328 LEU A CA 1
ATOM 2450 C C . LEU A 1 328 ? 18 -18.766 3.264 1 46.81 328 LEU A C 1
ATOM 2452 O O . LEU A 1 328 ? 18.828 -19.672 3.232 1 46.81 328 LEU A O 1
ATOM 2456 N N . PRO A 1 329 ? 18.375 -17.594 3.104 1 45.19 329 PRO A N 1
ATOM 2457 C CA . PRO A 1 329 ? 19.844 -17.609 3.227 1 45.19 329 PRO A CA 1
ATOM 2458 C C . PRO A 1 329 ? 20.312 -18.078 4.598 1 45.19 329 PRO A C 1
ATOM 2460 O O . PRO A 1 329 ? 21.375 -18.703 4.703 1 45.19 329 PRO A O 1
ATOM 2463 N N . TRP A 1 330 ? 19.594 -17.859 5.484 1 43.19 330 TRP A N 1
ATOM 2464 C CA . TRP A 1 330 ? 19.969 -18.406 6.781 1 43.19 330 TRP A CA 1
ATOM 2465 C C . TRP A 1 330 ? 19.938 -19.938 6.75 1 43.19 330 TRP A C 1
ATOM 2467 O O . TRP A 1 330 ? 20.812 -20.594 7.32 1 43.19 330 TRP A O 1
ATOM 2477 N N . LEU A 1 331 ? 18.969 -20.422 6.059 1 43.22 331 LEU A N 1
ATOM 2478 C CA . LEU A 1 331 ? 18.953 -21.875 5.93 1 43.22 331 LEU A CA 1
ATOM 2479 C C . LEU A 1 331 ? 20.062 -22.359 5.012 1 43.22 331 LEU A C 1
ATOM 2481 O O . LEU A 1 331 ? 20.656 -23.422 5.246 1 43.22 331 LEU A O 1
ATOM 2485 N N . SER A 1 332 ? 20.328 -21.516 4.074 1 44.03 332 SER A N 1
ATOM 2486 C CA . SER A 1 332 ? 21.438 -21.906 3.225 1 44.03 332 SER A CA 1
ATOM 2487 C C . SER A 1 332 ? 22.766 -21.797 3.965 1 44.03 332 SER A C 1
ATOM 2489 O O . SER A 1 332 ? 23.656 -22.625 3.781 1 44.03 332 SER A O 1
ATOM 2491 N N . ASP A 1 333 ? 22.859 -20.766 4.73 1 46.81 333 ASP A N 1
ATOM 2492 C CA . ASP A 1 333 ? 24.078 -20.719 5.543 1 46.81 333 ASP A CA 1
ATOM 2493 C C . ASP A 1 333 ? 24.094 -21.844 6.57 1 46.81 333 ASP A C 1
ATOM 2495 O O . ASP A 1 333 ? 25.156 -22.406 6.855 1 46.81 333 ASP A O 1
ATOM 2499 N N . LEU A 1 334 ? 22.984 -22.141 7.008 1 43.41 334 LEU A N 1
ATOM 2500 C CA . LEU A 1 334 ? 22.922 -23.281 7.91 1 43.41 334 LEU A CA 1
ATOM 2501 C C . LEU A 1 334 ? 23.234 -24.578 7.172 1 43.41 334 LEU A C 1
ATOM 2503 O O . LEU A 1 334 ? 23.938 -25.453 7.703 1 43.41 334 LEU A O 1
ATOM 2507 N N . SER A 1 335 ? 22.703 -24.562 5.98 1 41.97 335 SER A N 1
ATOM 2508 C CA . SER A 1 335 ? 23.047 -25.75 5.199 1 41.97 335 SER A CA 1
ATOM 2509 C C . SER A 1 335 ? 24.516 -25.766 4.816 1 41.97 335 SER A C 1
ATOM 2511 O O . SER A 1 335 ? 25.141 -26.828 4.719 1 41.97 335 SER A O 1
ATOM 2513 N N . ARG A 1 336 ? 24.984 -24.562 4.602 1 49.34 336 ARG A N 1
ATOM 2514 C CA . ARG A 1 336 ? 26.406 -24.484 4.324 1 49.34 336 ARG A CA 1
ATOM 2515 C C . ARG A 1 336 ? 27.234 -24.828 5.566 1 49.34 336 ARG A C 1
ATOM 2517 O O . ARG A 1 336 ? 28.234 -25.531 5.477 1 49.34 336 ARG A O 1
ATOM 2524 N N . THR A 1 337 ? 26.766 -24.266 6.609 1 49.44 337 THR A N 1
ATOM 2525 C CA . THR A 1 337 ? 27.5 -24.578 7.832 1 49.44 337 THR A CA 1
ATOM 2526 C C . THR A 1 337 ? 27.391 -26.062 8.156 1 49.44 337 THR A C 1
ATOM 2528 O O . THR A 1 337 ? 28.359 -26.688 8.594 1 49.44 337 THR A O 1
ATOM 2531 N N . VAL A 1 338 ? 26.297 -26.531 7.844 1 46.84 338 VAL A N 1
ATOM 2532 C CA . VAL A 1 338 ? 26.109 -27.953 8.102 1 46.84 338 VAL A CA 1
ATOM 2533 C C . VAL A 1 338 ? 26.891 -28.781 7.086 1 46.84 338 VAL A C 1
ATOM 2535 O O . VAL A 1 338 ? 27.5 -29.797 7.434 1 46.84 338 VAL A O 1
ATOM 2538 N N . MET A 1 339 ? 26.891 -28.219 5.922 1 47 339 MET A N 1
ATOM 2539 C CA . MET A 1 339 ? 27.641 -28.922 4.887 1 47 339 MET A CA 1
ATOM 2540 C C . MET A 1 339 ? 29.141 -28.781 5.121 1 47 339 MET A C 1
ATOM 2542 O O . MET A 1 339 ? 29.906 -29.719 4.914 1 47 339 MET A O 1
ATOM 2546 N N . GLU A 1 340 ? 29.531 -27.562 5.453 1 51.62 340 GLU A N 1
ATOM 2547 C CA . GLU A 1 340 ? 30.953 -27.391 5.781 1 51.62 340 GLU A CA 1
ATOM 2548 C C . GLU A 1 340 ? 31.344 -28.234 6.984 1 51.62 340 GLU A C 1
ATOM 2550 O O . GLU A 1 340 ? 32.438 -28.797 7.027 1 51.62 340 GLU A O 1
ATOM 2555 N N . ARG A 1 341 ? 30.531 -28.359 7.844 1 50.81 341 ARG A N 1
ATOM 2556 C CA . ARG A 1 341 ? 30.797 -29.188 9.008 1 50.81 341 ARG A CA 1
ATOM 2557 C C . ARG A 1 341 ? 30.844 -30.672 8.633 1 50.81 341 ARG A C 1
ATOM 2559 O O . ARG A 1 341 ? 31.625 -31.438 9.195 1 50.81 341 ARG A O 1
ATOM 2566 N N . ARG A 1 342 ? 30.062 -31 7.691 1 48.69 342 ARG A N 1
ATOM 2567 C CA . ARG A 1 342 ? 30.078 -32.375 7.23 1 48.69 342 ARG A CA 1
ATOM 2568 C C . ARG A 1 342 ? 31.344 -32.688 6.441 1 48.69 342 ARG A C 1
ATOM 2570 O O . ARG A 1 342 ? 31.891 -33.781 6.527 1 48.69 342 ARG A O 1
ATOM 2577 N N . GLU A 1 343 ? 31.766 -31.688 5.77 1 52.78 343 GLU A N 1
ATOM 2578 C CA . GLU A 1 343 ? 33 -31.859 5.043 1 52.78 343 GLU A CA 1
ATOM 2579 C C . GLU A 1 343 ? 34.219 -31.891 5.992 1 52.78 343 GLU A C 1
ATOM 2581 O O . GLU A 1 343 ? 35.156 -32.625 5.77 1 52.78 343 GLU A O 1
ATOM 2586 N N . GLN A 1 344 ? 34.156 -31.031 6.977 1 54.72 344 GLN A N 1
ATOM 2587 C CA . GLN A 1 344 ? 35.25 -31.047 7.957 1 54.72 344 GLN A CA 1
ATOM 2588 C C . GLN A 1 344 ? 35.25 -32.344 8.758 1 54.72 344 GLN A C 1
ATOM 2590 O O . GLN A 1 344 ? 36.312 -32.781 9.234 1 54.72 344 GLN A O 1
ATOM 2595 N N . ARG A 1 345 ? 34.094 -32.781 8.93 1 48.53 345 ARG A N 1
ATOM 2596 C CA . ARG A 1 345 ? 34.031 -34.031 9.648 1 48.53 345 ARG A CA 1
ATOM 2597 C C . ARG A 1 345 ? 34.438 -35.219 8.758 1 48.53 345 ARG A C 1
ATOM 2599 O O . ARG A 1 345 ? 34.844 -36.25 9.258 1 48.53 345 ARG A O 1
ATOM 2606 N N . ALA A 1 346 ? 34.25 -35.156 7.465 1 52.66 346 ALA A N 1
ATOM 2607 C CA . ALA A 1 346 ? 34.625 -36.219 6.539 1 52.66 346 ALA A CA 1
ATOM 2608 C C . ALA A 1 346 ? 36.094 -36.188 6.25 1 52.66 346 ALA A C 1
ATOM 2610 O O . ALA A 1 346 ? 36.625 -37.062 5.551 1 52.66 346 ALA A O 1
ATOM 2611 N N . GLU A 1 347 ? 36.719 -35.094 6.586 1 49.81 347 GLU A N 1
ATOM 2612 C CA . GLU A 1 347 ? 38.156 -35.188 6.449 1 49.81 347 GLU A CA 1
ATOM 2613 C C . GLU A 1 347 ? 38.781 -36.062 7.551 1 49.81 347 GLU A C 1
ATOM 2615 O O . GLU A 1 347 ? 38.594 -35.781 8.734 1 49.81 347 GLU A O 1
ATOM 2620 N N . PRO A 1 348 ? 38.969 -37.281 7.199 1 43.97 348 PRO A N 1
ATOM 2621 C CA . PRO A 1 348 ? 39.75 -38.125 8.133 1 43.97 348 PRO A CA 1
ATOM 2622 C C . PRO A 1 348 ? 41 -37.438 8.633 1 43.97 348 PRO A C 1
ATOM 2624 O O . PRO A 1 348 ? 41.594 -36.625 7.922 1 43.97 348 PRO A O 1
ATOM 2627 N N . ALA A 1 349 ? 41.156 -37.312 9.922 1 49.53 349 ALA A N 1
ATOM 2628 C CA . ALA A 1 349 ? 42.438 -37.062 10.562 1 49.53 349 ALA A CA 1
ATOM 2629 C C . ALA A 1 349 ? 43.531 -37.906 9.922 1 49.53 349 ALA A C 1
ATOM 2631 O O . ALA A 1 349 ? 43.594 -39.125 10.078 1 49.53 349 ALA A O 1
ATOM 2632 N N . SER A 1 350 ? 43.812 -37.719 8.586 1 33.62 350 SER A N 1
ATOM 2633 C CA . SER A 1 350 ? 45.094 -38.312 8.281 1 33.62 350 SER A CA 1
ATOM 2634 C C . SER A 1 350 ? 46.219 -37.531 8.922 1 33.62 350 SER A C 1
ATOM 2636 O O . SER A 1 350 ? 46.188 -36.312 8.977 1 33.62 350 SER A O 1
ATOM 2638 N N . MET B 1 1 ? 21.734 54.125 6.352 1 30.84 1 MET B N 1
ATOM 2639 C CA . MET B 1 1 ? 20.641 53.219 6.723 1 30.84 1 MET B CA 1
ATOM 2640 C C . MET B 1 1 ? 20.219 52.344 5.539 1 30.84 1 MET B C 1
ATOM 2642 O O . MET B 1 1 ? 19.562 52.844 4.617 1 30.84 1 MET B O 1
ATOM 2646 N N . THR B 1 2 ? 21.125 51.594 4.949 1 36.09 2 THR B N 1
ATOM 2647 C CA . THR B 1 2 ? 21.094 50.812 3.721 1 36.09 2 THR B CA 1
ATOM 2648 C C . THR B 1 2 ? 19.828 49.969 3.666 1 36.09 2 THR B C 1
ATOM 2650 O O . THR B 1 2 ? 19.406 49.40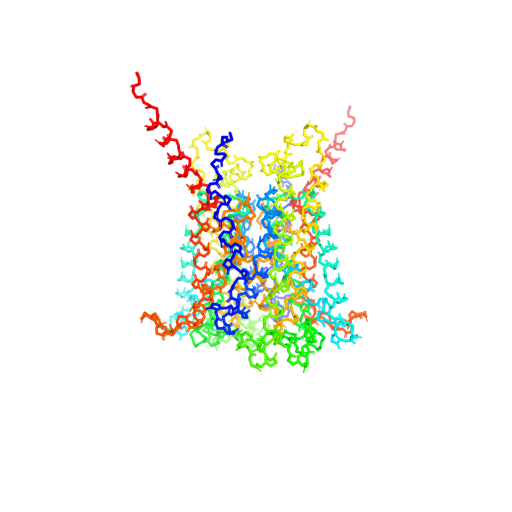6 4.68 1 36.09 2 THR B O 1
ATOM 2653 N N . HIS B 1 3 ? 18.875 50.312 2.85 1 36.88 3 HIS B N 1
ATOM 2654 C CA . HIS B 1 3 ? 17.625 49.656 2.527 1 36.88 3 HIS B CA 1
ATOM 2655 C C . HIS B 1 3 ? 17.812 48.125 2.441 1 36.88 3 HIS B C 1
ATOM 2657 O O . HIS B 1 3 ? 18.5 47.656 1.541 1 36.88 3 HIS B O 1
ATOM 2663 N N . ARG B 1 4 ? 18.141 47.438 3.482 1 41.44 4 ARG B N 1
ATOM 2664 C CA . ARG B 1 4 ? 18.016 45.969 3.455 1 41.44 4 ARG B CA 1
ATOM 2665 C C . ARG B 1 4 ? 16.812 45.562 2.607 1 41.44 4 ARG B C 1
ATOM 2667 O O . ARG B 1 4 ? 15.664 45.781 2.992 1 41.44 4 ARG B O 1
ATOM 2674 N N . VAL B 1 5 ? 16.922 45.688 1.395 1 43.31 5 VAL B N 1
ATOM 2675 C CA . VAL B 1 5 ? 15.977 45.156 0.415 1 43.31 5 VAL B CA 1
ATOM 2676 C C . VAL B 1 5 ? 15.328 43.875 0.956 1 43.31 5 VAL B C 1
ATOM 2678 O O . VAL B 1 5 ? 16.016 42.906 1.253 1 43.31 5 VAL B O 1
ATOM 2681 N N . SER B 1 6 ? 14.258 43.906 1.735 1 53.12 6 SER B N 1
ATOM 2682 C CA . SER B 1 6 ? 13.484 42.812 2.309 1 53.12 6 SER B CA 1
ATOM 2683 C C . SER B 1 6 ? 13.375 41.625 1.332 1 53.12 6 SER B C 1
ATOM 2685 O O . SER B 1 6 ? 13.031 41.812 0.164 1 53.12 6 SER B O 1
ATOM 2687 N N . ASN B 1 7 ? 14.18 40.625 1.315 1 64.56 7 ASN B N 1
ATOM 2688 C CA . ASN B 1 7 ? 14.219 39.406 0.492 1 64.56 7 ASN B CA 1
ATOM 2689 C C . ASN B 1 7 ? 12.812 39 0.063 1 64.56 7 ASN B C 1
ATOM 2691 O O . ASN B 1 7 ? 11.914 38.875 0.894 1 64.56 7 ASN B O 1
ATOM 2695 N N . PRO B 1 8 ? 12.477 39.188 -1.278 1 73 8 PRO B N 1
ATOM 2696 C CA . PRO B 1 8 ? 11.172 38.812 -1.854 1 73 8 PRO B CA 1
ATOM 2697 C C . PRO B 1 8 ? 10.562 37.562 -1.213 1 73 8 PRO B C 1
ATOM 2699 O O . PRO B 1 8 ? 9.344 37.438 -1.14 1 73 8 PRO B O 1
ATOM 2702 N N . ARG B 1 9 ? 11.328 36.781 -0.711 1 74.81 9 ARG B N 1
ATOM 2703 C CA . ARG B 1 9 ? 10.805 35.594 -0.066 1 74.81 9 ARG B CA 1
ATOM 2704 C C . ARG B 1 9 ? 10.109 35.938 1.243 1 74.81 9 ARG B C 1
ATOM 2706 O O . ARG B 1 9 ? 9.094 35.312 1.587 1 74.81 9 ARG B O 1
ATOM 2713 N N . TYR B 1 10 ? 10.578 36.906 1.879 1 78.19 10 TYR B N 1
ATOM 2714 C CA . TYR B 1 10 ? 9.969 37.312 3.145 1 78.19 10 TYR B CA 1
ATOM 2715 C C . TYR B 1 10 ? 8.656 38.031 2.91 1 78.19 10 TYR B C 1
ATOM 2717 O O . TYR B 1 10 ? 7.699 37.875 3.666 1 78.19 10 TYR B O 1
ATOM 2725 N N . LEU B 1 11 ? 8.641 38.812 1.86 1 83.94 11 LEU B N 1
ATOM 2726 C CA . LEU B 1 11 ? 7.418 39.531 1.529 1 83.94 11 LEU B CA 1
ATOM 2727 C C . LEU B 1 11 ? 6.297 38.562 1.153 1 83.94 11 LEU B C 1
ATOM 2729 O O . LEU B 1 11 ? 5.148 38.75 1.57 1 83.94 11 LEU B O 1
ATOM 2733 N N . VAL B 1 12 ? 6.668 37.562 0.396 1 84.12 12 VAL B N 1
ATOM 2734 C CA . VAL B 1 12 ? 5.676 36.562 0.007 1 84.12 12 VAL B CA 1
ATOM 2735 C C . VAL B 1 12 ? 5.156 35.844 1.247 1 84.12 12 VAL B C 1
ATOM 2737 O O . VAL B 1 12 ? 3.955 35.562 1.364 1 84.12 12 VAL B O 1
ATOM 2740 N N . GLY B 1 13 ? 6.012 35.594 2.166 1 86.75 13 GLY B N 1
ATOM 2741 C CA . GLY B 1 13 ? 5.613 34.938 3.41 1 86.75 13 GLY B CA 1
ATOM 2742 C C . GLY B 1 13 ? 4.664 35.781 4.238 1 86.75 13 GLY B C 1
ATOM 2743 O O . GLY B 1 13 ? 3.668 35.281 4.758 1 86.75 13 GLY B O 1
ATOM 2744 N N . ILE B 1 14 ? 4.961 37.031 4.285 1 88.12 14 ILE B N 1
ATOM 2745 C CA . ILE B 1 14 ? 4.137 37.969 5.066 1 88.12 14 ILE B CA 1
ATOM 2746 C C . ILE B 1 14 ? 2.764 38.094 4.418 1 88.12 14 ILE B C 1
ATOM 2748 O O . ILE B 1 14 ? 1.74 38.094 5.105 1 88.12 14 ILE B O 1
ATOM 2752 N N . VAL B 1 15 ? 2.779 38.219 3.117 1 88.69 15 VAL B N 1
ATOM 2753 C CA . VAL B 1 15 ? 1.519 38.344 2.393 1 88.69 15 VAL B CA 1
ATOM 2754 C C . VAL B 1 15 ? 0.669 37.094 2.605 1 88.69 15 VAL B C 1
ATOM 2756 O O . VAL B 1 15 ? -0.534 37.188 2.857 1 88.69 15 VAL B O 1
ATOM 2759 N N . CYS B 1 16 ? 1.322 35.906 2.52 1 90.12 16 CYS B N 1
ATOM 2760 C CA . CYS B 1 16 ? 0.606 34.656 2.742 1 90.12 16 CYS B CA 1
ATOM 2761 C C . CYS B 1 16 ? 0.03 34.594 4.152 1 90.12 16 CYS B C 1
ATOM 2763 O O . CYS B 1 16 ? -1.11 34.188 4.344 1 90.12 16 CYS B O 1
ATOM 2765 N N . LEU B 1 17 ? 0.756 35.125 5.086 1 90.75 17 LEU B N 1
ATOM 2766 C CA . LEU B 1 17 ? 0.306 35.125 6.473 1 90.75 17 LEU B CA 1
ATOM 2767 C C . LEU B 1 17 ? -0.896 36.062 6.648 1 90.75 17 LEU B C 1
ATOM 2769 O O . LEU B 1 17 ? -1.857 35.688 7.336 1 90.75 17 LEU B O 1
ATOM 2773 N N . ILE B 1 18 ? -0.823 37.188 6.031 1 91.12 18 ILE B N 1
ATOM 2774 C CA . ILE B 1 18 ? -1.906 38.156 6.137 1 91.12 18 ILE B CA 1
ATOM 2775 C C . ILE B 1 18 ? -3.162 37.625 5.465 1 91.12 18 ILE B C 1
ATOM 2777 O O . ILE B 1 18 ? -4.266 37.75 5.996 1 91.12 18 ILE B O 1
ATOM 2781 N N . VAL B 1 19 ? -2.969 37 4.363 1 92.12 19 VAL B N 1
ATOM 2782 C CA . VAL B 1 19 ? -4.094 36.438 3.637 1 92.12 19 VAL B CA 1
ATOM 2783 C C . VAL B 1 19 ? -4.742 35.312 4.473 1 92.12 19 VAL B C 1
ATOM 2785 O O . VAL B 1 19 ? -5.969 35.281 4.598 1 92.12 19 VAL B O 1
ATOM 2788 N N . LEU B 1 20 ? -3.918 34.5 5.098 1 94.81 20 LEU B N 1
ATOM 2789 C CA . LEU B 1 20 ? -4.449 33.406 5.922 1 94.81 20 LEU B CA 1
ATOM 2790 C C . LEU B 1 20 ? -5.117 33.969 7.176 1 94.81 20 LEU B C 1
ATOM 2792 O O . LEU B 1 20 ? -6.164 33.469 7.602 1 94.81 20 LEU B O 1
ATOM 2796 N N . ALA B 1 21 ? -4.512 35 7.719 1 93.94 21 ALA B N 1
ATOM 2797 C CA . ALA B 1 21 ? -5.07 35.594 8.93 1 93.94 21 ALA B CA 1
ATOM 2798 C C . ALA B 1 21 ? -6.395 3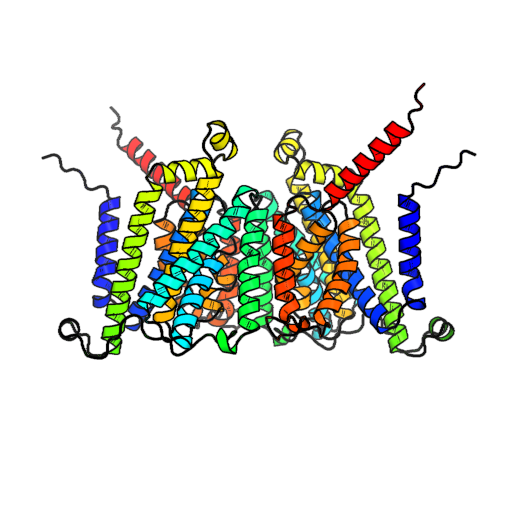6.312 8.641 1 93.94 21 ALA B C 1
ATOM 2800 O O . ALA B 1 21 ? -7.289 36.344 9.492 1 93.94 21 ALA B O 1
ATOM 2801 N N . SER B 1 22 ? -6.605 36.844 7.445 1 93.94 22 SER B N 1
ATOM 2802 C CA . SER B 1 22 ? -7.793 37.594 7.105 1 93.94 22 SER B CA 1
ATOM 2803 C C . SER B 1 22 ? -8.82 36.75 6.379 1 93.94 22 SER B C 1
ATOM 2805 O O . SER B 1 22 ? -9.836 37.25 5.898 1 93.94 22 SER B O 1
ATOM 2807 N N . ALA B 1 23 ? -8.594 35.5 6.305 1 93.19 23 ALA B N 1
ATOM 2808 C CA . ALA B 1 23 ? -9.422 34.594 5.512 1 93.19 23 ALA B CA 1
ATOM 2809 C C . ALA B 1 23 ? -10.875 34.625 5.977 1 93.19 23 ALA B C 1
ATOM 2811 O O . ALA B 1 23 ? -11.797 34.594 5.156 1 93.19 23 ALA B O 1
ATOM 2812 N N . PRO B 1 24 ? -11.141 34.719 7.316 1 90.5 24 PRO B N 1
ATOM 2813 C CA . PRO B 1 24 ? -12.531 34.719 7.758 1 90.5 24 PRO B CA 1
ATOM 2814 C C . PRO B 1 24 ? -13.312 35.938 7.223 1 90.5 24 PRO B C 1
ATOM 2816 O O . PRO B 1 24 ? -14.539 35.875 7.105 1 90.5 24 PRO B O 1
ATOM 2819 N N . LEU B 1 25 ? -12.617 36.969 6.887 1 89.75 25 LEU B N 1
ATOM 2820 C CA . LEU B 1 25 ? -13.273 38.156 6.375 1 89.75 25 LEU B CA 1
ATOM 2821 C C . LEU B 1 25 ? -13.477 38.062 4.867 1 89.75 25 LEU B C 1
ATOM 2823 O O . LEU B 1 25 ? -14.266 38.844 4.293 1 89.75 25 LEU B O 1
ATOM 2827 N N . LEU B 1 26 ? -12.805 37.156 4.23 1 89.94 26 LEU B N 1
ATOM 2828 C CA . LEU B 1 26 ? -12.789 37.125 2.771 1 89.94 26 LEU B CA 1
ATOM 2829 C C . LEU B 1 26 ? -13.57 35.906 2.258 1 89.94 26 LEU B C 1
ATOM 2831 O O . LEU B 1 26 ? -14.031 35.906 1.116 1 89.94 26 LEU B O 1
ATOM 2835 N N . LEU B 1 27 ? -13.711 34.906 3.111 1 92.25 27 LEU B N 1
ATOM 2836 C CA . LEU B 1 27 ? -14.281 33.625 2.652 1 92.25 27 LEU B CA 1
ATOM 2837 C C . LEU B 1 27 ? -15.625 33.375 3.318 1 92.25 27 LEU B C 1
ATOM 2839 O O . LEU B 1 27 ? -15.883 33.844 4.422 1 92.25 27 LEU B O 1
ATOM 2843 N N . ASP B 1 28 ? -16.484 32.625 2.641 1 91.94 28 ASP B N 1
ATOM 2844 C CA . ASP B 1 28 ? -17.719 32.188 3.262 1 91.94 28 ASP B CA 1
ATOM 2845 C C . ASP B 1 28 ? -17.453 31.109 4.32 1 91.94 28 ASP B C 1
ATOM 2847 O O . ASP B 1 28 ? -16.375 30.516 4.336 1 91.94 28 ASP B O 1
ATOM 2851 N N . VAL B 1 29 ? -18.406 30.875 5.133 1 91.06 29 VAL B N 1
ATOM 2852 C CA . VAL B 1 29 ? -18.25 30.062 6.328 1 91.06 29 VAL B CA 1
ATOM 2853 C C . VAL B 1 29 ? -17.875 28.625 5.934 1 91.06 29 VAL B C 1
ATOM 2855 O O . VAL B 1 29 ? -17.031 28 6.582 1 91.06 29 VAL B O 1
ATOM 2858 N N . LEU B 1 30 ? -18.438 28.109 4.891 1 91.19 30 LEU B N 1
ATOM 2859 C CA . LEU B 1 30 ? -18.172 26.734 4.48 1 91.19 30 LEU B CA 1
ATOM 2860 C C . LEU B 1 30 ? -16.75 26.609 3.93 1 91.19 30 LEU B C 1
ATOM 2862 O O . LEU B 1 30 ? -16.047 25.641 4.23 1 91.19 30 LEU B O 1
ATOM 2866 N N . THR B 1 31 ? -16.328 27.531 3.158 1 94.69 31 THR B N 1
ATOM 2867 C CA . THR B 1 31 ? -14.969 27.547 2.625 1 94.69 31 THR B CA 1
ATOM 2868 C C . THR B 1 31 ? -13.945 27.703 3.746 1 94.69 31 THR B C 1
ATOM 2870 O O . THR B 1 31 ? -12.859 27.141 3.691 1 94.69 31 THR B O 1
ATOM 2873 N N . LEU B 1 32 ? -14.32 28.516 4.719 1 94.75 32 LEU B N 1
ATOM 2874 C CA . LEU B 1 32 ? -13.438 28.688 5.867 1 94.75 32 LEU B CA 1
ATOM 2875 C C . LEU B 1 32 ? -13.258 27.375 6.629 1 94.75 32 LEU B C 1
ATOM 2877 O O . LEU B 1 32 ? -12.156 27.062 7.082 1 94.75 32 LEU B O 1
ATOM 2881 N N . ARG B 1 33 ? -14.352 26.641 6.754 1 94.19 33 ARG B N 1
ATOM 2882 C CA . ARG B 1 33 ? -14.273 25.328 7.387 1 94.19 33 ARG B CA 1
ATOM 2883 C C . ARG B 1 33 ? -13.344 24.391 6.613 1 94.19 33 ARG B C 1
ATOM 2885 O O . ARG B 1 33 ? -12.539 23.672 7.207 1 94.19 33 ARG B O 1
ATOM 2892 N N . GLN B 1 34 ? -13.43 24.375 5.324 1 95.38 34 GLN B N 1
ATOM 2893 C CA . GLN B 1 34 ? -12.562 23.578 4.473 1 95.38 34 GLN B CA 1
ATOM 2894 C C . GLN B 1 34 ? -11.102 24 4.617 1 95.38 34 GLN B C 1
ATOM 2896 O O . GLN B 1 34 ? -10.203 23.156 4.613 1 95.38 34 GLN B O 1
ATOM 2901 N N . LEU B 1 35 ? -10.922 25.297 4.699 1 97.31 35 LEU B N 1
ATOM 2902 C CA . LEU B 1 35 ? -9.562 25.812 4.848 1 97.31 35 LEU B CA 1
ATOM 2903 C C . LEU B 1 35 ? -8.938 25.328 6.152 1 97.31 35 LEU B C 1
ATOM 2905 O O . LEU B 1 35 ? -7.742 25.047 6.207 1 97.31 35 LEU B O 1
ATOM 2909 N N . SER B 1 36 ? -9.758 25.25 7.211 1 97.38 36 SER B N 1
ATOM 2910 C CA . SER B 1 36 ? -9.266 24.688 8.461 1 97.38 36 SER B CA 1
ATOM 2911 C C . SER B 1 36 ? -8.766 23.25 8.266 1 97.38 36 SER B C 1
ATOM 2913 O O . SER B 1 36 ? -7.672 22.906 8.711 1 97.38 36 SER B O 1
ATOM 2915 N N . SER B 1 37 ? -9.547 22.453 7.594 1 97.06 37 SER B N 1
ATOM 2916 C CA . SER B 1 37 ? -9.156 21.078 7.309 1 97.06 37 SER B CA 1
ATOM 2917 C C . SER B 1 37 ? -7.91 21.031 6.434 1 97.06 37 SER B C 1
ATOM 2919 O O . SER B 1 37 ? -7.051 20.156 6.613 1 97.06 37 SER B O 1
ATOM 2921 N N . ALA B 1 38 ? -7.82 21.953 5.52 1 98.25 38 ALA B N 1
ATOM 2922 C CA . ALA B 1 38 ? -6.656 22.047 4.641 1 98.25 38 ALA B CA 1
ATOM 2923 C C . ALA B 1 38 ? -5.387 22.328 5.434 1 98.25 38 ALA B C 1
ATOM 2925 O O . ALA B 1 38 ? -4.316 21.812 5.105 1 98.25 38 ALA B O 1
ATOM 2926 N N . LEU B 1 39 ? -5.516 23.141 6.434 1 98.69 39 LEU B N 1
ATOM 2927 C CA . LEU B 1 39 ? -4.367 23.453 7.277 1 98.69 39 LEU B CA 1
ATOM 2928 C C . LEU B 1 39 ? -3.879 22.203 8.016 1 98.69 39 LEU B C 1
ATOM 2930 O O . LEU B 1 39 ? -2.672 22 8.164 1 98.69 39 LEU B O 1
ATOM 2934 N N . PHE B 1 40 ? -4.793 21.344 8.445 1 98.56 40 PHE B N 1
ATOM 2935 C CA . PHE B 1 40 ? -4.398 20.094 9.102 1 98.56 40 PHE B CA 1
ATOM 2936 C C . PHE B 1 40 ? -3.709 19.156 8.117 1 98.56 40 PHE B C 1
ATOM 2938 O O . PHE B 1 40 ? -2.744 18.484 8.469 1 98.56 40 PHE B O 1
ATOM 2945 N N . LEU B 1 41 ? -4.203 19.141 6.895 1 98.38 41 LEU B N 1
ATOM 2946 C CA . LEU B 1 41 ? -3.527 18.359 5.871 1 98.38 41 LEU B CA 1
ATOM 2947 C C . LEU B 1 41 ? -2.125 18.891 5.609 1 98.38 41 LEU B C 1
ATOM 2949 O O . LEU B 1 41 ? -1.19 18.125 5.387 1 98.38 41 LEU B O 1
ATOM 2953 N N . GLY B 1 42 ? -2.006 20.219 5.598 1 98.69 42 GLY B N 1
ATOM 2954 C CA . GLY B 1 42 ? -0.688 20.812 5.477 1 98.69 42 GLY B CA 1
ATOM 2955 C C . GLY B 1 42 ? 0.261 20.391 6.586 1 98.69 42 GLY B C 1
ATOM 2956 O O . GLY B 1 42 ? 1.432 20.109 6.328 1 98.69 42 GLY B O 1
ATOM 2957 N N . MET B 1 43 ? -0.221 20.375 7.824 1 98.81 43 MET B N 1
ATOM 2958 C CA . MET B 1 43 ? 0.578 19.922 8.953 1 98.81 43 MET B CA 1
ATOM 2959 C C . MET B 1 43 ? 1.004 18.469 8.758 1 98.81 43 MET B C 1
ATOM 2961 O O . MET B 1 43 ? 2.16 18.109 9 1 98.81 43 MET B O 1
ATOM 2965 N N . PHE B 1 44 ? 0.039 17.703 8.312 1 98.81 44 PHE B N 1
ATOM 2966 C CA . PHE B 1 44 ? 0.303 16.297 8.055 1 98.81 44 PHE B CA 1
ATOM 2967 C C . PHE B 1 44 ? 1.359 16.125 6.973 1 98.81 44 PHE B C 1
ATOM 2969 O O . PHE B 1 44 ? 2.266 15.305 7.098 1 98.81 44 PHE B O 1
ATOM 2976 N N . ALA B 1 45 ? 1.243 16.922 5.922 1 98.75 45 ALA B N 1
ATOM 2977 C CA . ALA B 1 45 ? 2.211 16.891 4.832 1 98.75 45 ALA B CA 1
ATOM 2978 C C . ALA B 1 45 ? 3.6 17.312 5.316 1 98.75 45 ALA B C 1
ATOM 2980 O O . ALA B 1 45 ? 4.602 16.703 4.918 1 98.75 45 ALA B O 1
ATOM 2981 N N . MET B 1 46 ? 3.676 18.312 6.18 1 98.75 46 MET B N 1
ATOM 2982 C CA . MET B 1 46 ? 4.953 18.719 6.754 1 98.75 46 MET B CA 1
ATOM 2983 C C . MET B 1 46 ? 5.566 17.594 7.574 1 98.75 46 MET B C 1
ATOM 2985 O O . MET B 1 46 ? 6.785 17.391 7.551 1 98.75 46 MET B O 1
ATOM 2989 N N . SER B 1 47 ? 4.707 16.891 8.273 1 98.81 47 SER B N 1
ATOM 2990 C CA . SER B 1 47 ? 5.199 15.781 9.094 1 98.81 47 SER B CA 1
ATOM 2991 C C . SER B 1 47 ? 5.816 14.688 8.227 1 98.81 47 SER B C 1
ATOM 2993 O O . SER B 1 47 ? 6.836 14.102 8.594 1 98.81 47 SER B O 1
ATOM 2995 N N . TRP B 1 48 ? 5.23 14.391 7.117 1 98.62 48 TRP B N 1
ATOM 2996 C CA . TRP B 1 48 ? 5.785 13.414 6.188 1 98.62 48 TRP B CA 1
ATOM 2997 C C . TRP B 1 48 ? 7.109 13.906 5.609 1 98.62 48 TRP B C 1
ATOM 2999 O O . TRP B 1 48 ? 8.07 13.141 5.516 1 98.62 48 TRP B O 1
ATOM 3009 N N . ASP B 1 49 ? 7.125 15.203 5.215 1 98.19 49 ASP B N 1
ATOM 3010 C CA . ASP B 1 49 ? 8.312 15.781 4.586 1 98.19 49 ASP B CA 1
ATOM 3011 C C . ASP B 1 49 ? 9.5 15.781 5.547 1 98.19 49 ASP B C 1
ATOM 3013 O O . ASP B 1 49 ? 10.648 15.633 5.121 1 98.19 49 ASP B O 1
ATOM 3017 N N . TYR B 1 50 ? 9.219 15.961 6.785 1 98 50 TYR B N 1
ATOM 3018 C CA . TYR B 1 50 ? 10.258 16.031 7.809 1 98 50 TYR B CA 1
ATOM 3019 C C . TYR B 1 50 ? 11.078 14.742 7.84 1 98 50 TYR B C 1
ATOM 3021 O O . TYR B 1 50 ? 12.305 14.781 7.945 1 98 50 TYR B O 1
ATOM 3029 N N . VAL B 1 51 ? 10.391 13.609 7.703 1 96.88 51 VAL B N 1
ATOM 3030 C CA . VAL B 1 51 ? 11.133 12.352 7.785 1 96.88 51 VAL B CA 1
ATOM 3031 C C . VAL B 1 51 ? 11.469 11.859 6.379 1 96.88 51 VAL B C 1
ATOM 3033 O O . VAL B 1 51 ? 12.625 11.531 6.086 1 96.88 51 VAL B O 1
ATOM 3036 N N . SER B 1 52 ? 10.531 11.828 5.527 1 96.06 52 SER B N 1
ATOM 3037 C CA . SER B 1 52 ? 10.742 11.273 4.191 1 96.06 52 SER B CA 1
ATOM 3038 C C . SER B 1 52 ? 11.523 12.242 3.311 1 96.06 52 SER B C 1
ATOM 3040 O O . SER B 1 52 ? 12.43 11.828 2.576 1 96.06 52 SER B O 1
ATOM 3042 N N . GLY B 1 53 ? 11.227 13.5 3.359 1 95 53 GLY B N 1
ATOM 3043 C CA . GLY B 1 53 ? 11.883 14.5 2.525 1 95 53 GLY B CA 1
ATOM 3044 C C . GLY B 1 53 ? 13.297 14.82 2.977 1 95 53 GLY B C 1
ATOM 3045 O O . GLY B 1 53 ? 14.203 14.938 2.152 1 95 53 GLY B O 1
ATOM 3046 N N . TYR B 1 54 ? 13.492 14.891 4.234 1 96.38 54 TYR B N 1
ATOM 3047 C CA . TYR B 1 54 ? 14.773 15.383 4.73 1 96.38 54 TYR B CA 1
ATOM 3048 C C . TYR B 1 54 ? 15.734 14.227 4.996 1 96.38 54 TYR B C 1
ATOM 3050 O O . TYR B 1 54 ? 16.938 14.344 4.766 1 96.38 54 TYR B O 1
ATOM 3058 N N . THR B 1 55 ? 15.211 13.109 5.484 1 94.56 55 THR B N 1
ATOM 3059 C CA . THR B 1 55 ? 16.125 12.008 5.801 1 94.56 55 THR B CA 1
ATOM 3060 C C . THR B 1 55 ? 16.188 11.023 4.645 1 94.56 55 THR B C 1
ATOM 3062 O O . THR B 1 55 ? 17.094 10.18 4.594 1 94.56 55 THR B O 1
ATOM 3065 N N . GLY B 1 56 ? 15.227 11.055 3.818 1 92.44 56 GLY B N 1
ATOM 3066 C CA . GLY B 1 56 ? 15.195 10.102 2.719 1 92.44 56 GLY B CA 1
ATOM 3067 C C . GLY B 1 56 ? 14.539 8.781 3.092 1 92.44 56 GLY B C 1
ATOM 3068 O O . GLY B 1 56 ? 14.469 7.863 2.275 1 92.44 56 GLY B O 1
ATOM 3069 N N . GLN B 1 57 ? 14.031 8.695 4.324 1 93.25 57 GLN B N 1
ATOM 3070 C CA . GLN B 1 57 ? 13.289 7.516 4.75 1 93.25 57 GLN B CA 1
ATOM 3071 C C . GLN B 1 57 ? 11.828 7.598 4.309 1 93.25 57 GLN B C 1
ATOM 3073 O O . GLN B 1 57 ? 10.977 8.094 5.051 1 93.25 57 GLN B O 1
ATOM 3078 N N . LEU B 1 58 ? 11.555 7.07 3.197 1 92.88 58 LEU B N 1
ATOM 3079 C CA . LEU B 1 58 ? 10.227 7.203 2.619 1 92.88 58 LEU B CA 1
ATOM 3080 C C . LEU B 1 58 ? 9.211 6.355 3.385 1 92.88 58 LEU B C 1
ATOM 3082 O O . LEU B 1 58 ? 9.344 5.133 3.453 1 92.88 58 LEU B O 1
ATOM 3086 N N . SER B 1 59 ? 8.281 6.977 3.926 1 95.5 59 SER B N 1
ATOM 3087 C CA . SER B 1 59 ? 7.172 6.316 4.609 1 95.5 59 SER B CA 1
ATOM 3088 C C . SER B 1 59 ? 5.973 6.152 3.686 1 95.5 59 SER B C 1
ATOM 3090 O O . SER B 1 59 ? 5.383 7.141 3.242 1 95.5 59 SER B O 1
ATOM 3092 N N . PHE B 1 60 ? 5.531 4.918 3.488 1 95.25 60 PHE B N 1
ATOM 3093 C CA . PHE B 1 60 ? 4.406 4.664 2.6 1 95.25 60 PHE B CA 1
ATOM 3094 C C . PHE B 1 60 ? 3.123 4.461 3.396 1 95.25 60 PHE B C 1
ATOM 3096 O O . PHE B 1 60 ? 2.045 4.312 2.82 1 95.25 60 PHE B O 1
ATOM 3103 N N . GLY B 1 61 ? 3.203 4.457 4.637 1 96.88 61 GLY B N 1
ATOM 3104 C CA . GLY B 1 61 ? 2.061 4.324 5.523 1 96.88 61 GLY B CA 1
ATOM 3105 C C . GLY B 1 61 ? 1.964 5.438 6.547 1 96.88 61 GLY B C 1
ATOM 3106 O O . GLY B 1 61 ? 1.712 5.184 7.727 1 96.88 61 GLY B O 1
ATOM 3107 N N . HIS B 1 62 ? 2.176 6.598 6.109 1 98.06 62 HIS B N 1
ATOM 3108 C CA . HIS B 1 62 ? 2.268 7.73 7.023 1 98.06 62 HIS B CA 1
ATOM 3109 C C . HIS B 1 62 ? 0.926 8.016 7.688 1 98.06 62 HIS B C 1
ATOM 3111 O O . HIS B 1 62 ? 0.871 8.68 8.727 1 98.06 62 HIS B O 1
ATOM 3117 N N . SER B 1 63 ? -0.112 7.492 7.098 1 98.62 63 SER B N 1
ATOM 3118 C CA . SER B 1 63 ? -1.445 7.684 7.66 1 98.62 63 SER B CA 1
ATOM 3119 C C . SER B 1 63 ? -1.563 7.039 9.039 1 98.62 63 SER B C 1
ATOM 3121 O O . SER B 1 63 ? -2.471 7.363 9.805 1 98.62 63 SER B O 1
ATOM 3123 N N . MET B 1 64 ? -0.644 6.16 9.359 1 98.44 64 MET B N 1
ATOM 3124 C CA . MET B 1 64 ? -0.675 5.531 10.68 1 98.44 64 MET B CA 1
ATOM 3125 C C . MET B 1 64 ? -0.634 6.578 11.781 1 98.44 64 MET B C 1
ATOM 3127 O O . MET B 1 64 ? -1.327 6.449 12.789 1 98.44 64 MET B O 1
ATOM 3131 N N . PHE B 1 65 ? 0.126 7.633 11.57 1 98.88 65 PHE B N 1
ATOM 3132 C CA . PHE B 1 65 ? 0.277 8.656 12.594 1 98.88 65 PHE B CA 1
ATOM 3133 C C . PHE B 1 65 ? -0.993 9.492 12.719 1 98.88 65 PHE B C 1
ATOM 3135 O O . PHE B 1 65 ? -1.48 9.734 13.82 1 98.88 65 PHE B O 1
ATOM 3142 N N . PHE B 1 66 ? -1.479 9.859 11.523 1 98.69 66 PHE B N 1
ATOM 3143 C CA . PHE B 1 66 ? -2.732 10.602 11.453 1 98.69 66 PHE B CA 1
ATOM 3144 C C . PHE B 1 66 ? -3.867 9.812 12.094 1 98.69 66 PHE B C 1
ATOM 3146 O O . PHE B 1 66 ? -4.613 10.344 12.914 1 98.69 66 PHE B O 1
ATOM 3153 N N . GLY B 1 67 ? -3.941 8.547 11.797 1 98.75 67 GLY B N 1
ATOM 3154 C CA . GLY B 1 67 ? -4.969 7.645 12.297 1 98.75 67 GLY B CA 1
ATOM 3155 C C . GLY B 1 67 ? -4.828 7.324 13.766 1 98.75 67 GLY B C 1
ATOM 3156 O O . GLY B 1 67 ? -5.801 7.398 14.523 1 98.75 67 GLY B O 1
ATOM 3157 N N . ILE B 1 68 ? -3.641 6.988 14.203 1 98.81 68 ILE B N 1
ATOM 3158 C CA . ILE B 1 68 ? -3.426 6.664 15.609 1 98.81 68 ILE B CA 1
ATOM 3159 C C . ILE B 1 68 ? -3.768 7.871 16.484 1 98.81 68 ILE B C 1
ATOM 3161 O O . ILE B 1 68 ? -4.457 7.742 17.5 1 98.81 68 ILE B O 1
ATOM 3165 N N . GLY B 1 69 ? -3.314 9.023 16.094 1 98.88 69 GLY B N 1
ATOM 3166 C CA . GLY B 1 69 ? -3.672 10.234 16.828 1 98.88 69 GLY B CA 1
ATOM 3167 C C . GLY B 1 69 ? -5.168 10.484 16.859 1 98.88 69 GLY B C 1
ATOM 3168 O O . GLY B 1 69 ? -5.742 10.719 17.922 1 98.88 69 GLY B O 1
ATOM 3169 N N . GLY B 1 70 ? -5.789 10.453 15.68 1 98.75 70 GLY B N 1
ATOM 3170 C CA . GLY B 1 70 ? -7.215 10.711 15.57 1 98.75 70 GLY B CA 1
ATOM 3171 C C . GLY B 1 70 ? -8.062 9.711 16.328 1 98.75 70 GLY B C 1
ATOM 3172 O O . GLY B 1 70 ? -8.961 10.094 17.078 1 98.75 70 GLY B O 1
ATOM 3173 N N . TYR B 1 71 ? -7.746 8.445 16.219 1 98.69 71 TYR B N 1
ATOM 3174 C CA . TYR B 1 71 ? -8.562 7.414 16.844 1 98.69 71 TYR B CA 1
ATOM 3175 C C . TYR B 1 71 ? -8.352 7.391 18.359 1 98.69 71 TYR B C 1
ATOM 3177 O O . TYR B 1 71 ? -9.297 7.156 19.125 1 98.69 71 TYR B O 1
ATOM 3185 N N . THR B 1 72 ? -7.105 7.582 18.766 1 98.75 72 THR B N 1
ATOM 3186 C CA . THR B 1 72 ? -6.871 7.664 20.203 1 98.75 72 THR B CA 1
ATOM 3187 C C . THR B 1 72 ? -7.68 8.805 20.812 1 98.75 72 THR B C 1
ATOM 3189 O O . THR B 1 72 ? -8.359 8.609 21.828 1 98.75 72 THR B O 1
ATOM 3192 N N . ALA B 1 73 ? -7.633 9.953 20.219 1 98.81 73 ALA B N 1
ATOM 3193 C CA . ALA B 1 73 ? -8.383 11.109 20.719 1 98.81 73 ALA B CA 1
ATOM 3194 C C . ALA B 1 73 ? -9.883 10.828 20.719 1 98.81 73 ALA B C 1
ATOM 3196 O O . ALA B 1 73 ? -10.57 11.078 21.703 1 98.81 73 ALA B O 1
ATOM 3197 N N . ALA B 1 74 ? -10.359 10.289 19.625 1 98.62 74 ALA B N 1
ATOM 3198 C CA . ALA B 1 74 ? -11.797 10.055 19.469 1 98.62 74 ALA B CA 1
ATOM 3199 C C . ALA B 1 74 ? -12.305 9.039 20.484 1 98.62 74 ALA B C 1
ATOM 3201 O O . ALA B 1 74 ? -13.328 9.258 21.125 1 98.62 74 ALA B O 1
ATOM 3202 N N . VAL B 1 75 ? -11.594 7.965 20.656 1 98.12 75 VAL B N 1
ATOM 3203 C CA . VAL B 1 75 ? -12.039 6.887 21.531 1 98.12 75 VAL B CA 1
ATOM 3204 C C . VAL B 1 75 ? -12.016 7.355 22.984 1 98.12 75 VAL B C 1
ATOM 3206 O O . VAL B 1 75 ? -12.945 7.078 23.75 1 98.12 75 VAL B O 1
ATOM 3209 N N . LEU B 1 76 ? -10.969 8.078 23.375 1 98.5 76 LEU B N 1
ATOM 3210 C CA . LEU B 1 76 ? -10.883 8.578 24.734 1 98.5 76 LEU B CA 1
ATOM 3211 C C . LEU B 1 76 ? -11.992 9.594 25.016 1 98.5 76 LEU B C 1
ATOM 3213 O O . LEU B 1 76 ? -12.531 9.641 26.125 1 98.5 76 LEU B O 1
ATOM 3217 N N . ASN B 1 77 ? -12.344 10.367 24.047 1 98.5 77 ASN B N 1
ATOM 3218 C CA . ASN B 1 77 ? -13.422 11.344 24.188 1 98.5 77 ASN B CA 1
ATOM 3219 C C . ASN B 1 77 ? -14.781 10.664 24.312 1 98.5 77 ASN B C 1
ATOM 3221 O O . ASN B 1 77 ? -15.531 10.93 25.25 1 98.5 77 ASN B O 1
ATOM 3225 N N . LEU B 1 78 ? -15.047 9.766 23.469 1 97.62 78 LEU B N 1
ATOM 3226 C CA . LEU B 1 78 ? -16.359 9.148 23.359 1 97.62 78 LEU B CA 1
ATOM 3227 C C . LEU B 1 78 ? -16.594 8.156 24.5 1 97.62 78 LEU B C 1
ATOM 3229 O O . LEU B 1 78 ? -17.703 8.062 25.031 1 97.62 78 LEU B O 1
ATOM 3233 N N . ASN B 1 79 ? -15.562 7.387 24.828 1 96.5 79 ASN B N 1
ATOM 3234 C CA . ASN B 1 79 ? -15.758 6.281 25.766 1 96.5 79 ASN B CA 1
ATOM 3235 C C . ASN B 1 79 ? -15.469 6.703 27.203 1 96.5 79 ASN B C 1
ATOM 3237 O O . ASN B 1 79 ? -16 6.121 28.141 1 96.5 79 ASN B O 1
ATOM 3241 N N . PHE B 1 80 ? -14.625 7.719 27.359 1 97.44 80 PHE B N 1
ATOM 3242 C CA . PHE B 1 80 ? -14.234 8.078 28.719 1 97.44 80 PHE B CA 1
ATOM 3243 C C . PHE B 1 80 ? -14.641 9.508 29.047 1 97.44 80 PHE B C 1
ATOM 3245 O O . PHE B 1 80 ? -14.484 9.961 30.172 1 97.44 80 PHE B O 1
ATOM 3252 N N . GLY B 1 81 ? -15.031 10.234 28.078 1 96.94 81 GLY B N 1
ATOM 3253 C CA . GLY B 1 81 ? -15.539 11.578 28.297 1 96.94 81 GLY B CA 1
ATOM 3254 C C . GLY B 1 81 ? -14.445 12.594 28.562 1 96.94 81 GLY B C 1
ATOM 3255 O O . GLY B 1 81 ? -14.695 13.648 29.141 1 96.94 81 GLY B O 1
ATOM 3256 N N . TYR B 1 82 ? -13.25 12.25 28.188 1 98 82 TYR B N 1
ATOM 3257 C CA . TYR B 1 82 ? -12.148 13.195 28.406 1 98 82 TYR B CA 1
ATOM 3258 C C . TYR B 1 82 ? -12.289 14.406 27.484 1 98 82 TYR B C 1
ATOM 3260 O O . TYR B 1 82 ? -12.836 14.305 26.391 1 98 82 TYR B O 1
ATOM 3268 N N . SER B 1 83 ? -11.836 15.508 27.969 1 97.94 83 SER B N 1
ATOM 3269 C CA . SER B 1 83 ? -11.945 16.75 27.219 1 97.94 83 SER B CA 1
ATOM 3270 C C . SER B 1 83 ? -11.117 16.703 25.938 1 97.94 83 SER B C 1
ATOM 3272 O O . SER B 1 83 ? -10.117 15.992 25.875 1 97.94 83 SER B O 1
ATOM 3274 N N . PRO B 1 84 ? -11.469 17.469 24.953 1 97.56 84 PRO B N 1
ATOM 3275 C CA . PRO B 1 84 ? -10.734 17.5 23.688 1 97.56 84 PRO B CA 1
ATOM 3276 C C . PRO B 1 84 ? -9.25 17.828 23.875 1 97.56 84 PRO B C 1
ATOM 3278 O O . PRO B 1 84 ? -8.398 17.203 23.25 1 97.56 84 PRO B O 1
ATOM 3281 N N . VAL B 1 85 ? -8.898 18.75 24.734 1 97.81 85 VAL B N 1
ATOM 3282 C CA . VAL B 1 85 ? -7.504 19.125 24.938 1 97.81 85 VAL B CA 1
ATOM 3283 C C . VAL B 1 85 ? -6.711 17.922 25.438 1 97.81 85 VAL B C 1
ATOM 3285 O O . VAL B 1 85 ? -5.625 17.625 24.938 1 97.81 85 VAL B O 1
ATOM 3288 N N . LEU B 1 86 ? -7.293 17.188 26.375 1 98.38 86 LEU B N 1
ATOM 3289 C CA . LEU B 1 86 ? -6.621 16.016 26.938 1 98.38 86 LEU B CA 1
ATOM 3290 C C . LEU B 1 86 ? -6.512 14.898 25.906 1 98.38 86 LEU B C 1
ATOM 3292 O O . LEU B 1 86 ? -5.488 14.219 25.828 1 98.38 86 LEU B O 1
ATOM 3296 N N . THR B 1 87 ? -7.613 14.695 25.203 1 98.75 87 THR B N 1
ATOM 3297 C CA . THR B 1 87 ? -7.609 13.594 24.234 1 98.75 87 THR B CA 1
ATOM 3298 C C . THR B 1 87 ? -6.66 13.898 23.078 1 98.75 87 THR B C 1
ATOM 3300 O O . THR B 1 87 ? -6.027 12.992 22.531 1 98.75 87 THR B O 1
ATOM 3303 N N . ILE B 1 88 ? -6.512 15.188 22.688 1 98.75 88 ILE B N 1
ATOM 3304 C CA . ILE B 1 88 ? -5.57 15.586 21.656 1 98.75 88 ILE B CA 1
ATOM 3305 C C . ILE B 1 88 ? -4.141 15.32 22.125 1 98.75 88 ILE B C 1
ATOM 3307 O O . ILE B 1 88 ? -3.328 14.773 21.375 1 98.75 88 ILE B O 1
ATOM 3311 N N . LEU B 1 89 ? -3.84 15.68 23.359 1 98.81 89 LEU B N 1
ATOM 3312 C CA . LEU B 1 89 ? -2.518 15.422 23.906 1 98.81 89 LEU B CA 1
ATOM 3313 C C . LEU B 1 89 ? -2.223 13.93 23.953 1 98.81 89 LEU B C 1
ATOM 3315 O O . LEU B 1 89 ? -1.129 13.5 23.578 1 98.81 89 LEU B O 1
ATOM 3319 N N . ALA B 1 90 ? -3.217 13.172 24.375 1 98.88 90 ALA B N 1
ATOM 3320 C CA . ALA B 1 90 ? -3.041 11.719 24.438 1 98.88 90 ALA B CA 1
ATOM 3321 C C . ALA B 1 90 ? -2.824 11.125 23.047 1 98.88 90 ALA B C 1
ATOM 3323 O O . ALA B 1 90 ? -1.976 10.25 22.875 1 98.88 90 ALA B O 1
ATOM 3324 N N . GLY B 1 91 ? -3.674 11.57 22.078 1 98.94 91 GLY B N 1
ATOM 3325 C CA . GLY B 1 91 ? -3.498 11.117 20.703 1 98.94 91 GLY B CA 1
ATOM 3326 C C . GLY B 1 91 ? -2.146 11.477 20.125 1 98.94 91 GLY B C 1
ATOM 3327 O O . GLY B 1 91 ? -1.536 10.68 19.406 1 98.94 91 GLY B O 1
ATOM 3328 N N . THR B 1 92 ? -1.68 12.672 20.438 1 98.88 92 THR B N 1
ATOM 3329 C CA . THR B 1 92 ? -0.373 13.133 20 1 98.88 92 THR B CA 1
ATOM 3330 C C . THR B 1 92 ? 0.739 12.258 20.562 1 98.88 92 THR B C 1
ATOM 3332 O O . THR B 1 92 ? 1.634 11.828 19.828 1 98.88 92 THR B O 1
ATOM 3335 N N . VAL B 1 93 ? 0.687 11.922 21.812 1 98.88 93 VAL B N 1
ATOM 3336 C CA . VAL B 1 93 ? 1.681 11.086 22.484 1 98.88 93 VAL B CA 1
ATOM 3337 C C . VAL B 1 93 ? 1.645 9.672 21.922 1 98.88 93 VAL B C 1
ATOM 3339 O O . VAL B 1 93 ? 2.691 9.078 21.641 1 98.88 93 VAL B O 1
ATOM 3342 N N . ALA B 1 94 ? 0.428 9.164 21.719 1 98.88 94 ALA B N 1
ATOM 3343 C CA . ALA B 1 94 ? 0.287 7.816 21.156 1 98.88 94 ALA B CA 1
ATOM 3344 C C . ALA B 1 94 ? 0.93 7.723 19.781 1 98.88 94 ALA B C 1
ATOM 3346 O O . ALA B 1 94 ? 1.629 6.754 19.484 1 98.88 94 ALA B O 1
ATOM 3347 N N . ALA B 1 95 ? 0.669 8.703 18.938 1 98.88 95 ALA B N 1
ATOM 3348 C CA . ALA B 1 95 ? 1.265 8.727 17.609 1 98.88 95 ALA B CA 1
ATOM 3349 C C . ALA B 1 95 ? 2.777 8.906 17.688 1 98.88 95 ALA B C 1
ATOM 3351 O O . ALA B 1 95 ? 3.518 8.352 16.875 1 98.88 95 ALA B O 1
ATOM 3352 N N . GLY B 1 96 ? 3.227 9.727 18.656 1 98.81 96 GLY B N 1
ATOM 3353 C CA . GLY B 1 96 ? 4.66 9.836 18.875 1 98.81 96 GLY B CA 1
ATOM 3354 C C . GLY B 1 96 ? 5.309 8.523 19.266 1 98.81 96 GLY B C 1
ATOM 3355 O O . GLY B 1 96 ? 6.398 8.203 18.781 1 98.81 96 GLY B O 1
ATOM 3356 N N . ILE B 1 97 ? 4.695 7.766 20.109 1 98.69 97 ILE B N 1
ATOM 3357 C CA . ILE B 1 97 ? 5.18 6.445 20.5 1 98.69 97 ILE B CA 1
ATOM 3358 C C . ILE B 1 97 ? 5.227 5.527 19.281 1 98.69 97 ILE B C 1
ATOM 3360 O O . ILE B 1 97 ? 6.184 4.77 19.094 1 98.69 97 ILE B O 1
ATOM 3364 N N . ALA B 1 98 ? 4.195 5.598 18.469 1 98.06 98 ALA B N 1
ATOM 3365 C CA . ALA B 1 98 ? 4.211 4.828 17.234 1 98.06 98 ALA B CA 1
ATOM 3366 C C . ALA B 1 98 ? 5.398 5.219 16.359 1 98.06 98 ALA B C 1
ATOM 3368 O O . ALA B 1 98 ? 6.023 4.363 15.727 1 98.06 98 ALA B O 1
ATOM 3369 N N . GLY B 1 99 ? 5.613 6.543 16.297 1 98 99 GLY B N 1
ATOM 3370 C CA . GLY B 1 99 ? 6.777 7.012 15.555 1 98 99 GLY B CA 1
ATOM 3371 C C . GLY B 1 99 ? 8.086 6.453 16.094 1 98 99 GLY B C 1
ATOM 3372 O O . GLY B 1 99 ? 8.969 6.078 15.32 1 98 99 GLY B O 1
ATOM 3373 N N . LEU B 1 100 ? 8.203 6.332 17.375 1 97.06 100 LEU B N 1
ATOM 3374 C CA . LEU B 1 100 ? 9.375 5.738 18.016 1 97.06 100 LEU B CA 1
ATOM 3375 C C . LEU B 1 100 ? 9.5 4.262 17.656 1 97.06 100 LEU B C 1
ATOM 3377 O O . LEU B 1 100 ? 10.602 3.789 17.359 1 97.06 100 LEU B O 1
ATOM 3381 N N . LEU B 1 101 ? 8.422 3.611 17.641 1 94.5 101 LEU B N 1
ATOM 3382 C CA . LEU B 1 101 ? 8.43 2.182 17.344 1 94.5 101 LEU B CA 1
ATOM 3383 C C . LEU B 1 101 ? 8.797 1.928 15.891 1 94.5 101 LEU B C 1
ATOM 3385 O O . LEU B 1 101 ? 9.578 1.021 15.594 1 94.5 101 LEU B O 1
ATOM 3389 N N . VAL B 1 102 ? 8.242 2.686 15.008 1 90.88 102 VAL B N 1
ATOM 3390 C CA . VAL B 1 102 ? 8.531 2.527 13.586 1 90.88 102 VAL B CA 1
ATOM 3391 C C . VAL B 1 102 ? 9.961 2.965 13.297 1 90.88 102 VAL B C 1
ATOM 3393 O O . VAL B 1 102 ? 10.57 2.525 12.312 1 90.88 102 VAL B O 1
ATOM 3396 N N . GLY B 1 103 ? 10.445 3.873 14.125 1 89.31 103 GLY B N 1
ATOM 3397 C CA . GLY B 1 103 ? 11.836 4.297 13.977 1 89.31 103 GLY B CA 1
ATOM 3398 C C . GLY B 1 103 ? 12.828 3.176 14.219 1 89.31 103 GLY B C 1
ATOM 3399 O O . GLY B 1 103 ? 13.938 3.193 13.68 1 89.31 103 GLY B O 1
ATOM 3400 N N . VAL B 1 104 ? 12.445 2.156 14.875 1 86.75 104 VAL B N 1
ATOM 3401 C CA . VAL B 1 104 ? 13.344 1.061 15.227 1 86.75 104 VAL B CA 1
ATOM 3402 C C . VAL B 1 104 ? 13.719 0.276 13.969 1 86.75 104 VAL B C 1
ATOM 3404 O O . VAL B 1 104 ? 14.898 0.061 13.688 1 86.75 104 VAL B O 1
ATOM 3407 N N . PRO B 1 105 ? 12.719 -0.139 13.188 1 82.62 105 PRO B N 1
ATOM 3408 C CA . PRO B 1 105 ? 13.102 -0.797 11.93 1 82.62 105 PRO B CA 1
ATOM 3409 C C . PRO B 1 105 ? 13.977 0.082 11.047 1 82.62 105 PRO B C 1
ATOM 3411 O O . PRO B 1 105 ? 14.789 -0.431 10.266 1 82.62 105 PRO B O 1
ATOM 3414 N N . ALA B 1 106 ? 13.797 1.326 11.125 1 75.81 106 ALA B N 1
ATOM 3415 C CA . ALA B 1 106 ? 14.578 2.254 10.312 1 75.81 106 ALA B CA 1
ATOM 3416 C C . ALA B 1 106 ? 16.062 2.197 10.68 1 75.81 106 ALA B C 1
ATOM 3418 O O . ALA B 1 106 ? 16.906 2.684 9.938 1 75.81 106 ALA B O 1
ATOM 3419 N N . LEU B 1 107 ? 16.328 1.612 11.836 1 79.31 107 LEU B N 1
ATOM 3420 C CA . LEU B 1 107 ? 17.703 1.454 12.281 1 79.31 107 LEU B CA 1
ATOM 3421 C C . LEU B 1 107 ? 18.438 0.415 11.438 1 79.31 107 LEU B C 1
ATOM 3423 O O . LEU B 1 107 ? 19.656 0.499 11.25 1 79.31 107 LEU B O 1
ATOM 3427 N N . ARG B 1 108 ? 17.594 -0.465 10.859 1 79.44 108 ARG B N 1
ATOM 3428 C CA . ARG B 1 108 ? 18.219 -1.616 10.219 1 79.44 108 ARG B CA 1
ATOM 3429 C C . ARG B 1 108 ? 17.812 -1.711 8.75 1 79.44 108 ARG B C 1
ATOM 3431 O O . ARG B 1 108 ? 18.547 -2.285 7.941 1 79.44 108 ARG B O 1
ATOM 3438 N N . LEU B 1 109 ? 16.734 -1.149 8.578 1 79 109 LEU B N 1
ATOM 3439 C CA . LEU B 1 109 ? 16.188 -1.329 7.242 1 79 109 LEU B CA 1
ATOM 3440 C C . LEU B 1 109 ? 16.312 -0.049 6.422 1 79 109 LEU B C 1
ATOM 3442 O O . LEU B 1 109 ? 16.328 1.051 6.98 1 79 109 LEU B O 1
ATOM 3446 N N . ARG B 1 110 ? 16.5 -0.239 5.141 1 80.31 110 ARG B N 1
ATOM 3447 C CA . ARG B 1 110 ? 16.562 0.893 4.219 1 80.31 110 ARG B CA 1
ATOM 3448 C C . ARG B 1 110 ? 15.75 0.627 2.959 1 80.31 110 ARG B C 1
ATOM 3450 O O . ARG B 1 110 ? 15.375 -0.515 2.688 1 80.31 110 ARG B O 1
ATOM 3457 N N . GLY B 1 111 ? 15.445 1.725 2.408 1 81.44 111 GLY B N 1
ATOM 3458 C CA . GLY B 1 111 ? 14.875 1.633 1.073 1 81.44 111 GLY B CA 1
ATOM 3459 C C . GLY B 1 111 ? 13.5 0.991 1.054 1 81.44 111 GLY B C 1
ATOM 3460 O O . GLY B 1 111 ? 12.609 1.393 1.806 1 81.44 111 GLY B O 1
ATOM 3461 N N . PRO B 1 112 ? 13.359 0.061 0.156 1 83.31 112 PRO B N 1
ATOM 3462 C CA . PRO B 1 112 ? 12.031 -0.514 -0.054 1 83.31 112 PRO B CA 1
ATOM 3463 C C . PRO B 1 112 ? 11.539 -1.325 1.145 1 83.31 112 PRO B C 1
ATOM 3465 O O . PRO B 1 112 ? 10.336 -1.459 1.354 1 83.31 112 PRO B O 1
ATOM 3468 N N . TYR B 1 113 ? 12.383 -1.787 1.937 1 85.19 113 TYR B N 1
ATOM 3469 C CA . TYR B 1 113 ? 11.977 -2.605 3.072 1 85.19 113 TYR B CA 1
ATOM 3470 C C . TYR B 1 113 ? 11.336 -1.749 4.16 1 85.19 113 TYR B C 1
ATOM 3472 O O . TYR B 1 113 ? 10.328 -2.137 4.75 1 85.19 113 TYR B O 1
ATOM 3480 N N . LEU B 1 114 ? 11.992 -0.625 4.426 1 88.25 114 LEU B N 1
ATOM 3481 C CA . LEU B 1 114 ? 11.375 0.304 5.367 1 88.25 114 LEU B CA 1
ATOM 3482 C C . LEU B 1 114 ? 10.031 0.794 4.844 1 88.25 114 LEU B C 1
ATOM 3484 O O . LEU B 1 114 ? 9.062 0.881 5.602 1 88.25 114 LEU B O 1
ATOM 3488 N N . ALA B 1 115 ? 9.992 1.117 3.568 1 90.06 115 ALA B N 1
ATOM 3489 C CA . ALA B 1 115 ? 8.75 1.562 2.939 1 90.06 115 ALA B CA 1
ATOM 3490 C C . ALA B 1 115 ? 7.648 0.521 3.102 1 90.06 115 ALA B C 1
ATOM 3492 O O . ALA B 1 115 ? 6.5 0.864 3.381 1 90.06 115 ALA B O 1
ATOM 3493 N N . LEU B 1 116 ? 7.977 -0.704 2.996 1 90.06 116 LEU B N 1
ATOM 3494 C CA . LEU B 1 116 ? 7.004 -1.785 3.109 1 90.06 116 LEU B CA 1
ATOM 3495 C C . LEU B 1 116 ? 6.5 -1.912 4.543 1 90.06 116 LEU B C 1
ATOM 3497 O O . LEU B 1 116 ? 5.301 -2.094 4.77 1 90.06 116 LEU B O 1
ATOM 3501 N N . ILE B 1 117 ? 7.383 -1.809 5.477 1 90.12 117 ILE B N 1
ATOM 3502 C CA . ILE B 1 117 ? 7 -1.908 6.883 1 90.12 117 ILE B CA 1
ATOM 3503 C C . ILE B 1 117 ? 6.016 -0.793 7.23 1 90.12 117 ILE B C 1
ATOM 3505 O O . ILE B 1 117 ? 5 -1.035 7.883 1 90.12 117 ILE B O 1
ATOM 3509 N N . THR B 1 118 ? 6.391 0.367 6.793 1 94.81 118 THR B N 1
ATOM 3510 C CA . THR B 1 118 ? 5.504 1.484 7.094 1 94.81 118 THR B CA 1
ATOM 3511 C C . THR B 1 118 ? 4.172 1.333 6.359 1 94.81 118 THR B C 1
ATOM 3513 O O . THR B 1 118 ? 3.129 1.754 6.863 1 94.81 118 THR B O 1
ATOM 3516 N N . LEU B 1 119 ? 4.168 0.73 5.23 1 94.19 119 LEU B N 1
ATOM 3517 C CA . LEU B 1 119 ? 2.963 0.51 4.434 1 94.19 119 LEU B CA 1
ATOM 3518 C C . LEU B 1 119 ? 2.006 -0.438 5.145 1 94.19 119 LEU B C 1
ATOM 3520 O O . LEU B 1 119 ? 0.788 -0.25 5.094 1 94.19 119 LEU B O 1
ATOM 3524 N N . ILE B 1 120 ? 2.494 -1.425 5.812 1 94.75 120 ILE B N 1
ATOM 3525 C CA . ILE B 1 120 ? 1.693 -2.51 6.371 1 94.75 120 ILE B CA 1
ATOM 3526 C C . ILE B 1 120 ? 0.97 -2.029 7.625 1 94.75 120 ILE B C 1
ATOM 3528 O O . ILE B 1 120 ? -0.132 -2.492 7.93 1 94.75 120 ILE B O 1
ATOM 3532 N N . VAL B 1 121 ? 1.469 -1.02 8.312 1 95.38 121 VAL B N 1
ATOM 3533 C CA . VAL B 1 121 ? 0.938 -0.614 9.609 1 95.38 121 VAL B CA 1
ATOM 3534 C C . VAL B 1 121 ? -0.483 -0.081 9.438 1 95.38 121 VAL B C 1
ATOM 3536 O O . VAL B 1 121 ? -1.409 -0.545 10.109 1 95.38 121 VAL B O 1
ATOM 3539 N N . PRO B 1 122 ? -0.705 0.816 8.523 1 96.56 122 PRO B N 1
ATOM 3540 C CA . PRO B 1 122 ? -2.094 1.262 8.383 1 96.56 122 PRO B CA 1
ATOM 3541 C C . PRO B 1 122 ? -3.029 0.144 7.934 1 96.56 122 PRO B C 1
ATOM 3543 O O . PRO B 1 122 ? -4.215 0.147 8.281 1 96.56 122 PRO B O 1
ATOM 3546 N N . LEU B 1 123 ? -2.545 -0.82 7.199 1 94.12 123 LEU B N 1
ATOM 3547 C CA . LEU B 1 123 ? -3.373 -1.953 6.801 1 94.12 123 LEU B CA 1
ATOM 3548 C C . LEU B 1 123 ? -3.836 -2.742 8.023 1 94.12 123 LEU B C 1
ATOM 3550 O O . LEU B 1 123 ? -5.004 -3.129 8.109 1 94.12 123 LEU B O 1
ATOM 3554 N N . VAL B 1 124 ? -2.936 -2.906 8.969 1 94.12 124 VAL B N 1
ATOM 3555 C CA . VAL B 1 124 ? -3.271 -3.59 10.211 1 94.12 124 VAL B CA 1
ATOM 3556 C C . VAL B 1 124 ? -4.316 -2.781 10.984 1 94.12 124 VAL B C 1
ATOM 3558 O O . VAL B 1 124 ? -5.312 -3.334 11.453 1 94.12 124 VAL B O 1
ATOM 3561 N N . LEU B 1 125 ? -4.098 -1.55 11.039 1 96.56 125 LEU B N 1
ATOM 3562 C CA . LEU B 1 125 ? -4.957 -0.686 11.844 1 96.56 125 LEU B CA 1
ATOM 3563 C C . LEU B 1 125 ? -6.359 -0.606 11.25 1 96.56 125 LEU B C 1
ATOM 3565 O O . LEU B 1 125 ? -7.348 -0.592 11.984 1 96.56 125 LEU B O 1
ATOM 3569 N N . VAL B 1 126 ? -6.438 -0.528 9.945 1 95.94 126 VAL B N 1
ATOM 3570 C CA . VAL B 1 126 ? -7.746 -0.502 9.297 1 95.94 126 VAL B CA 1
ATOM 3571 C C . VAL B 1 126 ? -8.5 -1.792 9.609 1 95.94 126 VAL B C 1
ATOM 3573 O O . VAL B 1 126 ? -9.711 -1.765 9.867 1 95.94 126 VAL B O 1
ATOM 3576 N N . GLN B 1 127 ? -7.812 -2.918 9.633 1 93 127 GLN B N 1
ATOM 3577 C CA . GLN B 1 127 ? -8.453 -4.184 9.969 1 93 127 GLN B CA 1
ATOM 3578 C C . GLN B 1 127 ? -8.961 -4.176 11.406 1 93 127 GLN B C 1
ATOM 3580 O O . GLN B 1 127 ? -10.047 -4.688 11.695 1 93 127 GLN B O 1
ATOM 3585 N N . ILE B 1 128 ? -8.211 -3.607 12.266 1 94.06 128 ILE B N 1
ATOM 3586 C CA . ILE B 1 128 ? -8.609 -3.516 13.664 1 94.06 128 ILE B CA 1
ATOM 3587 C C . ILE B 1 128 ? -9.875 -2.66 13.781 1 94.06 128 ILE B C 1
ATOM 3589 O O . ILE B 1 128 ? -10.805 -3.016 14.5 1 94.06 128 ILE B O 1
ATOM 3593 N N . VAL B 1 129 ? -9.914 -1.564 13.086 1 96.31 129 VAL B N 1
ATOM 3594 C CA . VAL B 1 129 ? -11.078 -0.685 13.086 1 96.31 129 VAL B CA 1
ATOM 3595 C C . VAL B 1 129 ? -12.312 -1.452 12.602 1 96.31 129 VAL B C 1
ATOM 3597 O O . VAL B 1 129 ? -13.406 -1.292 13.148 1 96.31 129 VAL B O 1
ATOM 3600 N N . ASN B 1 130 ? -12.125 -2.311 11.648 1 92.38 130 ASN B N 1
ATOM 3601 C CA . ASN B 1 130 ? -13.234 -3.057 11.055 1 92.38 130 ASN B CA 1
ATOM 3602 C C . ASN B 1 130 ? -13.688 -4.195 11.969 1 92.38 130 ASN B C 1
ATOM 3604 O O . ASN B 1 130 ? -14.852 -4.582 11.945 1 92.38 130 ASN B O 1
ATOM 3608 N N . ILE B 1 131 ? -12.789 -4.727 12.773 1 91.44 131 ILE B N 1
ATOM 3609 C CA . ILE B 1 131 ? -13.086 -5.852 13.656 1 91.44 131 ILE B CA 1
ATOM 3610 C C . ILE B 1 131 ? -13.852 -5.363 14.883 1 91.44 131 ILE B C 1
ATOM 3612 O O . ILE B 1 131 ? -14.68 -6.09 15.43 1 91.44 131 ILE B O 1
ATOM 3616 N N . PHE B 1 132 ? -13.633 -4.043 15.242 1 92.38 132 PHE B N 1
ATOM 3617 C CA . PHE B 1 132 ? -14.289 -3.486 16.422 1 92.38 132 PHE B CA 1
ATOM 3618 C C . PHE B 1 132 ? -15.094 -2.248 16.047 1 92.38 132 PHE B C 1
ATOM 3620 O O . PHE B 1 132 ? -14.867 -1.165 16.594 1 92.38 132 PHE B O 1
ATOM 3627 N N . PRO B 1 133 ? -16.078 -2.418 15.258 1 93.38 133 PRO B N 1
ATOM 3628 C CA . PRO B 1 133 ? -16.844 -1.251 14.797 1 93.38 133 PRO B CA 1
ATOM 3629 C C . PRO B 1 133 ? -17.578 -0.538 15.93 1 93.38 133 PRO B C 1
ATOM 3631 O O . PRO B 1 133 ? -17.797 0.672 15.852 1 93.38 133 PRO B O 1
ATOM 3634 N N . ASP B 1 134 ? -17.953 -1.224 16.969 1 93.31 134 ASP B N 1
ATOM 3635 C CA . ASP B 1 134 ? -18.672 -0.613 18.078 1 93.31 134 ASP B CA 1
ATOM 3636 C C . ASP B 1 134 ? -17.812 0.402 18.812 1 93.31 134 ASP B C 1
ATOM 3638 O O . ASP B 1 134 ? -18.297 1.429 19.281 1 93.31 134 ASP B O 1
ATOM 3642 N N . THR B 1 135 ? -16.547 0.085 18.844 1 93.81 135 THR B N 1
ATOM 3643 C CA . THR B 1 135 ? -15.625 0.956 19.578 1 93.81 135 THR B CA 1
ATOM 3644 C C . THR B 1 135 ? -14.938 1.937 18.625 1 93.81 135 THR B C 1
ATOM 3646 O O . THR B 1 135 ? -14.695 3.088 18.984 1 93.81 135 THR B O 1
ATOM 3649 N N . LEU B 1 136 ? -14.672 1.489 17.375 1 96.94 136 LEU B N 1
ATOM 3650 C CA . LEU B 1 136 ? -13.805 2.275 16.516 1 96.94 136 LEU B CA 1
ATOM 3651 C C . LEU B 1 136 ? -14.578 2.814 15.312 1 96.94 136 LEU B C 1
ATOM 3653 O O . LEU B 1 136 ? -14.016 3.506 14.461 1 96.94 136 LEU B O 1
ATOM 3657 N N . GLY B 1 137 ? -15.867 2.477 15.234 1 96.38 137 GLY B N 1
ATOM 3658 C CA . GLY B 1 137 ? -16.766 3.111 14.281 1 96.38 137 GLY B CA 1
ATOM 3659 C C . GLY B 1 137 ? -16.812 2.402 12.945 1 96.38 137 GLY B C 1
ATOM 3660 O O . GLY B 1 137 ? -17.625 2.727 12.086 1 96.38 137 GLY B O 1
ATOM 3661 N N . GLY B 1 138 ? -15.906 1.428 12.703 1 95.69 138 GLY B N 1
ATOM 3662 C CA . GLY B 1 138 ? -15.883 0.722 11.438 1 95.69 138 GLY B CA 1
ATOM 3663 C C . GLY B 1 138 ? -15.719 1.646 10.242 1 95.69 138 GLY B C 1
ATOM 3664 O O . GLY B 1 138 ? -15.117 2.717 10.359 1 95.69 138 GLY B O 1
ATOM 3665 N N . GLU B 1 139 ? -16.219 1.209 9.094 1 91.62 139 GLU B N 1
ATOM 3666 C CA . GLU B 1 139 ? -16.078 1.98 7.863 1 91.62 139 GLU B CA 1
ATOM 3667 C C . GLU B 1 139 ? -16.922 3.258 7.918 1 91.62 139 GLU B C 1
ATOM 3669 O O . GLU B 1 139 ? -16.578 4.254 7.277 1 91.62 139 GLU B O 1
ATOM 3674 N N . GLY B 1 140 ? -17.953 3.254 8.719 1 93.56 140 GLY B N 1
ATOM 3675 C CA . GLY B 1 140 ? -18.875 4.371 8.805 1 93.56 140 GLY B CA 1
ATOM 3676 C C . GLY B 1 140 ? -18.344 5.52 9.641 1 93.56 140 GLY B C 1
ATOM 3677 O O . GLY B 1 140 ? -18.859 6.641 9.57 1 93.56 140 GLY B O 1
ATOM 3678 N N . GLY B 1 141 ? -17.281 5.254 10.445 1 96.56 141 GLY B N 1
ATOM 3679 C CA . GLY B 1 141 ? -16.672 6.309 11.227 1 96.56 141 GLY B CA 1
ATOM 3680 C C . GLY B 1 141 ? -17.281 6.465 12.609 1 96.56 141 GLY B C 1
ATOM 3681 O O . GLY B 1 141 ? -18.109 5.648 13.023 1 96.56 141 GLY B O 1
ATOM 3682 N N . LEU B 1 142 ? -16.812 7.379 13.312 1 97.25 142 LEU B N 1
ATOM 3683 C CA . LEU B 1 142 ? -17.234 7.695 14.664 1 97.25 142 LEU B CA 1
ATOM 3684 C C . LEU B 1 142 ? -18.078 8.969 14.688 1 97.25 142 LEU B C 1
ATOM 3686 O O . LEU B 1 142 ? -17.906 9.844 13.836 1 97.25 142 LEU B O 1
ATOM 3690 N N . GLN B 1 143 ? -19.031 9.039 15.633 1 95.88 143 GLN B N 1
ATOM 3691 C CA . GLN B 1 143 ? -19.891 10.211 15.734 1 95.88 143 GLN B CA 1
ATOM 3692 C C . GLN B 1 143 ? -20 10.695 17.188 1 95.88 143 GLN B C 1
ATOM 3694 O O . GLN B 1 143 ? -19.734 9.938 18.109 1 95.88 143 GLN B O 1
ATOM 3699 N N . GLY B 1 144 ? -20.281 12.031 17.297 1 94.69 144 GLY B N 1
ATOM 3700 C CA . GLY B 1 144 ? -20.656 12.562 18.594 1 94.69 144 GLY B CA 1
ATOM 3701 C C . GLY B 1 144 ? -19.469 13.055 19.406 1 94.69 144 GLY B C 1
ATOM 3702 O O . GLY B 1 144 ? -19.5 13.086 20.625 1 94.69 144 GLY B O 1
ATOM 3703 N N . LEU B 1 145 ? -18.375 13.312 18.75 1 96.44 145 LEU B N 1
ATOM 3704 C CA . LEU B 1 145 ? -17.219 13.852 19.453 1 96.44 145 LEU B CA 1
ATOM 3705 C C . LEU B 1 145 ? -17.5 15.273 19.938 1 96.44 145 LEU B C 1
ATOM 3707 O O . LEU B 1 145 ? -18.188 16.031 19.266 1 96.44 145 LEU B O 1
ATOM 3711 N N . ASP B 1 146 ? -16.969 15.547 21.109 1 95.5 146 ASP B N 1
ATOM 3712 C CA . ASP B 1 146 ? -17.047 16.922 21.594 1 95.5 146 ASP B CA 1
ATOM 3713 C C . ASP B 1 146 ? -16.312 17.875 20.656 1 95.5 146 ASP B C 1
ATOM 3715 O O . ASP B 1 146 ? -15.273 17.531 20.078 1 95.5 146 ASP B O 1
ATOM 3719 N N . PRO B 1 147 ? -16.875 19.031 20.562 1 92.19 147 PRO B N 1
ATOM 3720 C CA . PRO B 1 147 ? -16.188 20.031 19.734 1 92.19 147 PRO B CA 1
ATOM 3721 C C . PRO B 1 147 ? -14.852 20.453 20.328 1 92.19 147 PRO B C 1
ATOM 3723 O O . PRO B 1 147 ? -14.641 20.359 21.531 1 92.19 147 PRO B O 1
ATOM 3726 N N . LEU B 1 148 ? -13.984 20.875 19.453 1 91.5 148 LEU B N 1
ATOM 3727 C CA . LEU B 1 148 ? -12.656 21.328 19.859 1 91.5 148 LEU B CA 1
ATOM 3728 C C . LEU B 1 148 ? -12.75 22.406 20.938 1 91.5 148 LEU B C 1
ATOM 3730 O O . LEU B 1 148 ? -12.078 22.312 21.969 1 91.5 148 LEU B O 1
ATOM 3734 N N . ILE B 1 149 ? -13.508 23.391 20.688 1 88.38 149 ILE B N 1
ATOM 3735 C CA . ILE B 1 149 ? -13.836 24.453 21.625 1 88.38 149 ILE B CA 1
ATOM 3736 C C . ILE B 1 149 ? -15.344 24.672 21.672 1 88.38 149 ILE B C 1
ATOM 3738 O O . ILE B 1 149 ? -15.984 24.844 20.625 1 88.38 149 ILE B O 1
ATOM 3742 N N . ALA B 1 150 ? -15.844 24.594 22.812 1 85.25 150 ALA B N 1
ATOM 3743 C CA . ALA B 1 150 ? -17.281 24.812 22.953 1 85.25 150 ALA B CA 1
ATOM 3744 C C . ALA B 1 150 ? -17.641 26.281 22.781 1 85.25 150 ALA B C 1
ATOM 3746 O O . ALA B 1 150 ? -17 27.156 23.375 1 85.25 150 ALA B O 1
ATOM 3747 N N . VAL B 1 151 ? -18.422 26.531 21.734 1 83.44 151 VAL B N 1
ATOM 3748 C CA . VAL B 1 151 ? -18.953 27.875 21.516 1 83.44 151 VAL B CA 1
ATOM 3749 C C . VAL B 1 151 ? -20.469 27.859 21.688 1 83.44 151 VAL B C 1
ATOM 3751 O O . VAL B 1 151 ? -21.203 27.625 20.719 1 83.44 151 VAL B O 1
ATOM 3754 N N . ASP B 1 152 ? -20.875 27.984 22.797 1 79.62 152 ASP B N 1
ATOM 3755 C CA . ASP B 1 152 ? -22.297 27.844 23.125 1 79.62 152 ASP B CA 1
ATOM 3756 C C . ASP B 1 152 ? -23 29.203 23.047 1 79.62 152 ASP B C 1
ATOM 3758 O O . ASP B 1 152 ? -24.219 29.25 22.859 1 79.62 152 ASP B O 1
ATOM 3762 N N . GLU B 1 153 ? -22.234 30.281 23.234 1 76.12 153 GLU B N 1
ATOM 3763 C CA . GLU B 1 153 ? -22.797 31.625 23.156 1 76.12 153 GLU B CA 1
ATOM 3764 C C . GLU B 1 153 ? -22.047 32.469 22.125 1 76.12 153 GLU B C 1
ATOM 3766 O O . GLU B 1 153 ? -20.859 32.25 21.875 1 76.12 153 GLU B O 1
ATOM 3771 N N . PRO B 1 154 ? -22.875 33.344 21.453 1 80.75 154 PRO B N 1
ATOM 3772 C CA . PRO B 1 154 ? -22.219 34.219 20.469 1 80.75 154 PRO B CA 1
ATOM 3773 C C . PRO B 1 154 ? -21.062 35.031 21.062 1 80.75 154 PRO B C 1
ATOM 3775 O O . PRO B 1 154 ? -21.141 35.469 22.203 1 80.75 154 PRO B O 1
ATOM 3778 N N . ILE B 1 155 ? -20.109 35.094 20.344 1 82.81 155 ILE B N 1
ATOM 3779 C CA . ILE B 1 155 ? -18.938 35.875 20.703 1 82.81 155 ILE B CA 1
ATOM 3780 C C . ILE B 1 155 ? -19.094 37.312 20.156 1 82.81 155 ILE B C 1
ATOM 3782 O O . ILE B 1 155 ? -19.172 37.5 18.938 1 82.81 155 ILE B O 1
ATOM 3786 N N . GLY B 1 156 ? -19.156 38.219 20.969 1 81.25 156 GLY B N 1
ATOM 3787 C CA . GLY B 1 156 ? -19.484 39.594 20.672 1 81.25 156 GLY B CA 1
ATOM 3788 C C . GLY B 1 156 ? -18.672 40.188 19.531 1 81.25 156 GLY B C 1
ATOM 3789 O O . GLY B 1 156 ? -19.219 40.719 18.562 1 81.25 156 GLY B O 1
ATOM 3790 N N . ILE B 1 157 ? -17.391 40.031 19.625 1 81.69 157 ILE B N 1
ATOM 3791 C CA . ILE B 1 157 ? -16.5 40.625 18.625 1 81.69 157 ILE B CA 1
ATOM 3792 C C . ILE B 1 157 ? -16.781 40.031 17.25 1 81.69 157 ILE B C 1
ATOM 3794 O O . ILE B 1 157 ? -16.719 40.75 16.234 1 81.69 157 ILE B O 1
ATOM 3798 N N . LEU B 1 158 ? -17.094 38.812 17.188 1 84.12 158 LEU B N 1
ATOM 3799 C CA . LEU B 1 158 ? -17.375 38.156 15.922 1 84.12 158 LEU B CA 1
ATOM 3800 C C . LEU B 1 158 ? -18.734 38.594 15.375 1 84.12 158 LEU B C 1
ATOM 3802 O O . LEU B 1 158 ? -18.891 38.75 14.164 1 84.12 158 LEU B O 1
ATOM 3806 N N . SER B 1 159 ? -19.641 38.75 16.266 1 82.5 159 SER B N 1
ATOM 3807 C CA . SER B 1 159 ? -20.953 39.281 15.859 1 82.5 159 SER B CA 1
ATOM 3808 C C . SER B 1 159 ? -20.828 40.688 15.281 1 82.5 159 SER B C 1
ATOM 3810 O O . SER B 1 159 ? -21.5 41.031 14.305 1 82.5 159 SER B O 1
ATOM 3812 N N . ALA B 1 160 ? -19.984 41.344 15.914 1 80.38 160 ALA B N 1
ATOM 3813 C CA . ALA B 1 160 ? -19.781 42.719 15.508 1 80.38 160 ALA B CA 1
ATOM 3814 C C . ALA B 1 160 ? -19.188 42.812 14.109 1 80.38 160 ALA B C 1
ATOM 3816 O O . ALA B 1 160 ? -19.422 43.781 13.391 1 80.38 160 ALA B O 1
ATOM 3817 N N . ILE B 1 161 ? -18.484 41.844 13.766 1 79.06 161 ILE B N 1
ATOM 3818 C CA . ILE B 1 161 ? -17.797 41.906 12.477 1 79.06 161 ILE B CA 1
ATOM 3819 C C . ILE B 1 161 ? -18.594 41.125 11.422 1 79.06 161 ILE B C 1
ATOM 3821 O O . ILE B 1 161 ? -18.062 40.812 10.352 1 79.06 161 ILE B O 1
ATOM 3825 N N . GLY B 1 162 ? -19.828 40.688 11.758 1 77.94 162 GLY B N 1
ATOM 3826 C CA . GLY B 1 162 ? -20.734 40.25 10.719 1 77.94 162 GLY B CA 1
ATOM 3827 C C . GLY B 1 162 ? -21.031 38.75 10.781 1 77.94 162 GLY B C 1
ATOM 3828 O O . GLY B 1 162 ? -21.734 38.219 9.922 1 77.94 162 GLY B O 1
ATOM 3829 N N . PHE B 1 163 ? -20.516 38.188 11.859 1 81.56 163 PHE B N 1
ATOM 3830 C CA . PHE B 1 163 ? -20.828 36.75 11.977 1 81.56 163 PHE B CA 1
ATOM 3831 C C . PHE B 1 163 ? -22.062 36.531 12.859 1 81.56 163 PHE B C 1
ATOM 3833 O O . PHE B 1 163 ? -22.109 37.062 13.984 1 81.56 163 PHE B O 1
ATOM 3840 N N . GLU B 1 164 ? -23.062 36.062 12.5 1 74.38 164 GLU B N 1
ATOM 3841 C CA . GLU B 1 164 ? -24.359 36.125 13.172 1 74.38 164 GLU B CA 1
ATOM 3842 C C . GLU B 1 164 ? -24.641 34.875 13.977 1 74.38 164 GLU B C 1
ATOM 3844 O O . GLU B 1 164 ? -25.312 34.938 15.016 1 74.38 164 GLU B O 1
ATOM 3849 N N . GLY B 1 165 ? -24 33.719 13.648 1 82.69 165 GLY B N 1
ATOM 3850 C CA . GLY B 1 165 ? -24.453 32.469 14.258 1 82.69 165 GLY B CA 1
ATOM 3851 C C . GLY B 1 165 ? -23.344 31.703 14.953 1 82.69 165 GLY B C 1
ATOM 3852 O O . GLY B 1 165 ? -22.172 31.969 14.742 1 82.69 165 GLY B O 1
ATOM 3853 N N . THR B 1 166 ? -23.922 30.922 16.016 1 83.5 166 THR B N 1
ATOM 3854 C CA . THR B 1 166 ? -23 30.125 16.812 1 83.5 166 THR B CA 1
ATOM 3855 C C . THR B 1 166 ? -22.172 29.203 15.922 1 83.5 166 THR B C 1
ATOM 3857 O O . THR B 1 166 ? -21 28.953 16.203 1 83.5 166 THR B O 1
ATOM 3860 N N . PHE B 1 167 ? -22.828 28.797 14.898 1 85 167 PHE B N 1
ATOM 3861 C CA . PHE B 1 167 ? -22.109 27.938 13.953 1 85 167 PHE B CA 1
ATOM 3862 C C . PHE B 1 167 ? -20.969 28.703 13.305 1 85 167 PHE B C 1
ATOM 3864 O O . PHE B 1 167 ? -19.828 28.188 13.258 1 85 167 PHE B O 1
ATOM 3871 N N . GLU B 1 168 ? -21.219 29.875 12.906 1 88.62 168 GLU B N 1
ATOM 3872 C CA . GLU B 1 168 ? -20.203 30.688 12.273 1 88.62 168 GLU B CA 1
ATOM 3873 C C . GLU B 1 168 ? -19.078 31.031 13.25 1 88.62 168 GLU B C 1
ATOM 3875 O O . GLU B 1 168 ? -17.906 31.047 12.883 1 88.62 168 GLU B O 1
ATOM 3880 N N . HIS B 1 169 ? -19.547 31.312 14.43 1 90.06 169 HIS B N 1
ATOM 3881 C CA . HIS B 1 169 ? -18.562 31.625 15.461 1 90.06 169 HIS B CA 1
ATOM 3882 C C . HIS B 1 169 ? -17.641 30.438 15.711 1 90.06 169 HIS B C 1
ATOM 3884 O O . HIS B 1 169 ? -16.422 30.625 15.828 1 90.06 169 HIS B O 1
ATOM 3890 N N . ARG B 1 170 ? -18.203 29.312 15.727 1 90.25 170 ARG B N 1
ATOM 3891 C CA . ARG B 1 170 ? -17.422 28.109 15.938 1 90.25 170 ARG B CA 1
ATOM 3892 C C . ARG B 1 170 ? -16.422 27.891 14.797 1 90.25 170 ARG B C 1
ATOM 3894 O O . ARG B 1 170 ? -15.266 27.531 15.031 1 90.25 170 ARG 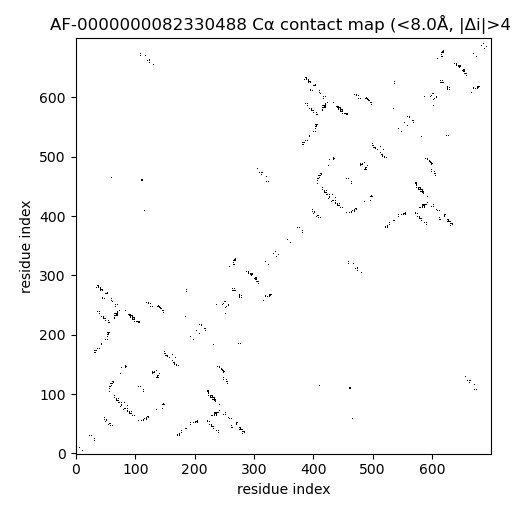B O 1
ATOM 3901 N N . VAL B 1 171 ? -16.859 28.094 13.602 1 92.88 171 VAL B N 1
ATOM 3902 C CA . VAL B 1 171 ? -16.016 27.875 12.43 1 92.88 171 VAL B CA 1
ATOM 3903 C C . VAL B 1 171 ? -14.828 28.844 12.469 1 92.88 171 VAL B C 1
ATOM 3905 O O . VAL B 1 171 ? -13.695 28.438 12.18 1 92.88 171 VAL B O 1
ATOM 3908 N N . VAL B 1 172 ? -15.078 30.062 12.891 1 93.06 172 VAL B N 1
ATOM 3909 C CA . VAL B 1 172 ? -14.023 31.078 12.945 1 93.06 172 VAL B CA 1
ATOM 3910 C C . VAL B 1 172 ? -13.016 30.703 14.039 1 93.06 172 VAL B C 1
ATOM 3912 O O . VAL B 1 172 ? -11.805 30.781 13.82 1 93.06 172 VAL B O 1
ATOM 3915 N N . VAL B 1 173 ? -13.531 30.297 15.164 1 92.75 173 VAL B N 1
ATOM 3916 C CA . VAL B 1 173 ? -12.664 29.922 16.281 1 92.75 173 VAL B CA 1
ATOM 3917 C C . VAL B 1 173 ? -11.805 28.734 15.883 1 92.75 173 VAL B C 1
ATOM 3919 O O . VAL B 1 173 ? -10.594 28.734 16.109 1 92.75 173 VAL B O 1
ATOM 3922 N N . TYR B 1 174 ? -12.438 27.719 15.281 1 94.69 174 TYR B N 1
ATOM 3923 C CA . TYR B 1 174 ? -11.711 26.531 14.836 1 94.69 174 TYR B CA 1
ATOM 3924 C C . TYR B 1 174 ? -10.633 26.906 13.828 1 94.69 174 TYR B C 1
ATOM 3926 O O . TYR B 1 174 ? -9.531 26.344 13.852 1 94.69 174 TYR B O 1
ATOM 3934 N N . TYR B 1 175 ? -10.953 27.812 12.969 1 96.12 175 TYR B N 1
ATOM 3935 C CA . TYR B 1 175 ? -10 28.25 11.953 1 96.12 175 TYR B CA 1
ATOM 3936 C C . TYR B 1 175 ? -8.75 28.844 12.586 1 96.12 175 TYR B C 1
ATOM 3938 O O . TYR B 1 175 ? -7.629 28.5 12.211 1 96.12 175 TYR B O 1
ATOM 3946 N N . TYR B 1 176 ? -8.922 29.734 13.523 1 95.44 176 TYR B N 1
ATOM 3947 C CA . TYR B 1 176 ? -7.77 30.406 14.117 1 95.44 176 TYR B CA 1
ATOM 3948 C C . TYR B 1 176 ? -6.953 29.438 14.969 1 95.44 176 TYR B C 1
ATOM 3950 O O . TYR B 1 176 ? -5.734 29.562 15.07 1 95.44 176 TYR B O 1
ATOM 3958 N N . VAL B 1 177 ? -7.633 28.438 15.578 1 95.94 177 VAL B N 1
ATOM 3959 C CA . VAL B 1 177 ? -6.895 27.391 16.281 1 95.94 177 VAL B CA 1
ATOM 3960 C C . VAL B 1 177 ? -6.047 26.594 15.297 1 95.94 177 VAL B C 1
ATOM 3962 O O . VAL B 1 177 ? -4.859 26.359 15.531 1 95.94 177 VAL B O 1
ATOM 3965 N N . ALA B 1 178 ? -6.684 26.156 14.172 1 97.88 178 ALA B N 1
ATOM 3966 C CA . ALA B 1 178 ? -5.965 25.438 13.133 1 97.88 178 ALA B CA 1
ATOM 3967 C C . ALA B 1 178 ? -4.801 26.25 12.586 1 97.88 178 ALA B C 1
ATOM 3969 O O . ALA B 1 178 ? -3.703 25.734 12.375 1 97.88 178 ALA B O 1
ATOM 3970 N N . LEU B 1 179 ? -5.031 27.562 12.367 1 98.06 179 LEU B N 1
ATOM 3971 C CA . LEU B 1 179 ? -3.998 28.453 11.844 1 98.06 179 LEU B CA 1
ATOM 3972 C C . LEU B 1 179 ? -2.846 28.594 12.828 1 98.06 179 LEU B C 1
ATOM 3974 O O . LEU B 1 179 ? -1.678 28.531 12.438 1 98.06 179 LEU B O 1
ATOM 3978 N N . ALA B 1 180 ? -3.197 28.812 14.07 1 97.88 180 ALA B N 1
ATOM 3979 C CA . ALA B 1 180 ? -2.168 28.938 15.094 1 97.88 180 ALA B CA 1
ATOM 3980 C C . ALA B 1 180 ? -1.312 27.688 15.18 1 97.88 180 ALA B C 1
ATOM 3982 O O . ALA B 1 180 ? -0.083 27.766 15.258 1 97.88 180 ALA B O 1
ATOM 3983 N N . LEU B 1 181 ? -1.961 26.531 15.156 1 98.38 181 LEU B N 1
ATOM 3984 C CA . LEU B 1 181 ? -1.238 25.266 15.211 1 98.38 181 LEU B CA 1
ATOM 3985 C C . LEU B 1 181 ? -0.376 25.078 13.969 1 98.38 181 LEU B C 1
ATOM 3987 O O . LEU B 1 181 ? 0.777 24.656 14.062 1 98.38 181 LEU B O 1
ATOM 3991 N N . PHE B 1 182 ? -0.959 25.344 12.812 1 98.62 182 PHE B N 1
ATOM 3992 C CA . PHE B 1 182 ? -0.236 25.234 11.555 1 98.62 182 PHE B CA 1
ATOM 3993 C C . PHE B 1 182 ? 1.023 26.094 11.578 1 98.62 182 PHE B C 1
ATOM 3995 O O . PHE B 1 182 ? 2.105 25.625 11.211 1 98.62 182 PHE B O 1
ATOM 4002 N N . LEU B 1 183 ? 0.912 27.359 11.984 1 98.12 183 LEU B N 1
ATOM 4003 C CA . LEU B 1 183 ? 2.037 28.297 12.016 1 98.12 183 LEU B CA 1
ATOM 4004 C C . LEU B 1 183 ? 3.076 27.844 13.039 1 98.12 183 LEU B C 1
ATOM 4006 O O . LEU B 1 183 ? 4.281 27.984 12.812 1 98.12 183 LEU B O 1
ATOM 4010 N N . ALA B 1 184 ? 2.637 27.359 14.18 1 98.44 184 ALA B N 1
ATOM 4011 C CA . ALA B 1 184 ? 3.557 26.859 15.195 1 98.44 184 ALA B CA 1
ATOM 4012 C C . ALA B 1 184 ? 4.363 25.672 14.672 1 98.44 184 ALA B C 1
ATOM 4014 O O . ALA B 1 184 ? 5.582 25.609 14.859 1 98.44 184 ALA B O 1
ATOM 4015 N N . ILE B 1 185 ? 3.658 24.734 14.039 1 98.56 185 ILE B N 1
ATOM 4016 C CA . ILE B 1 185 ? 4.312 23.547 13.508 1 98.56 185 ILE B CA 1
ATOM 4017 C C . ILE B 1 185 ? 5.246 23.938 12.367 1 98.56 185 ILE B C 1
ATOM 4019 O O . ILE B 1 185 ? 6.355 23.406 12.25 1 98.56 185 ILE B O 1
ATOM 4023 N N . TYR B 1 186 ? 4.762 24.812 11.5 1 97.75 186 TYR B N 1
ATOM 4024 C CA . TYR B 1 186 ? 5.613 25.328 10.43 1 97.75 186 TYR B CA 1
ATOM 4025 C C . TYR B 1 186 ? 6.891 25.938 10.992 1 97.75 186 TYR B C 1
ATOM 4027 O O . TYR B 1 186 ? 7.988 25.641 10.516 1 97.75 186 TYR B O 1
ATOM 4035 N N . ALA B 1 187 ? 6.73 26.828 11.984 1 97.12 187 ALA B N 1
ATOM 4036 C CA . ALA B 1 187 ? 7.883 27.469 12.609 1 97.12 187 ALA B CA 1
ATOM 4037 C C . ALA B 1 187 ? 8.82 26.438 13.234 1 97.12 187 ALA B C 1
ATOM 4039 O O . ALA B 1 187 ? 10.039 26.531 13.094 1 97.12 187 ALA B O 1
ATOM 4040 N N . LEU B 1 188 ? 8.211 25.453 13.883 1 97.88 188 LEU B N 1
ATOM 4041 C CA . LEU B 1 188 ? 8.984 24.406 14.523 1 97.88 188 LEU B CA 1
ATOM 4042 C C . LEU B 1 188 ? 9.828 23.656 13.492 1 97.88 188 LEU B C 1
ATOM 4044 O O . LEU B 1 188 ? 11.039 23.5 13.664 1 97.88 188 LEU B O 1
ATOM 4048 N N . PHE B 1 189 ? 9.188 23.141 12.445 1 97.75 189 PHE B N 1
ATOM 4049 C CA . PHE B 1 189 ? 9.906 22.375 11.43 1 97.75 189 PHE B CA 1
ATOM 4050 C C . PHE B 1 189 ? 10.883 23.266 10.664 1 97.75 189 PHE B C 1
ATOM 4052 O O . PHE B 1 189 ? 11.953 22.828 10.273 1 97.75 189 PHE B O 1
ATOM 4059 N N . TYR B 1 190 ? 10.484 24.516 10.477 1 93.25 190 TYR B N 1
ATOM 4060 C CA . TYR B 1 190 ? 11.359 25.469 9.805 1 93.25 190 TYR B CA 1
ATOM 4061 C C . TYR B 1 190 ? 12.656 25.656 10.578 1 93.25 190 TYR B C 1
ATOM 4063 O O . TYR B 1 190 ? 13.742 25.641 10 1 93.25 190 TYR B O 1
ATOM 4071 N N . VAL B 1 191 ? 12.586 25.828 11.859 1 95.19 191 VAL B N 1
ATOM 4072 C CA . VAL B 1 191 ? 13.75 26.031 12.703 1 95.19 191 VAL B CA 1
ATOM 4073 C C . VAL B 1 191 ? 14.57 24.75 12.781 1 95.19 191 VAL B C 1
ATOM 4075 O O . VAL B 1 191 ? 15.797 24.766 12.664 1 95.19 191 VAL B O 1
ATOM 4078 N N . PHE B 1 192 ? 13.953 23.578 12.898 1 95 192 PHE B N 1
ATOM 4079 C CA . PHE B 1 192 ? 14.641 22.297 13.039 1 95 192 PHE B CA 1
ATOM 4080 C C . PHE B 1 192 ? 15.406 21.953 11.773 1 95 192 PHE B C 1
ATOM 4082 O O . PHE B 1 192 ? 16.531 21.453 11.836 1 95 192 PHE B O 1
ATOM 4089 N N . THR B 1 193 ? 14.812 22.219 10.625 1 93.38 193 THR B N 1
ATOM 4090 C CA . THR B 1 193 ? 15.438 21.812 9.375 1 93.38 193 THR B CA 1
ATOM 4091 C C . THR B 1 193 ? 16.578 22.75 9.008 1 93.38 193 THR B C 1
ATOM 4093 O O . THR B 1 193 ? 17.391 22.422 8.133 1 93.38 193 THR B O 1
ATOM 4096 N N . ARG B 1 194 ? 16.688 23.906 9.703 1 93.44 194 ARG B N 1
ATOM 4097 C CA . ARG B 1 194 ? 17.797 24.844 9.484 1 93.44 194 ARG B CA 1
ATOM 4098 C C . ARG B 1 194 ? 18.812 24.766 10.625 1 93.44 194 ARG B C 1
ATOM 4100 O O . ARG B 1 194 ? 19.75 25.562 10.664 1 93.44 194 ARG B O 1
ATOM 4107 N N . SER B 1 195 ? 18.672 23.859 11.43 1 96.69 195 SER B N 1
ATOM 4108 C CA . SER B 1 195 ? 19.578 23.609 12.539 1 96.69 195 SER B CA 1
ATOM 4109 C C . SER B 1 195 ? 20.562 22.484 12.211 1 96.69 195 SER B C 1
ATOM 4111 O O . SER B 1 195 ? 20.625 22.031 11.07 1 96.69 195 SER B O 1
ATOM 4113 N N . TYR B 1 196 ? 21.344 22.125 13.242 1 96.06 196 TYR B N 1
ATOM 4114 C CA . TYR B 1 196 ? 22.281 21.016 13.148 1 96.06 196 TYR B CA 1
ATOM 4115 C C . TYR B 1 196 ? 21.562 19.719 12.82 1 96.06 196 TYR B C 1
ATOM 4117 O O . TYR B 1 196 ? 22.031 18.938 11.984 1 96.06 196 TYR B O 1
ATOM 4125 N N . VAL B 1 197 ? 20.438 19.562 13.359 1 96 197 VAL B N 1
ATOM 4126 C CA . VAL B 1 197 ? 19.656 18.344 13.156 1 96 197 VAL B CA 1
ATOM 4127 C C . VAL B 1 197 ? 19.234 18.25 11.688 1 96 197 VAL B C 1
ATOM 4129 O O . VAL B 1 197 ? 19.359 17.188 11.078 1 96 197 VAL B O 1
ATOM 4132 N N . GLY B 1 198 ? 18.766 19.312 11.141 1 96.5 198 GLY B N 1
ATOM 4133 C CA . GLY B 1 198 ? 18.375 19.344 9.734 1 96.5 198 GLY B CA 1
ATOM 4134 C C . GLY B 1 198 ? 19.531 19.016 8.797 1 96.5 198 GLY B C 1
ATOM 4135 O O . GLY B 1 198 ? 19.328 18.312 7.797 1 96.5 198 GLY B O 1
ATOM 4136 N N . SER B 1 199 ? 20.703 19.469 9.188 1 96.81 199 SER B N 1
ATOM 4137 C CA . SER B 1 199 ? 21.875 19.219 8.375 1 96.81 199 SER B CA 1
ATOM 4138 C C . SER B 1 199 ? 22.25 17.734 8.398 1 96.81 199 SER B C 1
ATOM 4140 O O . SER B 1 199 ? 22.656 17.172 7.379 1 96.81 199 SER B O 1
ATOM 4142 N N . ILE B 1 200 ? 22.078 17.172 9.5 1 97.44 200 ILE B N 1
ATOM 4143 C CA . ILE B 1 200 ? 22.375 15.75 9.609 1 97.44 200 ILE B CA 1
ATOM 4144 C C . ILE B 1 200 ? 21.344 14.938 8.828 1 97.44 200 ILE B C 1
ATOM 4146 O O . ILE B 1 200 ? 21.688 13.953 8.164 1 97.44 200 ILE B O 1
ATOM 4150 N N . PHE B 1 201 ? 20.062 15.352 8.906 1 97.25 201 PHE B N 1
ATOM 4151 C CA . PHE B 1 201 ? 19.031 14.695 8.133 1 97.25 201 PHE B CA 1
ATOM 4152 C C . PHE B 1 201 ? 19.375 14.68 6.648 1 97.25 201 PHE B C 1
ATOM 4154 O O . PHE B 1 201 ? 19.359 13.633 6.008 1 97.25 201 PHE B O 1
ATOM 4161 N N . THR B 1 202 ? 19.75 15.789 6.145 1 96.38 202 THR B N 1
ATOM 4162 C CA . THR B 1 202 ? 20.094 15.938 4.734 1 96.38 202 THR B CA 1
ATOM 4163 C C . THR B 1 202 ? 21.312 15.094 4.379 1 96.38 202 THR B C 1
ATOM 4165 O O . THR B 1 202 ? 21.359 14.484 3.311 1 96.38 202 THR B O 1
ATOM 4168 N N . ALA B 1 203 ? 22.297 15.086 5.27 1 96.88 203 ALA B N 1
ATOM 4169 C CA . ALA B 1 203 ? 23.484 14.273 5.055 1 96.88 203 ALA B CA 1
ATOM 4170 C C . ALA B 1 203 ? 23.141 12.789 4.984 1 96.88 203 ALA B C 1
ATOM 4172 O O . ALA B 1 203 ? 23.703 12.047 4.176 1 96.88 203 ALA B O 1
ATOM 4173 N N . ILE B 1 204 ? 22.219 12.352 5.844 1 94.81 204 ILE B N 1
ATOM 4174 C CA . ILE B 1 204 ? 21.766 10.969 5.844 1 94.81 204 ILE B CA 1
ATOM 4175 C C . ILE B 1 204 ? 21.109 10.641 4.508 1 94.81 204 ILE B C 1
ATOM 4177 O O . ILE B 1 204 ? 21.359 9.578 3.928 1 94.81 204 ILE B O 1
ATOM 4181 N N . ARG B 1 205 ? 20.266 11.531 4.055 1 93.56 205 ARG B N 1
ATOM 4182 C CA . ARG B 1 205 ? 19.578 11.344 2.781 1 93.56 205 ARG B CA 1
ATOM 4183 C C . ARG B 1 205 ? 20.578 11.195 1.638 1 93.56 205 ARG B C 1
ATOM 4185 O O . ARG B 1 205 ? 20.359 10.398 0.723 1 93.56 205 ARG B O 1
ATOM 4192 N N . GLU B 1 206 ? 21.625 11.93 1.729 1 92.38 206 GLU B N 1
ATOM 4193 C CA . GLU B 1 206 ? 22.609 11.938 0.653 1 92.38 206 GLU B CA 1
ATOM 4194 C C . GLU B 1 206 ? 23.484 10.703 0.702 1 92.38 206 GLU B C 1
ATOM 4196 O O . GLU B 1 206 ? 23.734 10.062 -0.325 1 92.38 206 GLU B O 1
ATOM 4201 N N . ASP B 1 207 ? 24.047 10.461 1.852 1 94.25 207 ASP B N 1
ATOM 4202 C CA . ASP B 1 207 ? 24.922 9.305 2.006 1 94.25 207 ASP B CA 1
ATOM 4203 C C . ASP B 1 207 ? 25 8.867 3.467 1 94.25 207 ASP B C 1
ATOM 4205 O O . ASP B 1 207 ? 25.859 9.336 4.219 1 94.25 207 ASP B O 1
ATOM 4209 N N . GLU B 1 208 ? 24.156 7.918 3.748 1 92.88 208 GLU B N 1
ATOM 4210 C CA . GLU B 1 208 ? 24.094 7.469 5.133 1 92.88 208 GLU B CA 1
ATOM 4211 C C . GLU B 1 208 ? 25.406 6.84 5.578 1 92.88 208 GLU B C 1
ATOM 4213 O O . GLU B 1 208 ? 25.812 6.977 6.738 1 92.88 208 GLU B O 1
ATOM 4218 N N . ASP B 1 209 ? 26.047 6.109 4.703 1 92.12 209 ASP B N 1
ATOM 4219 C CA . ASP B 1 209 ? 27.312 5.461 5.035 1 92.12 209 ASP B CA 1
ATOM 4220 C C . ASP B 1 209 ? 28.391 6.496 5.359 1 92.12 209 ASP B C 1
ATOM 4222 O O . ASP B 1 209 ? 29.203 6.293 6.262 1 92.12 209 ASP B O 1
ATOM 4226 N N . ALA B 1 210 ? 28.375 7.582 4.656 1 95 210 ALA B N 1
ATOM 4227 C CA . ALA B 1 210 ? 29.328 8.656 4.93 1 95 210 ALA B CA 1
ATOM 4228 C C . ALA B 1 210 ? 29.078 9.266 6.309 1 95 210 ALA B C 1
ATOM 4230 O O . ALA B 1 210 ? 30.031 9.602 7.023 1 95 210 ALA B O 1
ATOM 4231 N N . VAL B 1 211 ? 27.844 9.398 6.695 1 95.88 211 VAL B N 1
ATOM 4232 C CA . VAL B 1 211 ? 27.469 9.938 8 1 95.88 211 VAL B CA 1
ATOM 4233 C C . VAL B 1 211 ? 28.016 9.023 9.102 1 95.88 211 VAL B C 1
ATOM 4235 O O . VAL B 1 211 ? 28.609 9.5 10.078 1 95.88 211 VAL B O 1
ATOM 4238 N N . ARG B 1 212 ? 27.906 7.75 8.914 1 93.44 212 ARG B N 1
ATOM 4239 C CA . ARG B 1 212 ? 28.406 6.781 9.891 1 93.44 212 ARG B CA 1
ATOM 4240 C C . ARG B 1 212 ? 29.922 6.793 9.945 1 93.44 212 ARG B C 1
ATOM 4242 O O . ARG B 1 212 ? 30.5 6.645 11.023 1 93.44 212 ARG B O 1
ATOM 4249 N N . ALA B 1 213 ? 30.5 6.98 8.867 1 96.31 213 ALA B N 1
ATOM 4250 C CA . ALA B 1 213 ? 31.969 6.961 8.766 1 96.31 213 ALA B CA 1
ATOM 4251 C C . ALA B 1 213 ? 32.594 8.094 9.57 1 96.31 213 ALA B C 1
ATOM 4253 O O . ALA B 1 213 ? 33.719 7.969 10.055 1 96.31 213 ALA B O 1
ATOM 4254 N N . VAL B 1 214 ? 31.891 9.148 9.805 1 96.62 214 VAL B N 1
ATOM 4255 C CA . VAL B 1 214 ? 32.469 10.281 10.531 1 96.62 214 VAL B CA 1
ATOM 4256 C C . VAL B 1 214 ? 32.031 10.211 12 1 96.62 214 VAL B C 1
ATOM 4258 O O . VAL B 1 214 ? 32.25 11.156 12.758 1 96.62 214 VAL B O 1
ATOM 4261 N N . GLY B 1 215 ? 31.359 9.164 12.398 1 95.19 215 GLY B N 1
ATOM 4262 C CA . GLY B 1 215 ? 31.109 8.883 13.797 1 95.19 215 GLY B CA 1
ATOM 4263 C C . GLY B 1 215 ? 29.734 9.344 14.273 1 95.19 215 GLY B C 1
ATOM 4264 O O . GLY B 1 215 ? 29.453 9.32 15.469 1 95.19 215 GLY B O 1
ATOM 4265 N N . VAL B 1 216 ? 28.953 9.859 13.406 1 95.81 216 VAL B N 1
ATOM 4266 C CA . VAL B 1 216 ? 27.625 10.305 13.773 1 95.81 216 VAL B CA 1
ATOM 4267 C C . VAL B 1 216 ? 26.656 9.125 13.75 1 95.81 216 VAL B C 1
ATOM 4269 O O . VAL B 1 216 ? 26.688 8.312 12.82 1 95.81 216 VAL B O 1
ATOM 4272 N N . ASN B 1 217 ? 25.844 9 14.789 1 94.5 217 ASN B N 1
ATOM 4273 C CA . ASN B 1 217 ? 24.875 7.91 14.883 1 94.5 217 ASN B CA 1
ATOM 4274 C C . ASN B 1 217 ? 23.625 8.211 14.062 1 94.5 217 ASN B C 1
ATOM 4276 O O . ASN B 1 217 ? 22.672 8.805 14.562 1 94.5 217 ASN B O 1
ATOM 4280 N N . ALA B 1 218 ? 23.594 7.762 12.867 1 94.06 218 ALA B N 1
ATOM 4281 C CA . ALA B 1 218 ? 22.484 8.023 11.961 1 94.06 218 ALA B CA 1
ATOM 4282 C C . ALA B 1 218 ? 21.188 7.445 12.508 1 94.06 218 ALA B C 1
ATOM 4284 O O . ALA B 1 218 ? 20.109 8.023 12.312 1 94.06 218 ALA B O 1
ATOM 4285 N N . ALA B 1 219 ? 21.281 6.398 13.234 1 91.38 219 ALA B N 1
ATOM 4286 C CA . ALA B 1 219 ? 20.125 5.691 13.758 1 91.38 219 ALA B CA 1
ATOM 4287 C C . ALA B 1 219 ? 19.328 6.578 14.711 1 91.38 219 ALA B C 1
ATOM 4289 O O . ALA B 1 219 ? 18.094 6.629 14.641 1 91.38 219 ALA B O 1
ATOM 4290 N N . LYS B 1 220 ? 19.969 7.199 15.547 1 94.12 220 LYS B N 1
ATOM 4291 C CA . LYS B 1 220 ? 19.297 8.055 16.531 1 94.12 220 LYS B CA 1
ATOM 4292 C C . LYS B 1 220 ? 18.547 9.188 15.844 1 94.12 220 LYS B C 1
ATOM 4294 O O . LYS B 1 220 ? 17.453 9.562 16.281 1 94.12 220 LYS B O 1
ATOM 4299 N N . PHE B 1 221 ? 19.125 9.703 14.82 1 95.5 221 PHE B N 1
ATOM 4300 C CA . PHE B 1 221 ? 18.5 10.82 14.117 1 95.5 221 PHE B CA 1
ATOM 4301 C C . PHE B 1 221 ? 17.312 10.344 13.305 1 95.5 221 PHE B C 1
ATOM 4303 O O . PHE B 1 221 ? 16.297 11.047 13.203 1 95.5 221 PHE B O 1
ATOM 4310 N N . LYS B 1 222 ? 17.406 9.172 12.734 1 95.38 222 LYS B N 1
ATOM 4311 C CA . LYS B 1 222 ? 16.266 8.602 12.023 1 95.38 222 LYS B CA 1
ATOM 4312 C C . LYS B 1 222 ? 15.102 8.328 12.969 1 95.38 222 LYS B C 1
ATOM 4314 O O . LYS B 1 222 ? 13.945 8.641 12.648 1 95.38 222 LYS B O 1
ATOM 4319 N N . VAL B 1 223 ? 15.43 7.801 14.102 1 96 223 VAL B N 1
ATOM 4320 C CA . VAL B 1 223 ? 14.406 7.531 15.102 1 96 223 VAL B CA 1
ATOM 4321 C C . VAL B 1 223 ? 13.766 8.844 15.555 1 96 223 VAL B C 1
ATOM 4323 O O . VAL B 1 223 ? 12.539 8.93 15.695 1 96 223 VAL B O 1
ATOM 4326 N N . PHE B 1 224 ? 14.578 9.797 15.758 1 96.81 224 PHE B N 1
ATOM 4327 C CA . PHE B 1 224 ? 14.086 11.109 16.156 1 96.81 224 PHE B CA 1
ATOM 4328 C C . PHE B 1 224 ? 13.164 11.68 15.078 1 96.81 224 PHE B C 1
ATOM 4330 O O . PHE B 1 224 ? 12.109 12.242 15.398 1 96.81 224 PHE B O 1
ATOM 4337 N N . ALA B 1 225 ? 13.555 11.586 13.844 1 97.31 225 ALA B N 1
ATOM 4338 C CA . ALA B 1 225 ? 12.75 12.094 12.734 1 97.31 225 ALA B CA 1
ATOM 4339 C C . ALA B 1 225 ? 11.375 11.422 12.703 1 97.31 225 ALA B C 1
ATOM 4341 O O . ALA B 1 225 ? 10.352 12.102 12.578 1 97.31 225 ALA B O 1
ATOM 4342 N N . PHE B 1 226 ? 11.359 10.125 12.891 1 97.94 226 PHE B N 1
ATOM 4343 C CA . PHE B 1 226 ? 10.094 9.391 12.875 1 97.94 226 PHE B CA 1
ATOM 4344 C C . PHE B 1 226 ? 9.242 9.758 14.086 1 97.94 226 PHE B C 1
ATOM 4346 O O . PHE B 1 226 ? 8.023 9.891 13.969 1 97.94 226 PHE B O 1
ATOM 4353 N N . THR B 1 227 ? 9.867 9.883 15.211 1 98.38 227 THR B N 1
ATOM 4354 C CA . THR B 1 227 ? 9.141 10.242 16.422 1 98.38 227 THR B CA 1
ATOM 4355 C C . THR B 1 227 ? 8.477 11.609 16.281 1 98.38 227 THR B C 1
ATOM 4357 O O . THR B 1 227 ? 7.289 11.766 16.562 1 98.38 227 THR B O 1
ATOM 4360 N N . MET B 1 228 ? 9.242 12.562 15.82 1 98.25 228 MET B N 1
ATOM 4361 C CA . MET B 1 228 ? 8.711 13.914 15.633 1 98.25 228 MET B CA 1
ATOM 4362 C C . MET B 1 228 ? 7.621 13.93 14.57 1 98.25 228 MET B C 1
ATOM 4364 O O . MET B 1 228 ? 6.625 14.641 14.711 1 98.25 228 MET B O 1
ATOM 4368 N N . SER B 1 229 ? 7.836 13.18 13.484 1 98.44 229 SER B N 1
ATOM 4369 C CA . SER B 1 229 ? 6.809 13.047 12.453 1 98.44 229 SER B CA 1
ATOM 4370 C C . SER B 1 229 ? 5.523 12.453 13.031 1 98.44 229 SER B C 1
ATOM 4372 O O . SER B 1 229 ? 4.426 12.906 12.703 1 98.44 229 SER B O 1
ATOM 4374 N N . GLY B 1 230 ? 5.691 11.43 13.883 1 98.81 230 GLY B N 1
ATOM 4375 C CA . GLY B 1 230 ? 4.543 10.844 14.547 1 98.81 230 GLY B CA 1
ATOM 4376 C C . GLY B 1 230 ? 3.812 11.82 15.453 1 98.81 230 GLY B C 1
ATOM 4377 O O . GLY B 1 230 ? 2.582 11.883 15.445 1 98.81 230 GLY B O 1
ATOM 4378 N N . VAL B 1 231 ? 4.57 12.602 16.188 1 98.81 231 VAL B N 1
ATOM 4379 C CA . VAL B 1 231 ? 4 13.578 17.109 1 98.81 231 VAL B CA 1
ATOM 4380 C C . VAL B 1 231 ? 3.164 14.594 16.328 1 98.81 231 VAL B C 1
ATOM 4382 O O . VAL B 1 231 ? 1.992 14.812 16.641 1 98.81 231 VAL B O 1
ATOM 4385 N N . ILE B 1 232 ? 3.73 15.125 15.289 1 98.88 232 ILE B N 1
ATOM 4386 C CA . ILE B 1 232 ? 3.064 16.203 14.562 1 98.88 232 ILE B CA 1
ATOM 4387 C C . ILE B 1 232 ? 1.941 15.625 13.711 1 98.88 232 ILE B C 1
ATOM 4389 O O . ILE B 1 232 ? 0.86 16.203 13.617 1 98.88 232 ILE B O 1
ATOM 4393 N N . GLY B 1 233 ? 2.191 14.492 13.016 1 98.81 233 GLY B N 1
ATOM 4394 C CA . GLY B 1 233 ? 1.125 13.828 12.281 1 98.81 233 GLY B CA 1
ATOM 4395 C C . GLY B 1 233 ? -0.045 13.43 13.156 1 98.81 233 GLY B C 1
ATOM 4396 O O . GLY B 1 233 ? -1.204 13.602 12.773 1 98.81 233 GLY B O 1
ATOM 4397 N N . GLY B 1 234 ? 0.277 12.914 14.32 1 98.94 234 GLY B N 1
ATOM 4398 C CA . GLY B 1 234 ? -0.749 12.547 15.289 1 98.94 234 GLY B CA 1
ATOM 4399 C C . GLY B 1 234 ? -1.523 13.734 15.82 1 98.94 234 GLY B C 1
ATOM 4400 O O . GLY B 1 234 ? -2.738 13.656 16.016 1 98.94 234 GLY B O 1
ATOM 4401 N N . LEU B 1 235 ? -0.799 14.836 16.078 1 98.88 235 LEU B N 1
ATOM 4402 C CA . LEU B 1 235 ? -1.443 16.062 16.547 1 98.88 235 LEU B CA 1
ATOM 4403 C C . LEU B 1 235 ? -2.465 16.547 15.523 1 98.88 235 LEU B C 1
ATOM 4405 O O . LEU B 1 235 ? -3.574 16.938 15.891 1 98.88 235 LEU B O 1
ATOM 4409 N N . ALA B 1 236 ? -2.08 16.531 14.258 1 98.75 236 ALA B N 1
ATOM 4410 C CA . ALA B 1 236 ? -2.99 16.953 13.188 1 98.75 236 ALA B CA 1
ATOM 4411 C C . ALA B 1 236 ? -4.238 16.078 13.164 1 98.75 236 ALA B C 1
ATOM 4413 O O . ALA B 1 236 ? -5.359 16.578 13.094 1 98.75 236 ALA B O 1
ATOM 4414 N N . GLY B 1 237 ? -4.074 14.773 13.281 1 98.56 237 GLY B N 1
ATOM 4415 C CA . GLY B 1 237 ? -5.203 13.859 13.289 1 98.56 237 GLY B CA 1
ATOM 4416 C C . GLY B 1 237 ? -6.07 13.984 14.523 1 98.56 237 GLY B C 1
ATOM 4417 O O . GLY B 1 237 ? -7.301 14.016 14.422 1 98.56 237 GLY B O 1
ATOM 4418 N N . ALA B 1 238 ? -5.414 14.094 15.625 1 98.81 238 ALA B N 1
ATOM 4419 C CA . ALA B 1 238 ? -6.125 14.18 16.891 1 98.81 238 ALA B CA 1
ATOM 4420 C C . ALA B 1 238 ? -6.969 15.453 16.969 1 98.81 238 ALA B C 1
ATOM 4422 O O . ALA B 1 238 ? -8.062 15.445 17.531 1 98.81 238 ALA B O 1
ATOM 4423 N N . THR B 1 239 ? -6.469 16.547 16.453 1 98.62 239 THR B N 1
ATOM 4424 C CA . THR B 1 239 ? -7.223 17.797 16.469 1 98.62 239 THR B CA 1
ATOM 4425 C C . THR B 1 239 ? -8.336 17.766 15.43 1 98.62 239 THR B C 1
ATOM 4427 O O . THR B 1 239 ? -9.461 18.203 15.695 1 98.62 239 THR B O 1
ATOM 4430 N N . LEU B 1 240 ? -8.086 17.219 14.297 1 97.69 240 LEU B N 1
ATOM 4431 C CA . LEU B 1 240 ? -9.031 17.188 13.188 1 97.69 240 LEU B CA 1
ATOM 4432 C C . LEU B 1 240 ? -10.312 16.453 13.594 1 97.69 240 LEU B C 1
ATOM 4434 O O . LEU B 1 240 ? -11.414 16.875 13.219 1 97.69 240 LEU B O 1
ATOM 4438 N N . VAL B 1 241 ? -10.203 15.375 14.344 1 97.81 241 VAL B N 1
ATOM 4439 C CA . VAL B 1 241 ? -11.367 14.539 14.617 1 97.81 241 VAL B CA 1
ATOM 4440 C C . VAL B 1 241 ? -12.375 15.32 15.461 1 97.81 241 VAL B C 1
ATOM 4442 O O . VAL B 1 241 ? -13.555 14.969 15.516 1 97.81 241 VAL B O 1
ATOM 4445 N N . HIS B 1 242 ? -11.938 16.359 16.125 1 96.94 242 HIS B N 1
ATOM 4446 C CA . HIS B 1 242 ? -12.836 17.188 16.922 1 96.94 242 HIS B CA 1
ATOM 4447 C C . HIS B 1 242 ? -13.414 18.328 16.078 1 96.94 242 HIS B C 1
ATOM 4449 O O . HIS B 1 242 ? -14.172 19.156 16.594 1 96.94 242 HIS B O 1
ATOM 4455 N N . THR B 1 243 ? -13.047 18.422 14.828 1 94.06 243 THR B N 1
ATOM 4456 C CA . THR B 1 243 ? -13.539 19.484 13.961 1 94.06 243 THR B CA 1
ATOM 4457 C C . THR B 1 243 ? -14.438 18.922 12.867 1 94.06 243 THR B C 1
ATOM 4459 O O . THR B 1 243 ? -15.055 19.672 12.109 1 94.06 243 THR B O 1
ATOM 4462 N N . VAL B 1 244 ? -14.492 17.609 12.719 1 91 244 VAL B N 1
ATOM 4463 C CA . VAL B 1 244 ? -15.32 16.984 11.695 1 91 244 VAL B CA 1
ATOM 4464 C C . VAL B 1 244 ? -16.438 16.172 12.359 1 91 244 VAL B C 1
ATOM 4466 O O . VAL B 1 244 ? -16.328 15.781 13.523 1 91 244 VAL B O 1
ATOM 4469 N N . SER B 1 245 ? -17.5 15.828 11.609 1 87.88 245 SER B N 1
ATOM 4470 C CA . SER B 1 245 ? -18.688 15.211 12.18 1 87.88 245 SER B CA 1
ATOM 4471 C C . SER B 1 245 ? -18.531 13.703 12.312 1 87.88 245 SER B C 1
ATOM 4473 O O . SER B 1 245 ? -19.078 13.086 13.234 1 87.88 245 SER B O 1
ATOM 4475 N N . ASN B 1 246 ? -17.844 13.039 11.398 1 93.19 246 ASN B N 1
ATOM 4476 C CA . ASN B 1 246 ? -17.734 11.586 11.359 1 93.19 246 ASN B CA 1
ATOM 4477 C C . ASN B 1 246 ? -16.359 11.125 10.891 1 93.19 246 ASN B C 1
ATOM 4479 O O . ASN B 1 246 ? -16.219 10.617 9.773 1 93.19 246 ASN B O 1
ATOM 4483 N N . PRO B 1 247 ? -15.398 11.273 11.766 1 94.69 247 PRO B N 1
ATOM 4484 C CA . PRO B 1 247 ? -14.102 10.75 11.359 1 94.69 247 PRO B CA 1
ATOM 4485 C C . PRO B 1 247 ? -14.141 9.25 11.047 1 94.69 247 PRO B C 1
ATOM 4487 O O . PRO B 1 247 ? -14.664 8.469 11.844 1 94.69 247 PRO B O 1
ATOM 4490 N N . ALA B 1 248 ? -13.688 8.938 9.867 1 96.56 248 ALA B N 1
ATOM 4491 C CA . ALA B 1 248 ? -13.719 7.57 9.352 1 96.56 248 ALA B CA 1
ATOM 4492 C C . ALA B 1 248 ? -12.352 7.156 8.82 1 96.56 248 ALA B C 1
ATOM 4494 O O . ALA B 1 248 ? -11.492 8.008 8.555 1 96.56 248 ALA B O 1
ATOM 4495 N N . PRO B 1 249 ? -12.109 5.883 8.695 1 96.06 249 PRO B N 1
ATOM 4496 C CA . PRO B 1 249 ? -10.805 5.418 8.227 1 96.06 249 PRO B CA 1
ATOM 4497 C C . PRO B 1 249 ? -10.445 5.953 6.84 1 96.06 249 PRO B C 1
ATOM 4499 O O . PRO B 1 249 ? -9.273 6.184 6.543 1 96.06 249 PRO B O 1
ATOM 4502 N N . GLY B 1 250 ? -11.398 6.18 6.039 1 93.44 250 GLY B N 1
ATOM 4503 C CA . GLY B 1 250 ? -11.156 6.672 4.691 1 93.44 250 GLY B CA 1
ATOM 4504 C C . GLY B 1 250 ? -10.508 8.039 4.668 1 93.44 250 GLY B C 1
ATOM 4505 O O . GLY B 1 250 ? -9.789 8.375 3.723 1 93.44 250 GLY B O 1
ATOM 4506 N N . GLN B 1 251 ? -10.648 8.742 5.75 1 93.38 251 GLN B N 1
ATOM 4507 C CA . GLN B 1 251 ? -10.18 10.125 5.762 1 93.38 251 GLN B CA 1
ATOM 4508 C C . GLN B 1 251 ? -8.859 10.25 6.52 1 93.38 251 GLN B C 1
ATOM 4510 O O . GLN B 1 251 ? -8.102 11.195 6.309 1 93.38 251 GLN B O 1
ATOM 4515 N N . ILE B 1 252 ? -8.609 9.281 7.406 1 96.62 252 ILE B N 1
ATOM 4516 C CA . ILE B 1 252 ? -7.477 9.602 8.273 1 96.62 252 ILE B CA 1
ATOM 4517 C C . ILE B 1 252 ? -6.559 8.383 8.383 1 96.62 252 ILE B C 1
ATOM 4519 O O . ILE B 1 252 ? -5.457 8.477 8.93 1 96.62 252 ILE B O 1
ATOM 4523 N N . LEU B 1 253 ? -6.957 7.203 7.793 1 98 253 LEU B N 1
ATOM 4524 C CA . LEU B 1 253 ? -6.168 6.027 8.148 1 98 253 LEU B CA 1
ATOM 4525 C C . LEU B 1 253 ? -5.859 5.191 6.91 1 98 253 LEU B C 1
ATOM 4527 O O . LEU B 1 253 ? -4.742 4.688 6.758 1 98 253 LEU B O 1
ATOM 4531 N N . GLU B 1 254 ? -6.754 5.09 5.988 1 96.38 254 GLU B N 1
ATOM 4532 C CA . GLU B 1 254 ? -6.609 4.184 4.852 1 96.38 254 GLU B CA 1
ATOM 4533 C C . GLU B 1 254 ? -5.406 4.566 3.992 1 96.38 254 GLU B C 1
ATOM 4535 O O . GLU B 1 254 ? -4.906 5.688 4.074 1 96.38 254 GLU B O 1
ATOM 4540 N N . LEU B 1 255 ? -5.008 3.705 3.18 1 94.56 255 LEU B N 1
ATOM 4541 C CA . LEU B 1 255 ? -3.779 3.848 2.406 1 94.56 255 LEU B CA 1
ATOM 4542 C C . LEU B 1 255 ? -3.885 5.012 1.429 1 94.56 255 LEU B C 1
ATOM 4544 O O . LEU B 1 255 ? -2.877 5.641 1.093 1 94.56 255 LEU B O 1
ATOM 4548 N N . PHE B 1 256 ? -5.027 5.332 1.019 1 94.06 256 PHE B N 1
ATOM 4549 C CA . PHE B 1 256 ? -5.223 6.492 0.161 1 94.06 256 PHE B CA 1
ATOM 4550 C C . PHE B 1 256 ? -4.59 7.734 0.78 1 94.06 256 PHE B C 1
ATOM 4552 O O . PHE B 1 256 ? -3.949 8.523 0.084 1 94.06 256 PHE B O 1
ATOM 4559 N N . VAL B 1 257 ? -4.797 7.852 2.068 1 96.62 257 VAL B N 1
ATOM 4560 C CA . VAL B 1 257 ? -4.305 9.023 2.789 1 96.62 257 VAL B CA 1
ATOM 4561 C C . VAL B 1 257 ? -2.779 9.055 2.746 1 96.62 257 VAL B C 1
ATOM 4563 O O . VAL B 1 257 ? -2.176 10.117 2.623 1 96.62 257 VAL B O 1
ATOM 4566 N N . SER B 1 258 ? -2.223 7.871 2.793 1 97.5 258 SER B N 1
ATOM 4567 C CA . SER B 1 258 ? -0.767 7.773 2.736 1 97.5 258 SER B CA 1
ATOM 4568 C C . SER B 1 258 ? -0.246 8.117 1.344 1 97.5 258 SER B C 1
ATOM 4570 O O . SER B 1 258 ? 0.751 8.828 1.205 1 97.5 258 SER B O 1
ATOM 4572 N N . VAL B 1 259 ? -0.874 7.641 0.33 1 95.69 259 VAL B N 1
ATOM 4573 C CA . VAL B 1 259 ? -0.455 7.949 -1.033 1 95.69 259 VAL B CA 1
ATOM 4574 C C . VAL B 1 259 ? -0.653 9.438 -1.308 1 95.69 259 VAL B C 1
ATOM 4576 O O . VAL B 1 259 ? 0.169 10.07 -1.98 1 95.69 259 VAL B O 1
ATOM 4579 N N . GLU B 1 260 ? -1.731 9.93 -0.742 1 96.19 260 GLU B N 1
ATOM 4580 C CA . GLU B 1 260 ? -2.057 11.344 -0.907 1 96.19 260 GLU B CA 1
ATOM 4581 C C . GLU B 1 260 ? -0.937 12.234 -0.373 1 96.19 260 GLU B C 1
ATOM 4583 O O . GLU B 1 260 ? -0.498 13.164 -1.053 1 96.19 260 GLU B O 1
ATOM 4588 N N . VAL B 1 261 ? -0.482 11.945 0.811 1 97.56 261 VAL B N 1
ATOM 4589 C CA . VAL B 1 261 ? 0.52 12.812 1.416 1 97.56 261 VAL B CA 1
ATOM 4590 C C . VAL B 1 261 ? 1.853 12.656 0.688 1 97.56 261 VAL B C 1
ATOM 4592 O O . VAL B 1 261 ? 2.629 13.609 0.582 1 97.56 261 VAL B O 1
ATOM 4595 N N . VAL B 1 262 ? 2.15 11.469 0.174 1 95.62 262 VAL B N 1
ATOM 4596 C CA . VAL B 1 262 ? 3.344 11.266 -0.641 1 95.62 262 VAL B CA 1
ATOM 4597 C C . VAL B 1 262 ? 3.273 12.148 -1.888 1 95.62 262 VAL B C 1
ATOM 4599 O O . VAL B 1 262 ? 4.238 12.836 -2.225 1 95.62 262 VAL B O 1
ATOM 4602 N N . LEU B 1 263 ? 2.119 12.141 -2.52 1 93.94 263 LEU B N 1
ATOM 4603 C CA . LEU B 1 263 ? 1.925 12.953 -3.713 1 93.94 263 LEU B CA 1
ATOM 4604 C C . LEU B 1 263 ? 2.107 14.438 -3.395 1 93.94 263 LEU B C 1
ATOM 4606 O O . LEU B 1 263 ? 2.775 15.156 -4.137 1 93.94 263 LEU B O 1
ATOM 4610 N N . ILE B 1 264 ? 1.526 14.867 -2.291 1 96.06 264 ILE B N 1
ATOM 4611 C CA . ILE B 1 264 ? 1.642 16.25 -1.854 1 96.06 264 ILE B CA 1
ATOM 4612 C C . ILE B 1 264 ? 3.111 16.609 -1.644 1 96.06 264 ILE B C 1
ATOM 4614 O O . ILE B 1 264 ? 3.562 17.672 -2.057 1 96.06 264 ILE B O 1
ATOM 4618 N N . GLY B 1 265 ? 3.822 15.719 -0.993 1 95 265 GLY B N 1
ATOM 4619 C CA . GLY B 1 265 ? 5.242 15.938 -0.782 1 95 265 GLY B CA 1
ATOM 4620 C C . GLY B 1 265 ? 6.02 16.094 -2.074 1 95 265 GLY B C 1
ATOM 4621 O O . GLY B 1 265 ? 6.836 17.016 -2.203 1 95 265 GLY B O 1
ATOM 4622 N N . PHE B 1 266 ? 5.703 15.25 -3.025 1 90.88 266 PHE B N 1
ATOM 4623 C CA . PHE B 1 266 ? 6.414 15.281 -4.297 1 90.88 266 PHE B CA 1
ATOM 4624 C C . PHE B 1 266 ? 6.031 16.516 -5.102 1 90.88 266 PHE B C 1
ATOM 4626 O O . PHE B 1 266 ? 6.898 17.203 -5.652 1 90.88 266 PHE B O 1
ATOM 4633 N N . LEU B 1 267 ? 4.762 16.844 -5.098 1 90.94 267 LEU B N 1
ATOM 4634 C CA . LEU B 1 267 ? 4.273 17.984 -5.844 1 90.94 267 LEU B CA 1
ATOM 4635 C C . LEU B 1 267 ? 4.77 19.297 -5.223 1 90.94 267 LEU B C 1
ATOM 4637 O O . LEU B 1 267 ? 5.035 20.266 -5.934 1 90.94 267 LEU B O 1
ATOM 4641 N N . GLY B 1 268 ? 4.828 19.312 -3.906 1 93.06 268 GLY B N 1
ATOM 4642 C CA . GLY B 1 268 ? 5.242 20.516 -3.195 1 93.06 268 GLY B CA 1
ATOM 4643 C C . GLY B 1 268 ? 6.746 20.703 -3.18 1 93.06 268 GLY B C 1
ATOM 4644 O O . GLY B 1 268 ? 7.238 21.797 -2.859 1 93.06 268 GLY B O 1
ATOM 4645 N N . GLY B 1 269 ? 7.496 19.703 -3.572 1 91.81 269 GLY B N 1
ATOM 4646 C CA . GLY B 1 269 ? 8.938 19.75 -3.412 1 91.81 269 GLY B CA 1
ATOM 4647 C C . GLY B 1 269 ? 9.406 19.203 -2.076 1 91.81 269 GLY B C 1
ATOM 4648 O O . GLY B 1 269 ? 9.594 19.953 -1.12 1 91.81 269 GLY B O 1
ATOM 4649 N N . MET B 1 270 ? 9.672 17.906 -2.039 1 92 270 MET B N 1
ATOM 4650 C CA . MET B 1 270 ? 10.07 17.25 -0.794 1 92 270 MET B CA 1
ATOM 4651 C C . MET B 1 270 ? 11.398 17.812 -0.288 1 92 270 MET B C 1
ATOM 4653 O O . MET B 1 270 ? 12.281 18.125 -1.08 1 92 270 MET B O 1
ATOM 4657 N N . GLY B 1 271 ? 11.539 17.938 0.979 1 94 271 GLY B N 1
ATOM 4658 C CA . GLY B 1 271 ? 12.75 18.438 1.604 1 94 271 GLY B CA 1
ATOM 4659 C C . GLY B 1 271 ? 12.758 19.938 1.785 1 94 271 GLY B C 1
ATOM 4660 O O . GLY B 1 271 ? 13.82 20.562 1.865 1 94 271 GLY B O 1
ATOM 4661 N N . THR B 1 272 ? 11.508 20.609 1.838 1 94.62 272 THR B N 1
ATOM 4662 C CA . THR B 1 272 ? 11.477 22.062 1.971 1 94.62 272 THR B CA 1
ATOM 4663 C C . THR B 1 272 ? 10.539 22.469 3.104 1 94.62 272 THR B C 1
ATOM 4665 O O . THR B 1 272 ? 10.602 23.609 3.572 1 94.62 272 THR B O 1
ATOM 4668 N N . ILE B 1 273 ? 9.695 21.625 3.529 1 96.75 273 ILE B N 1
ATOM 4669 C CA . ILE B 1 273 ? 8.664 21.859 4.535 1 96.75 273 ILE B CA 1
ATOM 4670 C C . ILE B 1 273 ? 7.621 22.828 3.996 1 96.75 273 ILE B C 1
ATOM 4672 O O . ILE B 1 273 ? 6.422 22.547 4.016 1 96.75 273 ILE B O 1
ATOM 4676 N N . THR B 1 274 ? 8.086 24.016 3.447 1 95.62 274 THR B N 1
ATOM 4677 C CA . THR B 1 274 ? 7.18 25.047 2.936 1 95.62 274 THR B CA 1
ATOM 4678 C C . THR B 1 274 ? 6.398 24.516 1.735 1 95.62 274 THR B C 1
ATOM 4680 O O . THR B 1 274 ? 5.203 24.797 1.601 1 95.62 274 THR B O 1
ATOM 4683 N N . GLY B 1 275 ? 7.055 23.828 0.838 1 94.88 275 GLY B N 1
ATOM 4684 C CA . GLY B 1 275 ? 6.41 23.266 -0.339 1 94.88 275 GLY B CA 1
ATOM 4685 C C . GLY B 1 275 ? 5.27 22.328 -0.004 1 94.88 275 GLY B C 1
ATOM 4686 O O . GLY B 1 275 ? 4.121 22.578 -0.377 1 94.88 275 GLY B O 1
ATOM 4687 N N . PRO B 1 276 ? 5.574 21.312 0.778 1 97.25 276 PRO B N 1
ATOM 4688 C CA . PRO B 1 276 ? 4.52 20.375 1.171 1 97.25 276 PRO B CA 1
ATOM 4689 C C . PRO B 1 276 ? 3.404 21.047 1.97 1 97.25 276 PRO B C 1
ATOM 4691 O O . PRO B 1 276 ? 2.23 20.703 1.813 1 97.25 276 PRO B O 1
ATOM 4694 N N . ALA B 1 277 ? 3.744 22 2.816 1 97.75 277 ALA B N 1
ATOM 4695 C CA . ALA B 1 277 ? 2.717 22.75 3.537 1 97.75 277 ALA B CA 1
ATOM 4696 C C . ALA B 1 277 ? 1.756 23.438 2.568 1 97.75 277 ALA B C 1
ATOM 4698 O O . ALA B 1 277 ? 0.538 23.266 2.67 1 97.75 277 ALA B O 1
ATOM 4699 N N . ALA B 1 278 ? 2.295 24.141 1.64 1 96.31 278 ALA B N 1
ATOM 4700 C CA . ALA B 1 278 ? 1.489 24.875 0.661 1 96.31 278 ALA B CA 1
ATOM 4701 C C . ALA B 1 278 ? 0.74 23.906 -0.257 1 96.31 278 ALA B C 1
ATOM 4703 O O . ALA B 1 278 ? -0.447 24.094 -0.53 1 96.31 278 ALA B O 1
ATOM 4704 N N . ALA B 1 279 ? 1.439 22.891 -0.701 1 96.62 279 ALA B N 1
ATOM 4705 C CA . ALA B 1 279 ? 0.831 21.906 -1.593 1 96.62 279 ALA B CA 1
ATOM 4706 C C . ALA B 1 279 ? -0.312 21.172 -0.9 1 96.62 279 ALA B C 1
ATOM 4708 O O . ALA B 1 279 ? -1.305 20.812 -1.537 1 96.62 279 ALA B O 1
ATOM 4709 N N . GLY B 1 280 ? -0.118 20.891 0.377 1 97.94 280 GLY B N 1
ATOM 4710 C CA . GLY B 1 280 ? -1.188 20.25 1.127 1 97.94 280 GLY B CA 1
ATOM 4711 C C . GLY B 1 280 ? -2.461 21.062 1.167 1 97.94 280 GLY B C 1
ATOM 4712 O O . GLY B 1 280 ? -3.557 20.531 0.975 1 97.94 280 GLY B O 1
ATOM 4713 N N . ILE B 1 281 ? -2.281 22.328 1.399 1 97.5 281 ILE B N 1
ATOM 4714 C CA . ILE B 1 281 ? -3.434 23.234 1.449 1 97.5 281 ILE B CA 1
ATOM 4715 C C . ILE B 1 281 ? -4.098 23.297 0.076 1 97.5 281 ILE B C 1
ATOM 4717 O O . ILE B 1 281 ? -5.312 23.125 -0.04 1 97.5 281 ILE B O 1
ATOM 4721 N N . VAL B 1 282 ? -3.354 23.453 -0.98 1 96.62 282 VAL B N 1
ATOM 4722 C CA . VAL B 1 282 ? -3.877 23.547 -2.338 1 96.62 282 VAL B CA 1
ATOM 4723 C C . VAL B 1 282 ? -4.547 22.234 -2.732 1 96.62 282 VAL B C 1
ATOM 4725 O O . VAL B 1 282 ? -5.633 22.234 -3.318 1 96.62 282 VAL B O 1
ATOM 4728 N N . TRP B 1 283 ? -3.936 21.156 -2.369 1 96.12 283 TRP B N 1
ATOM 4729 C CA . TRP B 1 283 ? -4.453 19.844 -2.725 1 96.12 283 TRP B CA 1
ATOM 4730 C C . TRP B 1 283 ? -5.832 19.609 -2.115 1 96.12 283 TRP B C 1
ATOM 4732 O O . TRP B 1 283 ? -6.703 19 -2.74 1 96.12 283 TRP B O 1
ATOM 4742 N N . TYR B 1 284 ? -5.988 20.047 -0.921 1 96.62 284 TYR B N 1
ATOM 4743 C CA . TYR B 1 284 ? -7.289 19.875 -0.287 1 96.62 284 TYR B CA 1
ATOM 4744 C C . TYR B 1 284 ? -8.398 20.453 -1.16 1 96.62 284 TYR B C 1
ATOM 4746 O O . TYR B 1 284 ? -9.43 19.812 -1.366 1 96.62 284 TYR B O 1
ATOM 4754 N N . PHE B 1 285 ? -8.172 21.594 -1.678 1 95.69 285 PHE B N 1
ATOM 4755 C CA . PHE B 1 285 ? -9.203 22.266 -2.465 1 95.69 285 PHE B CA 1
ATOM 4756 C C . PHE B 1 285 ? -9.312 21.641 -3.85 1 95.69 285 PHE B C 1
ATOM 4758 O O . PHE B 1 285 ? -10.406 21.594 -4.426 1 95.69 285 PHE B O 1
ATOM 4765 N N . VAL B 1 286 ? -8.242 21.203 -4.41 1 94 286 VAL B N 1
ATOM 4766 C CA . VAL B 1 286 ? -8.289 20.469 -5.668 1 94 286 VAL B CA 1
ATOM 4767 C C . VAL B 1 286 ? -9.133 19.203 -5.496 1 94 286 VAL B C 1
ATOM 4769 O O . VAL B 1 286 ? -10.008 18.922 -6.316 1 94 286 VAL B O 1
ATOM 4772 N N . LYS B 1 287 ? -8.867 18.5 -4.465 1 93.25 287 LYS B N 1
ATOM 4773 C CA . LYS B 1 287 ? -9.609 17.281 -4.152 1 93.25 287 LYS B CA 1
ATOM 4774 C C . LYS B 1 287 ? -11.094 17.578 -3.973 1 93.25 287 LYS B C 1
ATOM 4776 O O . LYS B 1 287 ? -11.945 16.875 -4.508 1 93.25 287 LYS B O 1
ATOM 4781 N N . ASP B 1 288 ? -11.352 18.625 -3.221 1 92.12 288 ASP B N 1
ATOM 4782 C CA . ASP B 1 288 ? -12.742 19.031 -3.004 1 92.12 288 ASP B CA 1
ATOM 4783 C C . ASP B 1 288 ? -13.422 19.375 -4.324 1 92.12 288 ASP B C 1
ATOM 4785 O O . ASP B 1 288 ? -14.562 18.984 -4.566 1 92.12 288 ASP B O 1
ATOM 4789 N N . ALA B 1 289 ? -12.734 20.078 -5.172 1 91.19 289 ALA B N 1
ATOM 4790 C CA . ALA B 1 289 ? -13.273 20.469 -6.473 1 91.19 289 ALA B CA 1
ATOM 4791 C C . ALA B 1 289 ? -13.531 19.25 -7.348 1 91.19 289 ALA B C 1
ATOM 4793 O O . ALA B 1 289 ? -14.547 19.188 -8.047 1 91.19 289 ALA B O 1
ATOM 4794 N N . LEU B 1 290 ? -12.68 18.281 -7.297 1 90.25 290 LEU B N 1
ATOM 4795 C CA . LEU B 1 290 ? -12.859 17.047 -8.062 1 90.25 290 LEU B CA 1
ATOM 4796 C C . LEU B 1 290 ? -14.047 16.25 -7.551 1 90.25 290 LEU B C 1
ATOM 4798 O O . LEU B 1 290 ? -14.859 15.766 -8.336 1 90.25 290 LEU B O 1
ATOM 4802 N N . GLN B 1 291 ? -14.109 16.188 -6.289 1 90.12 291 GLN B N 1
ATOM 4803 C CA . GLN B 1 291 ? -15.156 15.391 -5.66 1 90.12 291 GLN B CA 1
ATOM 4804 C C . GLN B 1 291 ? -16.531 15.992 -5.922 1 90.12 291 GLN B C 1
ATOM 4806 O O . GLN B 1 291 ? -17.531 15.266 -6.012 1 90.12 291 GLN B O 1
ATOM 4811 N N . THR B 1 292 ? -16.578 17.281 -6.086 1 88.38 292 THR B N 1
ATOM 4812 C CA . THR B 1 292 ? -17.859 17.953 -6.215 1 88.38 292 THR B CA 1
ATOM 4813 C C . THR B 1 292 ? -18.156 18.281 -7.672 1 88.38 292 THR B C 1
ATOM 4815 O O . THR B 1 292 ? -19.219 18.844 -7.988 1 88.38 292 THR B O 1
ATOM 4818 N N . SER B 1 293 ? -17.297 17.922 -8.539 1 88.06 293 SER B N 1
ATOM 4819 C CA . SER B 1 293 ? -17.484 18.25 -9.953 1 88.06 293 SER B CA 1
ATOM 4820 C C . SER B 1 293 ? -18.562 17.375 -10.586 1 88.06 293 SER B C 1
ATOM 4822 O O . SER B 1 293 ? -18.562 16.156 -10.406 1 88.06 293 SER B O 1
ATOM 4824 N N . ASN B 1 294 ? -19.453 17.969 -11.227 1 84.81 294 ASN B N 1
ATOM 4825 C CA . ASN B 1 294 ? -20.5 17.266 -11.953 1 84.81 294 ASN B CA 1
ATOM 4826 C C . ASN B 1 294 ? -20.172 17.109 -13.43 1 84.81 294 ASN B C 1
ATOM 4828 O O . ASN B 1 294 ? -20.953 16.578 -14.203 1 84.81 294 ASN B O 1
ATOM 4832 N N . ALA B 1 295 ? -18.984 17.609 -13.773 1 82.75 295 ALA B N 1
ATOM 4833 C CA . ALA B 1 295 ? -18.562 17.469 -15.164 1 82.75 295 ALA B CA 1
ATOM 4834 C C . ALA B 1 295 ? -18.359 15.992 -15.516 1 82.75 295 ALA B C 1
ATOM 4836 O O . ALA B 1 295 ? -17.844 15.219 -14.703 1 82.75 295 ALA B O 1
ATOM 4837 N N . ALA B 1 296 ? -18.969 15.539 -16.562 1 77.56 296 ALA B N 1
ATOM 4838 C CA . ALA B 1 296 ? -18.891 14.133 -16.953 1 77.56 296 ALA B CA 1
ATOM 4839 C C . ALA B 1 296 ? -17.75 13.898 -17.938 1 77.56 296 ALA B C 1
ATOM 4841 O O . ALA B 1 296 ? -17.453 14.758 -18.766 1 77.56 296 ALA B O 1
ATOM 4842 N N . ILE B 1 297 ? -17.031 12.922 -17.703 1 72.88 297 ILE B N 1
ATOM 4843 C CA . ILE B 1 297 ? -16.094 12.484 -18.719 1 72.88 297 ILE B CA 1
ATOM 4844 C C . ILE B 1 297 ? -16.844 11.82 -19.875 1 72.88 297 ILE B C 1
ATOM 4846 O O . ILE B 1 297 ? -17.578 10.852 -19.672 1 72.88 297 ILE B O 1
ATOM 4850 N N . PRO B 1 298 ? -16.844 12.414 -20.984 1 66.31 298 PRO B N 1
ATOM 4851 C CA . PRO B 1 298 ? -17.656 11.984 -22.109 1 66.31 298 PRO B CA 1
ATOM 4852 C C . PRO B 1 298 ? -17.547 10.492 -22.391 1 66.31 298 PRO B C 1
ATOM 4854 O O . PRO B 1 298 ? -18.547 9.828 -22.688 1 66.31 298 PRO B O 1
ATOM 4857 N N . ILE B 1 299 ? -16.375 9.914 -22.344 1 62.66 299 ILE B N 1
ATOM 4858 C CA . ILE B 1 299 ? -16.172 8.531 -22.766 1 62.66 299 ILE B CA 1
ATOM 4859 C C . ILE B 1 299 ? -16.766 7.582 -21.719 1 62.66 299 ILE B C 1
ATOM 4861 O O . ILE B 1 299 ? -17.344 6.551 -22.078 1 62.66 299 ILE B O 1
ATOM 4865 N N . LEU B 1 300 ? -16.891 7.953 -20.438 1 69.94 300 LEU B N 1
ATOM 4866 C CA . LEU B 1 300 ? -17.266 7.023 -19.391 1 69.94 300 LEU B CA 1
ATOM 4867 C C . LEU B 1 300 ? -18.703 7.281 -18.922 1 69.94 300 LEU B C 1
ATOM 4869 O O . LEU B 1 300 ? -19.344 6.398 -18.344 1 69.94 300 LEU B O 1
ATOM 4873 N N . GLY B 1 301 ? -19.234 8.414 -19.297 1 69.94 301 GLY B N 1
ATOM 4874 C CA . GLY B 1 301 ? -20.578 8.781 -18.875 1 69.94 301 GLY B CA 1
ATOM 4875 C C . GLY B 1 301 ? -20.719 8.922 -17.359 1 69.94 301 GLY B C 1
ATOM 4876 O O . GLY B 1 301 ? -21.828 8.938 -16.828 1 69.94 301 GLY B O 1
ATOM 4877 N N . THR B 1 302 ? -19.609 8.812 -16.672 1 79.38 302 THR B N 1
ATOM 4878 C CA . THR B 1 302 ? -19.625 8.922 -15.219 1 79.38 302 THR B CA 1
ATOM 4879 C C . THR B 1 302 ? -19.062 10.273 -14.766 1 79.38 302 THR B C 1
ATOM 4881 O O . THR B 1 302 ? -18.094 10.766 -15.344 1 79.38 302 THR B O 1
ATOM 4884 N N . PRO B 1 303 ? -19.797 10.922 -13.922 1 84.94 303 PRO B N 1
ATOM 4885 C CA . PRO B 1 303 ? -19.297 12.203 -13.414 1 84.94 303 PRO B CA 1
ATOM 4886 C C . PRO B 1 303 ? -17.906 12.086 -12.781 1 84.94 303 PRO B C 1
ATOM 4888 O O . PRO B 1 303 ? -17.562 11.031 -12.234 1 84.94 303 PRO B O 1
ATOM 4891 N N . ILE B 1 304 ? -17.156 13.117 -12.859 1 86.19 304 ILE B N 1
ATOM 4892 C CA . ILE B 1 304 ? -15.805 13.188 -12.32 1 86.19 304 ILE B CA 1
ATOM 4893 C C . ILE B 1 304 ? -15.836 12.914 -10.82 1 86.19 304 ILE B C 1
ATOM 4895 O O . ILE B 1 304 ? -14.922 12.281 -10.289 1 86.19 304 ILE B O 1
ATOM 4899 N N . GLY B 1 305 ? -16.828 13.398 -10.195 1 87.38 305 GLY B N 1
ATOM 4900 C CA . GLY B 1 305 ? -16.953 13.203 -8.766 1 87.38 305 GLY B CA 1
ATOM 4901 C C . GLY B 1 305 ? -16.953 11.734 -8.359 1 87.38 305 GLY B C 1
ATOM 4902 O O . GLY B 1 305 ? -16.484 11.383 -7.277 1 87.38 305 GLY B O 1
ATOM 4903 N N . GLU B 1 306 ? -17.375 10.938 -9.312 1 83.94 306 GLU B N 1
ATOM 4904 C CA . GLU B 1 306 ? -17.469 9.508 -9.016 1 83.94 306 GLU B CA 1
ATOM 4905 C C . GLU B 1 306 ? -16.156 8.789 -9.297 1 83.94 306 GLU B C 1
ATOM 4907 O O . GLU B 1 306 ? -15.898 7.719 -8.742 1 83.94 306 GLU B O 1
ATOM 4912 N N . ILE B 1 307 ? -15.336 9.43 -10.102 1 88.88 307 ILE B N 1
ATOM 4913 C CA . ILE B 1 307 ? -14.125 8.719 -10.492 1 88.88 307 ILE B CA 1
ATOM 4914 C C . ILE B 1 307 ? -12.898 9.492 -9.992 1 88.88 307 ILE B C 1
ATOM 4916 O O . ILE B 1 307 ? -11.773 9.234 -10.438 1 88.88 307 ILE B O 1
ATOM 4920 N N . TRP B 1 308 ? -13.047 10.398 -9.133 1 91.06 308 TRP B N 1
ATOM 4921 C CA . TRP B 1 308 ? -11.969 11.297 -8.734 1 91.06 308 TRP B CA 1
ATOM 4922 C C . TRP B 1 308 ? -10.797 10.523 -8.141 1 91.06 308 TRP B C 1
ATOM 4924 O O . TRP B 1 308 ? -9.633 10.883 -8.359 1 91.06 308 TRP B O 1
ATOM 4934 N N . GLN B 1 309 ? -11.078 9.438 -7.461 1 90.81 309 GLN B N 1
ATOM 4935 C CA . GLN B 1 309 ? -9.984 8.672 -6.875 1 90.81 309 GLN B CA 1
ATOM 4936 C C . GLN B 1 309 ? -9.133 8.016 -7.953 1 90.81 309 GLN B C 1
ATOM 4938 O O . GLN B 1 309 ? -7.91 7.922 -7.82 1 90.81 309 GLN B O 1
ATOM 4943 N N . VAL B 1 310 ? -9.766 7.504 -8.984 1 91.06 310 VAL B N 1
ATOM 4944 C CA . VAL B 1 310 ? -9.031 6.926 -10.109 1 91.06 310 VAL B CA 1
ATOM 4945 C C . VAL B 1 310 ? -8.133 7.984 -10.742 1 91.06 310 VAL B C 1
ATOM 4947 O O . VAL B 1 310 ? -6.961 7.727 -11.023 1 91.06 310 VAL B O 1
ATOM 4950 N N . LEU B 1 311 ? -8.719 9.141 -10.945 1 89.12 311 LEU B N 1
ATOM 4951 C CA . LEU B 1 311 ? -7.953 10.25 -11.508 1 89.12 311 LEU B CA 1
ATOM 4952 C C . LEU B 1 311 ? -6.785 10.617 -10.594 1 89.12 311 LEU B C 1
ATOM 4954 O O . LEU B 1 311 ? -5.676 10.859 -11.078 1 89.12 311 LEU B O 1
ATOM 4958 N N . PHE B 1 312 ? -7.094 10.602 -9.359 1 89.38 312 PHE B N 1
ATOM 4959 C CA . PHE B 1 312 ? -6.055 10.883 -8.383 1 89.38 312 PHE B CA 1
ATOM 4960 C C . PHE B 1 312 ? -4.898 9.898 -8.523 1 89.38 312 PHE B C 1
ATOM 4962 O O . PHE B 1 312 ? -3.736 10.305 -8.602 1 89.38 312 PHE B O 1
ATOM 4969 N N . PHE B 1 313 ? -5.137 8.609 -8.484 1 89.31 313 PHE B N 1
ATOM 4970 C CA . PHE B 1 313 ? -4.09 7.598 -8.555 1 89.31 313 PHE B CA 1
ATOM 4971 C C . PHE B 1 313 ? -3.365 7.656 -9.891 1 89.31 313 PHE B C 1
ATOM 4973 O O . PHE B 1 313 ? -2.156 7.43 -9.961 1 89.31 313 PHE B O 1
ATOM 4980 N N . PHE B 1 314 ? -4.09 7.988 -10.883 1 87.56 314 PHE B N 1
ATOM 4981 C CA . PHE B 1 314 ? -3.479 8.133 -12.195 1 87.56 314 PHE B CA 1
ATOM 4982 C C . PHE B 1 314 ? -2.502 9.305 -12.211 1 87.56 314 PHE B C 1
ATOM 4984 O O . PHE B 1 314 ? -1.391 9.188 -12.734 1 87.56 314 PHE B O 1
ATOM 4991 N N . VAL B 1 315 ? -2.924 10.438 -11.633 1 87.94 315 VAL B N 1
ATOM 4992 C CA . VAL B 1 315 ? -2.045 11.594 -11.531 1 87.94 315 VAL B CA 1
ATOM 4993 C C . VAL B 1 315 ? -0.832 11.25 -10.672 1 87.94 315 VAL B C 1
ATOM 4995 O O . VAL B 1 315 ? 0.294 11.633 -10.992 1 87.94 315 VAL B O 1
ATOM 4998 N N . ALA B 1 316 ? -1.115 10.539 -9.57 1 89.62 316 ALA B N 1
ATOM 4999 C CA . ALA B 1 316 ? -0.016 10.117 -8.711 1 89.62 316 ALA B CA 1
ATOM 5000 C C . ALA B 1 316 ? 1.003 9.289 -9.484 1 89.62 316 ALA B C 1
ATOM 5002 O O . ALA B 1 316 ? 2.211 9.5 -9.367 1 89.62 316 ALA B O 1
ATOM 5003 N N . LEU B 1 317 ? 0.545 8.375 -10.32 1 88.44 317 LEU B N 1
ATOM 5004 C CA . LEU B 1 317 ? 1.417 7.539 -11.141 1 88.44 317 LEU B CA 1
ATOM 5005 C C . LEU B 1 317 ? 2.229 8.391 -12.109 1 88.44 317 LEU B C 1
ATOM 5007 O O . LEU B 1 317 ? 3.439 8.195 -12.242 1 88.44 317 LEU B O 1
ATOM 5011 N N . LEU B 1 318 ? 1.599 9.359 -12.703 1 86.94 318 LEU B N 1
ATOM 5012 C CA . LEU B 1 318 ? 2.254 10.211 -13.688 1 86.94 318 LEU B CA 1
ATOM 5013 C C . LEU B 1 318 ? 3.322 11.078 -13.031 1 86.94 318 LEU B C 1
ATOM 5015 O O . LEU B 1 318 ? 4.426 11.219 -13.562 1 86.94 318 LEU B O 1
ATOM 5019 N N . VAL B 1 319 ? 2.979 11.617 -11.898 1 85.31 319 VAL B N 1
ATOM 5020 C CA . VAL B 1 319 ? 3.904 12.492 -11.188 1 85.31 319 VAL B CA 1
ATOM 5021 C C . VAL B 1 319 ? 5.113 11.688 -10.711 1 85.31 319 VAL B C 1
ATOM 5023 O O . VAL B 1 319 ? 6.254 12.125 -10.859 1 85.31 319 VAL B O 1
ATOM 5026 N N . LEU B 1 320 ? 4.852 10.516 -10.172 1 81.81 320 LEU B N 1
ATOM 5027 C CA . LEU B 1 320 ? 5.938 9.688 -9.656 1 81.81 320 LEU B CA 1
ATOM 5028 C C . LEU B 1 320 ? 6.824 9.172 -10.789 1 81.81 320 LEU B C 1
ATOM 5030 O O . LEU B 1 320 ? 8.031 8.992 -10.602 1 81.81 320 LEU B O 1
ATOM 5034 N N . PHE B 1 321 ? 6.219 8.953 -11.906 1 80.75 321 PHE B N 1
ATOM 5035 C CA . PHE B 1 321 ? 6.984 8.484 -13.055 1 80.75 321 PHE B CA 1
ATOM 5036 C C . PHE B 1 321 ? 7.84 9.609 -13.625 1 80.75 321 PHE B C 1
ATOM 5038 O O . PHE B 1 321 ? 8.992 9.391 -14.008 1 80.75 321 PHE B O 1
ATOM 5045 N N . ALA B 1 322 ? 7.301 10.781 -13.773 1 77.5 322 ALA B N 1
ATOM 5046 C CA . ALA B 1 322 ? 7.961 11.898 -14.453 1 77.5 322 ALA B CA 1
ATOM 5047 C C . ALA B 1 322 ? 8.945 12.594 -13.516 1 77.5 322 ALA B C 1
ATOM 5049 O O . ALA B 1 322 ? 9.953 13.141 -13.969 1 77.5 322 ALA B O 1
ATOM 5050 N N . LEU B 1 323 ? 8.586 12.797 -12.203 1 65.5 323 LEU B N 1
ATOM 5051 C CA . LEU B 1 323 ? 9.375 13.656 -11.32 1 65.5 323 LEU B CA 1
ATOM 5052 C C . LEU B 1 323 ? 9.93 12.859 -10.141 1 65.5 323 LEU B C 1
ATOM 5054 O O . LEU B 1 323 ? 9.555 13.094 -8.992 1 65.5 323 LEU B O 1
ATOM 5058 N N . PRO B 1 324 ? 10.812 11.922 -10.516 1 58.78 324 PRO B N 1
ATOM 5059 C CA . PRO B 1 324 ? 11.195 11.156 -9.328 1 58.78 324 PRO B CA 1
ATOM 5060 C C . PRO B 1 324 ? 11.805 12.031 -8.234 1 58.78 324 PRO B C 1
ATOM 5062 O O . PRO B 1 324 ? 11.742 11.68 -7.051 1 58.78 324 PRO B O 1
ATOM 5065 N N . LYS B 1 325 ? 12.453 13.109 -8.656 1 56.88 325 LYS B N 1
ATOM 5066 C CA . LYS B 1 325 ? 13.078 13.898 -7.594 1 56.88 325 LYS B CA 1
ATOM 5067 C C . LYS B 1 325 ? 12.18 15.055 -7.172 1 56.88 325 LYS B C 1
ATOM 5069 O O . LYS B 1 325 ? 12.594 15.906 -6.375 1 56.88 325 LYS B O 1
ATOM 5074 N N . GLY B 1 326 ? 10.945 15.055 -7.289 1 53.09 326 GLY B N 1
ATOM 5075 C CA . GLY B 1 326 ? 10.016 16.109 -6.938 1 53.09 326 GLY B CA 1
ATOM 5076 C C . GLY B 1 326 ? 10.117 17.328 -7.844 1 53.09 326 GLY B C 1
ATOM 5077 O O . GLY B 1 326 ? 11.062 17.453 -8.625 1 53.09 326 GLY B O 1
ATOM 5078 N N . VAL B 1 327 ? 9.094 18.125 -8.109 1 48.34 327 VAL B N 1
ATOM 5079 C CA . VAL B 1 327 ? 8.977 19.266 -9 1 48.34 327 VAL B CA 1
ATOM 5080 C C . VAL B 1 327 ? 9.93 20.375 -8.547 1 48.34 327 VAL B C 1
ATOM 5082 O O . VAL B 1 327 ? 10.523 21.078 -9.375 1 48.34 327 VAL B O 1
ATOM 5085 N N . LEU B 1 328 ? 10.062 20.578 -7.309 1 46.69 328 LEU B N 1
ATOM 5086 C CA . LEU B 1 328 ? 10.695 21.844 -6.918 1 46.69 328 LEU B CA 1
ATOM 5087 C C . LEU B 1 328 ? 12.172 21.844 -7.301 1 46.69 328 LEU B C 1
ATOM 5089 O O . LEU B 1 328 ? 12.781 22.922 -7.402 1 46.69 328 LEU B O 1
ATOM 5093 N N . PRO B 1 329 ? 12.828 20.781 -7.285 1 44.81 329 PRO B N 1
ATOM 5094 C CA . PRO B 1 329 ? 14.172 21.125 -7.746 1 44.81 329 PRO B CA 1
ATOM 5095 C C . PRO B 1 329 ? 14.188 21.672 -9.164 1 44.81 329 PRO B C 1
ATOM 5097 O O . PRO B 1 329 ? 15.031 22.516 -9.5 1 44.81 329 PRO B O 1
ATOM 5100 N N . TRP B 1 330 ? 13.344 21.281 -9.891 1 42.81 330 TRP B N 1
ATOM 5101 C CA . TRP B 1 330 ? 13.281 21.906 -11.203 1 42.81 330 TRP B CA 1
ATOM 5102 C C . TRP B 1 330 ? 12.922 23.391 -11.094 1 42.81 330 TRP B C 1
ATOM 5104 O O . TRP B 1 330 ? 13.469 24.219 -11.828 1 42.81 330 TRP B O 1
ATOM 5114 N N . LEU B 1 331 ? 12.086 23.656 -10.164 1 42.84 331 LEU B N 1
ATOM 5115 C CA . LEU B 1 331 ? 11.797 25.078 -9.969 1 42.84 331 LEU B CA 1
ATOM 5116 C C . LEU B 1 331 ? 12.977 25.781 -9.312 1 42.84 331 LEU B C 1
ATOM 5118 O O . LEU B 1 331 ? 13.242 26.953 -9.609 1 42.84 331 LEU B O 1
ATOM 5122 N N . SER B 1 332 ? 13.617 25 -8.508 1 43.88 332 SER B N 1
ATOM 5123 C CA . SER B 1 332 ? 14.789 25.641 -7.926 1 43.88 332 SER B CA 1
ATOM 5124 C C . SER B 1 332 ? 15.898 25.797 -8.961 1 43.88 332 SER B C 1
ATOM 5126 O O . SER B 1 332 ? 16.625 26.812 -8.953 1 43.88 332 SER B O 1
ATOM 5128 N N . ASP B 1 333 ? 16.031 24.797 -9.766 1 46.53 333 ASP B N 1
ATOM 5129 C CA . ASP B 1 333 ? 17 25 -10.844 1 46.53 333 ASP B CA 1
ATOM 5130 C C . ASP B 1 333 ? 16.547 26.094 -11.805 1 46.53 333 ASP B C 1
ATOM 5132 O O . ASP B 1 333 ? 17.359 26.859 -12.312 1 46.53 333 ASP B O 1
ATOM 5136 N N . LEU B 1 334 ? 15.344 26.125 -11.969 1 42.88 334 LEU B N 1
ATOM 5137 C CA . LEU B 1 334 ? 14.836 27.219 -12.781 1 42.88 334 LEU B CA 1
ATOM 5138 C C . LEU B 1 334 ? 15.047 28.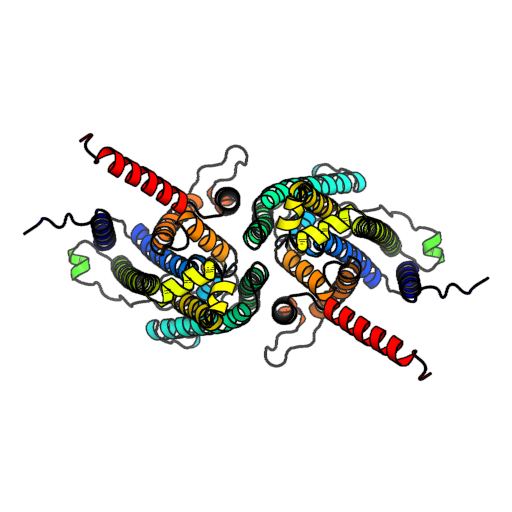562 -12.094 1 42.88 334 LEU B C 1
ATOM 5140 O O . LEU B 1 334 ? 15.406 29.562 -12.734 1 42.88 334 LEU B O 1
ATOM 5144 N N . SER B 1 335 ? 14.836 28.453 -10.797 1 41.88 335 SER B N 1
ATOM 5145 C CA . SER B 1 335 ? 15.109 29.688 -10.07 1 41.88 335 SER B CA 1
ATOM 5146 C C . SER B 1 335 ? 16.594 30 -10.047 1 41.88 335 SER B C 1
ATOM 5148 O O . SER B 1 335 ? 17 31.172 -10.062 1 41.88 335 SER B O 1
ATOM 5150 N N . ARG B 1 336 ? 17.328 28.906 -10.008 1 48.91 336 ARG B N 1
ATOM 5151 C CA . ARG B 1 336 ? 18.766 29.141 -10.078 1 48.91 336 ARG B CA 1
ATOM 5152 C C . ARG B 1 336 ? 19.172 29.625 -11.469 1 48.91 336 ARG B C 1
ATOM 5154 O O . ARG B 1 336 ? 20.016 30.516 -11.594 1 48.91 336 ARG B O 1
ATOM 5161 N N . THR B 1 337 ? 18.609 28.984 -12.383 1 49.16 337 THR B N 1
ATOM 5162 C CA . THR B 1 337 ? 18.953 29.422 -13.727 1 49.16 337 THR B CA 1
ATOM 5163 C C . THR B 1 337 ? 18.484 30.859 -13.961 1 49.16 337 THR B C 1
ATOM 5165 O O . THR B 1 337 ? 19.172 31.656 -14.586 1 49.16 337 THR B O 1
ATOM 5168 N N . VAL B 1 338 ? 17.422 31.094 -13.367 1 46.53 338 VAL B N 1
ATOM 5169 C CA . VAL B 1 338 ? 16.891 32.438 -13.516 1 46.53 338 VAL B CA 1
ATOM 5170 C C . VAL B 1 338 ? 17.719 33.438 -12.688 1 46.53 338 VAL B C 1
ATOM 5172 O O . VAL B 1 338 ? 18 34.531 -13.125 1 46.53 338 VAL B O 1
ATOM 5175 N N . MET B 1 339 ? 18.109 32.875 -11.578 1 47.31 339 MET B N 1
ATOM 5176 C CA . MET B 1 339 ? 18.938 33.719 -10.727 1 47.31 339 MET B CA 1
ATOM 5177 C C . MET B 1 339 ? 20.344 33.875 -11.32 1 47.31 339 MET B C 1
ATOM 5179 O O . MET B 1 339 ? 20.922 34.969 -11.266 1 47.31 339 MET B O 1
ATOM 5183 N N . GLU B 1 340 ? 20.875 32.812 -11.766 1 51.72 340 GLU B N 1
ATOM 5184 C CA . GLU B 1 340 ? 22.156 32.906 -12.43 1 51.72 340 GLU B CA 1
ATOM 5185 C C . GLU B 1 340 ? 22.078 33.812 -13.664 1 51.72 340 GLU B C 1
ATOM 5187 O O . GLU B 1 340 ? 23 34.562 -13.945 1 51.72 340 GLU B O 1
ATOM 5192 N N . ARG B 1 341 ? 21.062 33.719 -14.297 1 50.62 341 ARG B N 1
ATOM 5193 C CA . ARG B 1 341 ? 20.875 34.594 -15.461 1 50.62 341 ARG B CA 1
ATOM 5194 C C . ARG B 1 341 ? 20.703 36.031 -15.047 1 50.62 341 ARG B C 1
ATOM 5196 O O . ARG B 1 341 ? 21.156 36.938 -15.75 1 50.62 341 ARG B O 1
ATOM 5203 N N . ARG B 1 342 ? 20.141 36.219 -13.953 1 48.47 342 ARG B N 1
ATOM 5204 C CA . ARG B 1 342 ? 19.984 37.594 -13.453 1 48.47 342 ARG B CA 1
ATOM 5205 C C . ARG B 1 342 ? 21.312 38.125 -12.977 1 48.47 342 ARG B C 1
ATOM 5207 O O . ARG B 1 342 ? 21.594 39.312 -13.141 1 48.47 342 ARG B O 1
ATOM 5214 N N . GLU B 1 343 ? 22.078 37.25 -12.453 1 52.5 343 GLU B N 1
ATOM 5215 C CA . GLU B 1 343 ? 23.406 37.688 -12.031 1 52.5 343 GLU B CA 1
ATOM 5216 C C . GLU B 1 343 ? 24.312 37.938 -13.227 1 52.5 343 GLU B C 1
ATOM 5218 O O . GLU B 1 343 ? 25.141 38.875 -13.203 1 52.5 343 GLU B O 1
ATOM 5223 N N . GLN B 1 344 ? 24.234 37.094 -14.203 1 54.62 344 GLN B N 1
ATOM 5224 C CA . GLN B 1 344 ? 25.031 37.312 -15.406 1 54.62 344 GLN B CA 1
ATOM 5225 C C . GLN B 1 344 ? 24.578 38.594 -16.141 1 54.62 344 GLN B C 1
ATOM 5227 O O . GLN B 1 344 ? 25.375 39.25 -16.828 1 54.62 344 GLN B O 1
ATOM 5232 N N . ARG B 1 345 ? 23.375 38.781 -16.016 1 48.25 345 ARG B N 1
ATOM 5233 C CA . ARG B 1 345 ? 22.875 40 -16.641 1 48.25 345 ARG B CA 1
ATOM 5234 C C . ARG B 1 345 ? 23.25 41.25 -15.828 1 48.25 345 ARG B C 1
ATOM 5236 O O . ARG B 1 345 ? 23.297 42.344 -16.359 1 48.25 345 ARG B O 1
ATOM 5243 N N . ALA B 1 346 ? 23.391 41.156 -14.523 1 52.69 346 ALA B N 1
ATOM 5244 C CA . ALA B 1 346 ? 23.75 42.281 -13.664 1 52.69 346 ALA B CA 1
ATOM 5245 C C . ALA B 1 346 ? 25.25 42.562 -13.727 1 52.69 346 ALA B C 1
ATOM 5247 O O . ALA B 1 346 ? 25.719 43.531 -13.125 1 52.69 346 ALA B O 1
ATOM 5248 N N . GLU B 1 347 ? 25.969 41.594 -14.227 1 50.12 347 GLU B N 1
ATOM 5249 C CA . GLU B 1 347 ? 27.375 41.969 -14.43 1 50.12 347 GLU B CA 1
ATOM 5250 C C . GLU B 1 347 ? 27.516 42.938 -15.617 1 50.12 347 GLU B C 1
ATOM 5252 O O . GLU B 1 347 ? 27.141 42.594 -16.734 1 50.12 347 GLU B O 1
ATOM 5257 N N . PRO B 1 348 ? 27.562 44.188 -15.289 1 43.94 348 PRO B N 1
ATOM 5258 C CA . PRO B 1 348 ? 27.891 45.125 -16.344 1 43.94 348 PRO B CA 1
ATOM 5259 C C . PRO B 1 348 ? 29.125 44.719 -17.141 1 43.94 348 PRO B C 1
ATOM 5261 O O . PRO B 1 348 ? 30.016 44.062 -16.609 1 43.94 348 PRO B O 1
ATOM 5264 N N . ALA B 1 349 ? 28.969 44.594 -18.453 1 49.28 349 ALA B N 1
ATOM 5265 C CA . ALA B 1 349 ? 30.094 44.562 -19.391 1 49.28 349 ALA B CA 1
ATOM 5266 C C . ALA B 1 349 ? 31.141 45.594 -18.984 1 49.28 349 ALA B C 1
ATOM 5268 O O . ALA B 1 349 ? 30.922 46.812 -19.125 1 49.28 349 ALA B O 1
ATOM 5269 N N . SER B 1 350 ? 31.688 45.562 -17.734 1 32.97 350 SER B N 1
ATOM 5270 C CA . SER B 1 350 ? 32.875 46.406 -17.688 1 32.97 350 SER B CA 1
ATOM 5271 C C . SER B 1 350 ? 34 45.844 -18.516 1 32.97 350 SER B C 1
ATOM 5273 O O . SER B 1 350 ? 34.219 44.625 -18.547 1 32.97 350 SER B O 1
#

Sequence (700 aa):
MTHRVSNPRYLVGIVCLIVLASAPLLLDVLTLRQLSSALFLGMFAMSWDYVSGYTGQLSFGHSMFFGIGGYTAAVLNLNFGYSPVLTILAGTVAAGIAGLLVGVPALRLRGPYLALITLIVPLVLVQIVNIFPDTLGGEGGLQGLDPLIAVDEPIGILSAIGFEGTFEHRVVVYYYVALALFLAIYALFYVFTRSYVGSIFTAIREDEDAVRAVGVNAAKFKVFAFTMSGVIGGLAGATLVHTVSNPAPGQILELFVSVEVVLIGFLGGMGTITGPAAAGIVWYFVKDALQTSNAAIPILGTPIGEIWQVLFFFVALLVLFALPKGVLPWLSDLSRTVMERREQRAEPASMTHRVSNPRYLVGIVCLIVLASAPLLLDVLTLRQLSSALFLGMFAMSWDYVSGYTGQLSFGHSMFFGIGGYTAAVLNLNFGYSPVLTILAGTVAAGIAGLLVGVPALRLRGPYLALITLIVPLVLVQIVNIFPDTLGGEGGLQGLDPLIAVDEPIGILSAIGFEGTFEHRVVVYYYVALALFLAIYALFYVFTRSYVGSIFTAIREDEDAVRAVGVNAAKFKVFAFTMSGVIGGLAGATLVHTVSNPAPGQILELFVSVEVVLIGFLGGMGTITGPAAAGIVWYFVKDALQTSNAAIPILGTPIGEIWQVLFFFVALLVLFALPKGVLPWLSDLSRTVMERREQRAEPAS

InterPro domains:
  IPR001851 ABC transporter, permease [PF02653] (33-319)
  IPR043428 High-affinity branched-chain amino acid transport system permease protein LivM-like [PTHR30482] (1-334)
  IPR043428 High-affinity branched-chain amino acid transport system permease protein LivM-like [cd06581] (38-329)

Organism: NCBI:txid2816475

Secondary structure (DSSP, 8-state):
-------HHHHHHHHHHHHHHTHHHHS-HHHHHHHHHHHHHHHHHHHHIIIIIHH----S-THHHHHHHHHHHHHHHHHH---HHHHHHHHHHHHHHHHHHHHTGGGT--THHHHHHHHHHHHHHHHHHHH-HHHH-GGG----PPPSS---S--HHHHHTT--SHHHHHHHHHHHHHHHHHHHHHHHHHHHHTSHHHHHHHHHHHHHHHHHHTT--HHHHHHHHHHHHHHHHHHHHHHHTTTSS---HHHHTSHHHHHHHHHHHHHH-TT-SHHHHHHHHHHHHHHHHHHH---B-TTT-SBHHHHHHHHHHHHHHHHHHH-TT-SHHHHHHHHHHHHHHHHHHHS---/-------HHHHHHHHHHHHHHTHHHHS-HHHHHHHHHHHHHHHHHHHHIIIIIHH----S-THHHHHHHHHHHHHHHHHH---HHHHHHHHHHHHHHHHHHHHTGGGT--THHHHHHHHHHHHHHHHHHHH-HHHH-GGG----PPPSS---S--HHHHHTT--SHHHHHHHHHHHHHHHHHHHHHHHHHHHHTSHHHHHHHHHHHHHHHHHHTT--HHHHHHHHHHHHHHHHHHHHHHHTTTSS---HHHHTSHHHHHHHHHHHHHH-TT-SHHHHHHHHHHHHHHHHHHH---B-TTT-SBHHHHHHHHHHHHHHHHHHH-TT-SHHHHHHHHHHHHHHHHHHHS---

pLDDT: mean 88.24, std 15.05, range [30.84, 98.94]